Protein AF-A0A1I2FSC0-F1 (afdb_monomer_lite)

Secondary structure (DSSP, 8-state):
--HHHHHHHHHHHHHHHHHHHHHHHHHHHHHHHHHHHHHHHHHHT-GGGS----TTS---HHHHHHHHHHHHHHT---HHHHHHSTT---HHHHHHS-HHHHHHHHHHTT----HHHHHHHHTTSPTT--HHHHIIIIIGGG-SSS---HHHHHHHHHHHHHHHHHH-TTS--HHHHHHHHHHHTTS-HHHHHHHHHHHHHHHHHHHTTTTTTTTTTTT-----THHHHHHHHHHHHHHTTT-HHHHHHHHHHHHHHHHHH--TT-HHHHHHHHHHHHHHHHHTT-HHHHHHHHHHHHHH-TT-HHHHHHHHHHHHHS--S-HHHHHHHHHHHHHHHTTT-----HHHHHHHHHHHHHHHHHHHHHHHHHHTS-------------

pLDDT: mean 76.36, std 16.78, range [30.58, 97.44]

Sequence (386 aa):
MSQQQHRSAQRRAEKRHRREVERRRARTSARKEDSVRPDRLRRLAGDDLVPSVDEETVVHPYLSHRYRERELLVRGTPWRWRREMPGFWTHAEVAALADDALFAALAERGLVVSRTDVLAHIARMPAGGSAWRMSRIHWLPAVRSRSLPAPDRDFLGLAAVELWRRLRPEDPPLESLLAILADAEDLPDDDRAGQLAGLI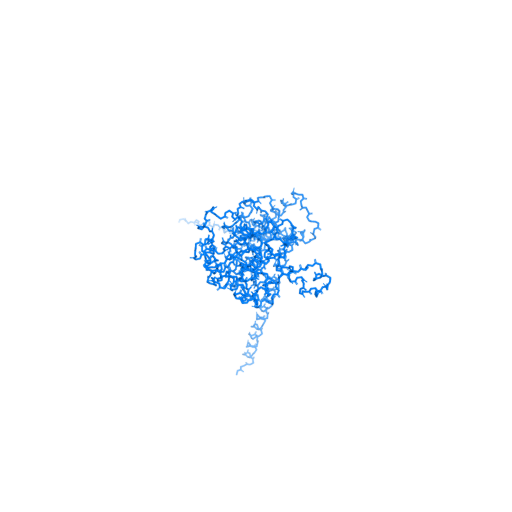RFLAAVRARGGPDDAGEVSGVRLPLGGPYTRMVILAFRLVEKHPQLAADVLAEAEHWAEHTFVDEYGADRLFLGRMLVLVCVELGREDDAERRLRALLAQFPGDPATRRLLAVQLHENPHDDRSRLVEALELWDSTRSAGDEPEDDDFQQVRDEIAESLRLHDAAGESAAAGAPGGAIPSGTSGVA

Foldseek 3Di:
DDPVVVVVVVVVVVVVVVVVVVVVVVVVVVVVVLVVLLVLLVPLLPVCLPPPPPPPLPDDVLLVLVVVVVCCVVVPNPVVVCVVDPQADHLVNLLPDDPVRLQVLLVVQQFNDDLVRLVVLVVPAAQQAQLLVSLVPPGVVNRPDPDDDPRVNVSSRSSSQNSCCVSCVVRHHNSVLVVLLVVLVPDDLVVSLVSLVVNLVSLVSSVVRVHCVVVPPVPPDLDSCLVVLSSLLVSLLVNCVPCVVSSVSSLVSSVVCCVRRDDPPCLPSCLSSLSSSLSSCVSSVNLVVSLVSLVVNCVVVVLDLSSLQSNLSSLQVPPPLDLVSLVSSLVSLVVSVVSVPDDPDPSSVVSNVSSVVSNVVSVVVVVVVVVPDDPPPPPPDDDDDD

Radius of gyration: 30.46 Å; chains: 1; bounding box: 84×58×114 Å

Organism: NCBI:txid54

Structure (mmCIF, N/CA/C/O backbone):
data_AF-A0A1I2FSC0-F1
#
_entry.id   AF-A0A1I2FSC0-F1
#
loop_
_atom_site.group_PDB
_atom_site.id
_atom_site.type_symbol
_atom_site.label_atom_id
_atom_site.label_alt_id
_atom_site.label_comp_id
_atom_site.label_asym_id
_atom_site.label_entity_id
_atom_site.label_seq_id
_atom_site.pdbx_PDB_ins_code
_atom_site.Cartn_x
_atom_site.Cartn_y
_atom_site.Cartn_z
_atom_site.occupancy
_atom_site.B_iso_or_equiv
_atom_site.auth_seq_id
_atom_site.auth_comp_id
_atom_site.auth_asym_id
_atom_site.auth_atom_id
_atom_site.pdbx_PDB_model_num
ATOM 1 N N . MET A 1 1 ? -56.462 -36.133 22.182 1.00 56.91 1 MET A N 1
ATOM 2 C CA . MET A 1 1 ? -55.613 -35.080 22.786 1.00 56.91 1 MET A CA 1
ATOM 3 C C . MET A 1 1 ? -56.510 -34.026 23.407 1.00 56.91 1 MET A C 1
ATOM 5 O O . MET A 1 1 ? -57.435 -33.587 22.736 1.00 56.91 1 MET A O 1
ATOM 9 N N . SER A 1 2 ? -56.299 -33.658 24.673 1.00 77.00 2 SER A N 1
ATOM 10 C CA . SER A 1 2 ? -57.171 -32.678 25.342 1.00 77.00 2 SER A CA 1
ATOM 11 C C . SER A 1 2 ? -56.849 -31.249 24.879 1.00 77.00 2 SER A C 1
ATOM 13 O O . SER A 1 2 ? -55.700 -30.945 24.546 1.00 77.00 2 SER A O 1
ATOM 15 N N . GLN A 1 3 ? -57.836 -30.345 24.891 1.00 81.50 3 GLN A N 1
ATOM 16 C CA . GLN A 1 3 ? -57.639 -28.914 24.584 1.00 81.50 3 GLN A CA 1
ATOM 17 C C . GLN A 1 3 ? -56.480 -28.284 25.381 1.00 81.50 3 GLN A C 1
ATOM 19 O O . GLN A 1 3 ? -55.819 -27.356 24.913 1.00 81.50 3 GLN A O 1
ATOM 24 N N . GLN A 1 4 ? -56.191 -28.815 26.569 1.00 81.88 4 GLN A N 1
ATOM 25 C CA . GLN A 1 4 ? -55.101 -28.367 27.428 1.00 81.88 4 GLN A CA 1
ATOM 26 C C . GLN A 1 4 ? -53.718 -28.692 26.837 1.00 81.88 4 GLN A C 1
ATOM 28 O O . GLN A 1 4 ? -52.807 -27.866 26.911 1.00 81.88 4 GLN A O 1
ATOM 33 N N . GLN A 1 5 ? -53.568 -29.845 26.174 1.00 82.75 5 GLN A N 1
ATOM 34 C CA . GLN A 1 5 ? -52.329 -30.207 25.477 1.00 82.75 5 GLN A CA 1
ATOM 35 C C . GLN A 1 5 ? -52.071 -29.271 24.294 1.00 82.75 5 GLN A C 1
ATOM 37 O O . GLN A 1 5 ? -50.939 -28.814 24.116 1.00 82.75 5 GLN A O 1
ATOM 42 N N . HIS A 1 6 ? -53.124 -28.909 23.552 1.00 84.50 6 HIS A N 1
ATOM 43 C CA . HIS A 1 6 ? -53.008 -28.022 22.395 1.00 84.50 6 HIS A CA 1
ATOM 44 C C . HIS A 1 6 ? -52.611 -26.595 22.804 1.00 84.50 6 HIS A C 1
ATOM 46 O O . HIS A 1 6 ? -51.659 -26.041 22.255 1.00 84.50 6 HIS A O 1
ATOM 52 N N . ARG A 1 7 ? -53.232 -26.053 23.864 1.00 87.88 7 ARG A N 1
ATOM 53 C CA . ARG A 1 7 ? -52.865 -24.743 24.434 1.00 87.88 7 ARG A CA 1
ATOM 54 C C . ARG A 1 7 ? -51.432 -24.713 24.972 1.00 87.88 7 ARG A C 1
ATOM 56 O O . ARG A 1 7 ? -50.746 -23.702 24.826 1.00 87.88 7 ARG A O 1
ATOM 63 N N . SER A 1 8 ? -50.947 -25.805 25.572 1.00 87.62 8 SER A N 1
ATOM 64 C CA . SER A 1 8 ? -49.564 -25.855 26.072 1.00 87.62 8 SER A CA 1
ATOM 65 C C . SER A 1 8 ? -48.533 -25.891 24.935 1.00 87.62 8 SER A C 1
ATOM 67 O O . SER A 1 8 ? -47.498 -25.228 25.024 1.00 87.62 8 SER A O 1
ATOM 69 N N . ALA A 1 9 ? -48.831 -26.608 23.846 1.00 85.31 9 ALA A N 1
ATOM 70 C CA . ALA A 1 9 ? -47.984 -26.652 22.659 1.00 85.31 9 ALA A CA 1
ATOM 71 C C . ALA A 1 9 ? -47.917 -25.279 21.974 1.00 85.31 9 ALA A C 1
ATOM 73 O O . ALA A 1 9 ? -46.828 -24.815 21.638 1.00 85.31 9 ALA A O 1
ATOM 74 N N . GLN A 1 10 ? -49.056 -24.592 21.865 1.00 87.94 10 GLN A N 1
ATOM 75 C CA . GLN A 1 10 ? -49.149 -23.263 21.261 1.00 87.94 10 GLN A CA 1
ATOM 76 C C . GLN A 1 10 ? -48.334 -22.219 22.044 1.00 87.94 10 GLN A C 1
ATOM 78 O O . GLN A 1 10 ? -47.506 -21.521 21.463 1.00 87.94 10 GLN A O 1
ATOM 83 N N . ARG A 1 11 ? -48.431 -22.210 23.383 1.00 90.88 11 ARG A N 1
ATOM 84 C CA . ARG A 1 11 ? -47.609 -21.330 24.240 1.00 90.88 11 ARG A CA 1
ATOM 85 C C . ARG A 1 11 ? -46.106 -21.610 24.130 1.00 90.88 11 ARG A C 1
ATOM 87 O O . ARG A 1 11 ? -45.290 -20.693 24.210 1.00 90.88 11 ARG A O 1
ATOM 94 N N . ARG A 1 12 ? -45.709 -22.877 23.963 1.00 89.19 12 ARG A N 1
ATOM 95 C CA . ARG A 1 12 ? -44.296 -23.249 23.758 1.00 89.19 12 ARG A CA 1
ATOM 96 C C . ARG A 1 12 ? -43.782 -22.780 22.395 1.00 89.19 12 ARG A C 1
ATOM 98 O O . ARG A 1 12 ? -42.640 -22.328 22.323 1.00 89.19 12 ARG A O 1
ATOM 105 N N . ALA A 1 13 ? -44.611 -22.857 21.353 1.00 85.19 13 ALA A N 1
ATOM 106 C CA . ALA A 1 13 ? -44.283 -22.358 20.020 1.00 85.19 13 ALA A CA 1
ATOM 107 C C . ALA A 1 13 ? -44.122 -20.829 20.012 1.00 85.19 13 ALA A C 1
ATOM 109 O O . ALA A 1 13 ? -43.098 -20.335 19.546 1.00 85.19 13 ALA A O 1
ATOM 110 N N . GLU A 1 14 ? -45.044 -20.088 20.634 1.00 88.75 14 GLU A N 1
ATOM 111 C CA . GLU A 1 14 ? -44.941 -18.627 20.779 1.00 88.75 14 GLU A CA 1
ATOM 112 C C . GLU A 1 14 ? -43.691 -18.206 21.557 1.00 88.75 14 GLU A C 1
ATOM 114 O O . GLU A 1 14 ? -42.965 -17.308 21.135 1.00 88.75 14 GLU A O 1
ATOM 119 N N . LYS A 1 15 ? -43.377 -18.890 22.667 1.00 90.31 15 LYS A N 1
ATOM 120 C CA . LYS A 1 15 ? -42.171 -18.592 23.455 1.00 90.31 15 LYS A CA 1
ATOM 121 C C . LYS A 1 15 ? -40.883 -18.851 22.665 1.00 90.31 15 LYS A C 1
ATOM 123 O O . LYS A 1 15 ? -39.916 -18.107 22.827 1.00 90.31 15 LYS A O 1
ATOM 128 N N . ARG A 1 16 ? -40.849 -19.891 21.822 1.00 85.94 16 ARG A N 1
ATOM 129 C CA . ARG A 1 16 ? -39.713 -20.156 20.921 1.00 85.94 16 ARG A CA 1
ATOM 130 C C . ARG A 1 16 ? -39.597 -19.080 19.847 1.00 85.94 16 ARG A C 1
ATOM 132 O O . ARG A 1 16 ? -38.513 -18.534 19.683 1.00 85.94 16 ARG A O 1
ATOM 139 N N . HIS A 1 17 ? -40.706 -18.729 19.200 1.00 82.50 17 HIS A N 1
ATOM 140 C CA . HIS A 1 17 ? -40.729 -17.697 18.168 1.00 82.50 17 HIS A CA 1
ATOM 141 C C . HIS A 1 17 ? -40.280 -16.333 18.711 1.00 82.50 17 HIS A C 1
ATOM 143 O O . HIS A 1 17 ? -39.416 -15.694 18.121 1.00 82.50 17 HIS A O 1
ATOM 149 N N . ARG A 1 18 ? -40.766 -15.930 19.893 1.00 86.12 18 ARG A N 1
ATOM 150 C CA . ARG A 1 18 ? -40.357 -14.676 20.546 1.00 86.12 18 ARG A CA 1
ATOM 151 C C . ARG A 1 18 ? -38.854 -14.633 20.844 1.00 86.12 18 ARG A C 1
ATOM 153 O O . ARG A 1 18 ? -38.204 -13.650 20.510 1.00 86.12 18 ARG A O 1
ATOM 160 N N . ARG A 1 19 ? -38.290 -15.719 21.386 1.00 86.06 19 ARG A N 1
ATOM 161 C CA . ARG A 1 19 ? -36.839 -15.838 21.631 1.00 86.06 19 ARG A CA 1
ATOM 162 C C . ARG A 1 19 ? -36.020 -15.800 20.343 1.00 86.06 19 ARG A C 1
ATOM 164 O O . ARG A 1 19 ? -34.908 -15.286 20.341 1.00 86.06 19 ARG A O 1
ATOM 171 N N . GLU A 1 20 ? -36.537 -16.361 19.257 1.00 79.69 20 GLU A N 1
ATOM 172 C CA . GLU A 1 20 ? -35.860 -16.334 17.962 1.00 79.69 20 GLU A CA 1
ATOM 173 C C . GLU A 1 20 ? -35.890 -14.941 17.325 1.00 79.69 20 GLU A C 1
ATOM 175 O O . GLU A 1 20 ? -34.876 -14.492 16.793 1.00 79.69 20 GLU A O 1
ATOM 180 N N . VAL A 1 21 ? -37.005 -14.218 17.455 1.00 79.06 21 VAL A N 1
ATOM 181 C CA . VAL A 1 21 ? -37.114 -12.813 17.038 1.00 79.06 21 VAL A CA 1
ATOM 182 C C . VAL A 1 21 ? -36.191 -11.919 17.869 1.00 79.06 21 VAL A C 1
ATOM 184 O O . VAL A 1 21 ? -35.493 -11.090 17.294 1.00 79.06 21 VAL A O 1
ATOM 187 N N . GLU A 1 22 ? -36.118 -12.111 19.189 1.00 76.50 22 GLU A N 1
ATOM 188 C CA . GLU A 1 22 ? -35.178 -11.392 20.066 1.00 76.50 22 GLU A CA 1
ATOM 189 C C . GLU A 1 22 ? -33.720 -11.692 19.698 1.00 76.50 22 GLU A C 1
ATOM 191 O O . GLU A 1 22 ? -32.927 -10.767 19.559 1.00 76.50 22 GLU A O 1
ATOM 196 N N . ARG A 1 23 ? -33.369 -12.957 19.424 1.00 75.44 23 ARG A N 1
ATOM 197 C CA . ARG A 1 23 ? -32.027 -13.326 18.938 1.00 75.44 23 ARG A CA 1
ATOM 198 C C . ARG A 1 23 ? -31.706 -12.715 17.578 1.00 75.44 23 ARG A C 1
ATOM 200 O O . ARG A 1 23 ? -30.574 -12.293 17.362 1.00 75.44 23 ARG A O 1
ATOM 207 N N . ARG A 1 24 ? -32.670 -12.665 16.652 1.00 61.19 24 ARG A N 1
ATOM 208 C CA . ARG A 1 24 ? -32.483 -11.996 15.356 1.00 61.19 24 ARG A CA 1
ATOM 209 C C . ARG A 1 24 ? -32.294 -10.496 15.543 1.00 61.19 24 ARG A C 1
ATOM 211 O O . ARG A 1 24 ? -31.352 -9.959 14.978 1.00 61.19 24 ARG A O 1
ATOM 218 N N . ARG A 1 25 ? -33.112 -9.837 16.369 1.00 59.03 25 ARG A N 1
ATOM 219 C CA . ARG A 1 25 ? -32.955 -8.409 16.686 1.00 59.03 25 ARG A CA 1
ATOM 220 C C . ARG A 1 25 ? -31.602 -8.121 17.332 1.00 59.03 25 ARG A C 1
ATOM 222 O O . ARG A 1 25 ? -30.902 -7.266 16.817 1.00 59.03 25 ARG A O 1
ATOM 229 N N . ALA A 1 26 ? -31.183 -8.902 18.327 1.00 52.53 26 ALA A N 1
ATOM 230 C CA . ALA A 1 26 ? -29.867 -8.770 18.954 1.00 52.53 26 ALA A CA 1
ATOM 231 C C . ALA A 1 26 ? -28.718 -8.933 17.944 1.00 52.53 26 ALA A C 1
ATOM 233 O O . ALA A 1 26 ? -27.809 -8.118 17.921 1.00 52.53 26 ALA A O 1
ATOM 234 N N . ARG A 1 27 ? -28.794 -9.915 17.032 1.00 47.34 27 ARG A N 1
ATOM 235 C CA . ARG A 1 27 ? -27.799 -10.083 15.953 1.00 47.34 27 ARG A CA 1
ATOM 236 C C . ARG A 1 27 ? -27.795 -8.939 14.938 1.00 47.34 27 ARG A C 1
ATOM 238 O O . ARG A 1 27 ? -26.760 -8.661 14.351 1.00 47.34 27 ARG A O 1
ATOM 245 N N . THR A 1 28 ? -28.948 -8.319 14.691 1.00 36.88 28 THR A N 1
ATOM 246 C CA . THR A 1 28 ? -29.069 -7.211 13.729 1.00 36.88 28 THR A CA 1
ATOM 247 C C . THR A 1 28 ? -28.632 -5.883 14.354 1.00 36.88 28 THR A C 1
ATOM 249 O O . THR A 1 28 ? -28.061 -5.059 13.653 1.00 36.88 28 THR A O 1
ATOM 252 N N . SER A 1 29 ? -28.870 -5.695 15.657 1.00 40.53 29 SER A N 1
ATOM 253 C CA . SER A 1 29 ? -28.347 -4.574 16.447 1.00 40.53 29 SER A CA 1
ATOM 254 C C . SER A 1 29 ? -26.835 -4.674 16.621 1.00 40.53 29 SER A C 1
ATOM 256 O O . SER A 1 29 ? -26.162 -3.714 16.282 1.00 40.53 29 SER A O 1
ATOM 258 N N . ALA A 1 30 ? -26.305 -5.850 16.982 1.00 42.53 30 ALA A N 1
ATOM 259 C CA . ALA A 1 30 ? -24.861 -6.084 17.061 1.00 42.53 30 ALA A CA 1
ATOM 260 C C . ALA A 1 30 ? -24.169 -5.803 15.718 1.00 42.53 30 ALA A C 1
ATOM 262 O O . ALA A 1 30 ? -23.205 -5.063 15.674 1.00 42.53 30 ALA A O 1
ATOM 263 N N . ARG A 1 31 ? -24.740 -6.262 14.591 1.00 39.78 31 ARG A N 1
ATOM 264 C CA . ARG A 1 31 ? -24.220 -5.927 13.250 1.00 39.78 31 ARG A CA 1
ATOM 265 C C . ARG A 1 31 ? -24.284 -4.440 12.891 1.00 39.78 31 ARG A C 1
ATOM 267 O O . ARG A 1 31 ? -23.522 -4.008 12.038 1.00 39.78 31 ARG A O 1
ATOM 274 N N . LYS A 1 32 ? -25.235 -3.685 13.449 1.00 38.91 32 LYS A N 1
ATOM 275 C CA . LYS A 1 32 ? -25.337 -2.235 13.225 1.00 38.91 32 LYS A CA 1
ATOM 276 C C . LYS A 1 32 ? -24.341 -1.473 14.097 1.00 38.91 32 LYS A C 1
ATOM 278 O O . LYS A 1 32 ? -23.717 -0.550 13.593 1.00 38.91 32 LYS A O 1
ATOM 283 N N . GLU A 1 33 ? -24.170 -1.867 15.355 1.00 42.75 33 GLU A N 1
ATOM 284 C CA . GLU A 1 33 ? -23.135 -1.325 16.246 1.00 42.75 33 GLU A CA 1
ATOM 285 C C . GLU A 1 33 ? -21.727 -1.640 15.718 1.00 42.75 33 GLU A C 1
ATOM 287 O O . GLU A 1 33 ? -20.916 -0.724 15.607 1.00 42.75 33 GLU A O 1
ATOM 292 N N . ASP A 1 34 ? -21.493 -2.868 15.239 1.00 44.31 34 ASP A N 1
ATOM 293 C CA . ASP A 1 34 ? -20.239 -3.283 14.591 1.00 44.31 34 ASP A CA 1
ATOM 294 C C . ASP A 1 34 ? -19.909 -2.458 13.342 1.00 44.31 34 ASP A C 1
ATOM 296 O O . ASP A 1 34 ? -18.742 -2.323 13.013 1.00 44.31 34 ASP A O 1
ATOM 300 N N . SER A 1 35 ? -20.901 -1.890 12.642 1.00 42.72 35 SER A N 1
ATOM 301 C CA . SER A 1 35 ? -20.653 -1.015 11.482 1.00 42.72 35 SER A CA 1
ATOM 302 C C . SER A 1 35 ? -20.388 0.450 11.852 1.00 42.72 35 SER A C 1
ATOM 304 O O . SER A 1 35 ? -19.718 1.158 11.111 1.00 42.72 35 SER A O 1
ATOM 306 N N . VAL A 1 36 ? -20.893 0.920 13.001 1.00 50.50 36 VAL A N 1
ATOM 307 C CA . VAL A 1 36 ? -20.707 2.310 13.468 1.00 50.50 36 VAL A CA 1
ATOM 308 C C . VAL A 1 36 ? -19.328 2.499 14.109 1.00 50.50 36 VAL A C 1
ATOM 310 O O . VAL A 1 36 ? -18.739 3.575 14.016 1.00 50.50 36 VAL A O 1
ATOM 313 N N . ARG A 1 37 ? -18.804 1.437 14.725 1.00 55.19 37 ARG A N 1
ATOM 314 C CA . ARG A 1 37 ? -17.521 1.388 15.433 1.00 55.19 37 ARG A CA 1
ATOM 315 C C . ARG A 1 37 ? -16.303 1.696 14.524 1.00 55.19 37 ARG A C 1
ATOM 317 O O . ARG A 1 37 ? -15.578 2.650 14.817 1.00 55.19 37 ARG A O 1
ATOM 324 N N . PRO A 1 38 ? -16.128 1.022 13.369 1.00 55.06 38 PRO A N 1
ATOM 325 C CA . PRO A 1 38 ? -15.228 1.410 12.283 1.00 55.06 38 PRO A CA 1
ATOM 326 C C . PRO A 1 38 ? -15.250 2.885 11.908 1.00 55.06 38 PRO A C 1
ATOM 328 O O . PRO A 1 38 ? -14.219 3.553 11.894 1.00 55.06 38 PRO A O 1
ATOM 331 N N . ASP A 1 39 ? -16.440 3.404 11.612 1.00 63.22 39 ASP A N 1
ATOM 332 C CA . ASP A 1 39 ? -16.614 4.755 11.092 1.00 63.22 39 ASP A CA 1
ATOM 333 C C . ASP A 1 39 ? -16.290 5.818 12.141 1.00 63.22 39 ASP A C 1
ATOM 335 O O . ASP A 1 39 ? -15.909 6.938 11.797 1.00 63.22 39 ASP A O 1
ATOM 339 N N . ARG A 1 40 ? -16.410 5.475 13.424 1.00 63.12 40 ARG A N 1
ATOM 340 C CA . ARG A 1 40 ? -16.028 6.345 14.532 1.00 63.12 40 ARG A CA 1
ATOM 341 C C . ARG A 1 40 ? -14.514 6.398 14.721 1.00 63.12 40 ARG A C 1
ATOM 343 O O . ARG A 1 40 ? -13.956 7.488 14.800 1.00 63.12 40 ARG A O 1
ATOM 350 N N . LEU A 1 41 ? -13.840 5.247 14.720 1.00 60.25 41 LEU A N 1
ATOM 351 C CA . LEU A 1 41 ? -12.375 5.186 14.766 1.00 60.25 41 LEU A CA 1
ATOM 352 C C . LEU A 1 41 ? -11.734 5.862 13.544 1.00 60.25 41 LEU A C 1
ATOM 354 O O . LEU A 1 41 ? -10.740 6.570 13.695 1.00 60.25 41 LEU A O 1
ATOM 358 N N . ARG A 1 42 ? -12.334 5.706 12.353 1.00 63.50 42 ARG A N 1
ATOM 359 C CA . ARG A 1 42 ? -11.921 6.402 11.120 1.00 63.50 42 ARG A CA 1
ATOM 360 C C . ARG A 1 42 ? -11.995 7.921 11.278 1.00 63.50 42 ARG A C 1
ATOM 362 O O . ARG A 1 42 ? -11.016 8.596 10.989 1.00 63.50 42 ARG A O 1
ATOM 369 N N . ARG A 1 43 ? -13.119 8.448 11.782 1.00 65.81 43 ARG A N 1
ATOM 370 C CA . ARG A 1 43 ? -13.307 9.893 12.005 1.00 65.81 43 ARG A CA 1
ATOM 371 C C . ARG A 1 43 ? -12.338 10.465 13.036 1.00 65.81 43 ARG A C 1
ATOM 373 O O . ARG A 1 43 ? -11.727 11.498 12.798 1.00 65.81 43 ARG A O 1
ATOM 380 N N . LEU A 1 44 ? -12.131 9.764 14.150 1.00 58.34 44 LEU A N 1
ATOM 381 C CA . LEU A 1 44 ? -11.258 10.226 15.238 1.00 58.34 44 LEU A CA 1
ATOM 382 C C . LEU A 1 44 ? -9.767 10.162 14.913 1.00 58.34 44 LEU A C 1
ATOM 384 O O . LEU A 1 44 ? -8.972 10.898 15.502 1.00 58.34 44 LEU A O 1
ATOM 388 N N . ALA A 1 45 ? -9.380 9.299 13.978 1.00 57.59 45 ALA A N 1
ATOM 389 C CA . ALA A 1 45 ? -8.041 9.317 13.416 1.00 57.59 45 ALA A CA 1
ATOM 390 C C . ALA A 1 45 ? -7.794 10.522 12.478 1.00 57.59 45 ALA A C 1
ATOM 392 O O . ALA A 1 45 ? -6.631 10.799 12.177 1.00 57.59 45 ALA A O 1
ATOM 393 N N . GLY A 1 46 ? -8.856 11.255 12.107 1.00 51.62 46 GLY A N 1
ATOM 394 C CA . GLY A 1 46 ? -8.859 12.446 11.257 1.00 51.62 46 GLY A CA 1
ATOM 395 C C . GLY A 1 46 ? -8.960 12.126 9.761 1.00 51.62 46 GLY A C 1
ATOM 396 O O . GLY A 1 46 ? -8.462 11.095 9.307 1.00 51.62 46 GLY A O 1
ATOM 397 N N . ASP A 1 47 ? -9.533 13.049 8.975 1.00 44.12 47 ASP A N 1
ATOM 398 C CA . ASP A 1 47 ? -9.442 13.037 7.498 1.00 44.12 47 ASP A CA 1
ATOM 399 C C . ASP A 1 47 ? -7.976 13.121 7.006 1.00 44.12 47 ASP A C 1
ATOM 401 O O . ASP A 1 47 ? -7.668 12.736 5.878 1.00 44.12 47 ASP A O 1
ATOM 405 N N . ASP A 1 48 ? -7.049 13.499 7.894 1.00 43.00 48 ASP A N 1
ATOM 406 C CA . ASP A 1 48 ? -5.592 13.457 7.704 1.00 43.00 48 ASP A CA 1
ATOM 407 C C . ASP A 1 48 ? -5.010 12.028 7.612 1.00 43.00 48 ASP A C 1
ATOM 409 O O . ASP A 1 48 ? -3.815 11.849 7.362 1.00 43.00 48 ASP A O 1
ATOM 413 N N . LEU A 1 49 ? -5.825 10.976 7.793 1.00 43.72 49 LEU A N 1
ATOM 414 C CA . LEU A 1 49 ? -5.432 9.598 7.462 1.00 43.72 49 LEU A CA 1
ATOM 415 C C . LEU A 1 49 ? -5.299 9.344 5.954 1.00 43.72 49 LEU A C 1
ATOM 417 O O . LEU A 1 49 ? -4.788 8.303 5.532 1.00 43.72 49 LEU A O 1
ATOM 421 N N . VAL A 1 50 ? -5.759 10.265 5.119 1.00 40.09 50 VAL A N 1
ATOM 422 C CA . VAL A 1 50 ? -5.287 10.336 3.745 1.00 40.09 50 VAL A CA 1
ATOM 423 C C . VAL A 1 50 ? -4.265 11.456 3.757 1.00 40.09 50 VAL A C 1
ATOM 425 O O . VAL A 1 50 ? -4.682 12.609 3.838 1.00 40.09 50 VAL A O 1
ATOM 428 N N . PRO A 1 51 ? -2.948 11.175 3.704 1.00 39.03 51 PRO A N 1
ATOM 429 C CA . PRO A 1 51 ? -2.011 12.266 3.529 1.00 39.03 51 PRO A CA 1
ATOM 430 C C . PRO A 1 51 ? -2.478 13.051 2.302 1.00 39.03 51 PRO A C 1
ATOM 432 O O . PRO A 1 51 ? -2.682 12.462 1.230 1.00 39.03 51 PRO A O 1
ATOM 435 N N . SER A 1 52 ? -2.624 14.377 2.428 1.00 37.62 52 SER A N 1
ATOM 436 C CA . SER A 1 52 ? -2.277 15.201 1.279 1.00 37.62 52 SER A CA 1
ATOM 437 C C . SER A 1 52 ? -0.893 14.702 0.918 1.00 37.62 52 SER A C 1
ATOM 439 O O . SER A 1 52 ? 0.005 14.720 1.757 1.00 37.62 52 SER A O 1
ATOM 441 N N . VAL A 1 53 ? -0.767 14.064 -0.242 1.00 38.28 53 VAL A N 1
ATOM 442 C CA . VAL A 1 53 ? 0.531 13.622 -0.730 1.00 38.28 53 VAL A CA 1
ATOM 443 C C . VAL A 1 53 ? 1.300 14.918 -0.915 1.00 38.28 53 VAL A C 1
ATOM 445 O O . VAL A 1 53 ? 1.188 15.547 -1.964 1.00 38.28 53 VAL A O 1
ATOM 448 N N . ASP A 1 54 ? 1.967 15.377 0.144 1.00 32.78 54 ASP A N 1
ATOM 449 C CA . ASP A 1 54 ? 2.820 16.540 0.091 1.00 32.78 54 ASP A CA 1
ATOM 450 C C . ASP A 1 54 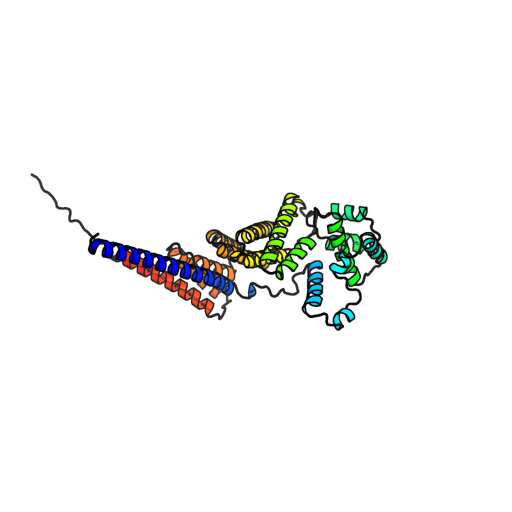? 3.792 16.238 -1.034 1.00 32.78 54 ASP A C 1
ATOM 452 O O . ASP A 1 54 ? 4.396 15.157 -1.090 1.00 32.78 54 ASP A O 1
ATOM 456 N N . GLU A 1 55 ? 3.876 17.182 -1.969 1.00 36.03 55 GLU A N 1
ATOM 457 C CA . GLU A 1 55 ? 4.614 17.073 -3.227 1.00 36.03 55 GLU A CA 1
ATOM 458 C C . GLU A 1 55 ? 6.112 16.746 -3.016 1.00 36.03 55 GLU A C 1
ATOM 460 O O . GLU A 1 55 ? 6.828 16.461 -3.977 1.00 36.03 55 GLU A O 1
ATOM 465 N N . GLU A 1 56 ? 6.584 16.733 -1.763 1.00 33.84 56 GLU A N 1
ATOM 466 C CA . GLU A 1 56 ? 7.933 16.363 -1.336 1.00 33.84 56 GLU A CA 1
ATOM 467 C C . GLU A 1 56 ? 8.134 14.877 -0.987 1.00 33.84 56 GLU A C 1
ATOM 469 O O . GLU A 1 56 ? 9.285 14.433 -0.905 1.00 33.84 56 GLU A O 1
ATOM 474 N N . THR A 1 57 ? 7.080 14.057 -0.855 1.00 47.03 57 THR A N 1
ATOM 475 C CA . THR A 1 57 ? 7.293 12.599 -0.873 1.00 47.03 57 THR A CA 1
ATOM 476 C C . THR A 1 57 ? 7.765 12.215 -2.268 1.00 47.03 57 THR A C 1
ATOM 478 O O . THR A 1 57 ? 7.030 12.321 -3.245 1.00 47.03 57 THR A O 1
ATOM 481 N N . VAL A 1 58 ? 9.028 11.794 -2.384 1.00 54.34 58 VAL A N 1
ATOM 482 C CA . VAL A 1 58 ? 9.647 11.419 -3.662 1.00 54.34 58 VAL A CA 1
ATOM 483 C C . VAL A 1 58 ? 8.911 10.207 -4.241 1.00 54.34 58 VAL A C 1
ATOM 485 O O . VAL A 1 58 ? 9.279 9.055 -4.005 1.00 54.34 58 VAL A O 1
ATOM 488 N N . VAL A 1 59 ? 7.845 10.461 -5.005 1.00 63.62 59 VAL A N 1
ATOM 489 C CA . VAL A 1 59 ? 7.090 9.427 -5.706 1.00 63.62 59 VAL A CA 1
ATOM 490 C C . VAL A 1 59 ? 8.046 8.744 -6.673 1.00 63.62 59 VAL A C 1
ATOM 492 O O . VAL A 1 59 ? 8.732 9.394 -7.470 1.00 63.62 59 VAL A O 1
ATOM 495 N N . HIS A 1 60 ? 8.110 7.413 -6.592 1.00 72.88 60 HIS A N 1
ATOM 496 C CA . HIS A 1 60 ? 8.974 6.629 -7.460 1.00 72.88 60 HIS A CA 1
ATOM 497 C C . HIS A 1 60 ? 8.708 7.001 -8.935 1.00 72.88 60 HIS A C 1
ATOM 499 O O . HIS A 1 60 ? 7.545 6.984 -9.342 1.00 72.88 60 HIS A O 1
ATOM 505 N N . PRO A 1 61 ? 9.734 7.285 -9.765 1.00 77.38 61 PRO A N 1
ATOM 506 C CA . PRO A 1 61 ? 9.539 7.785 -11.131 1.00 77.38 61 PRO A CA 1
ATOM 507 C C . PRO A 1 61 ? 8.591 6.937 -11.987 1.00 77.38 61 PRO A C 1
ATOM 509 O O . PRO A 1 61 ? 7.775 7.483 -12.720 1.00 77.38 61 PRO A O 1
ATOM 512 N N . TYR A 1 62 ? 8.639 5.610 -11.827 1.00 83.38 62 TYR A N 1
ATOM 513 C CA . TYR A 1 62 ? 7.693 4.682 -12.457 1.00 83.38 62 TYR A CA 1
ATOM 514 C C . TYR A 1 62 ? 6.226 4.962 -12.089 1.00 83.38 62 TYR A C 1
ATOM 516 O O . TYR A 1 62 ? 5.363 4.983 -12.961 1.00 83.38 62 TYR A O 1
ATOM 524 N N . LEU A 1 63 ? 5.931 5.205 -10.807 1.00 75.44 63 LEU A N 1
ATOM 525 C CA . LEU A 1 63 ? 4.580 5.537 -10.352 1.00 75.44 63 LEU A CA 1
ATOM 526 C C . LEU A 1 63 ? 4.159 6.912 -10.851 1.00 75.44 63 LEU A C 1
ATOM 528 O O . LEU A 1 63 ? 3.062 7.039 -11.378 1.00 75.44 63 LEU A O 1
ATOM 532 N N . SER A 1 64 ? 5.037 7.914 -10.765 1.00 76.06 64 SER A N 1
ATOM 533 C CA . SER A 1 64 ? 4.773 9.243 -11.328 1.00 76.06 64 SER A CA 1
ATOM 534 C C . SER A 1 64 ? 4.437 9.154 -12.817 1.00 76.06 64 SER A C 1
ATOM 536 O O . SER A 1 64 ? 3.504 9.799 -13.288 1.00 76.06 64 SER A O 1
ATOM 538 N N . HIS A 1 65 ? 5.156 8.309 -13.558 1.00 82.38 65 HIS A N 1
ATOM 539 C CA . HIS A 1 65 ? 4.883 8.044 -14.963 1.00 82.38 65 HIS A CA 1
ATOM 540 C C . HIS A 1 65 ? 3.528 7.351 -15.173 1.00 82.38 65 HIS A C 1
ATOM 542 O O . HIS A 1 65 ? 2.764 7.743 -16.055 1.00 82.38 65 HIS A O 1
ATOM 548 N N . ARG A 1 66 ? 3.203 6.333 -14.367 1.00 83.75 66 ARG A N 1
ATOM 549 C CA . ARG A 1 66 ? 1.926 5.607 -14.457 1.00 83.75 66 ARG A CA 1
ATOM 550 C C . ARG A 1 66 ? 0.736 6.504 -14.110 1.00 83.75 66 ARG A C 1
ATOM 552 O O . ARG A 1 66 ? -0.268 6.467 -14.811 1.00 83.75 66 ARG A O 1
ATOM 559 N N . TYR A 1 67 ? 0.856 7.342 -13.081 1.00 77.25 67 TYR A N 1
ATOM 560 C CA . TYR A 1 67 ? -0.180 8.305 -12.709 1.00 77.25 67 TYR A CA 1
ATOM 561 C C . TYR A 1 67 ? -0.411 9.333 -13.814 1.00 77.25 67 TYR A C 1
ATOM 563 O O . TYR A 1 67 ? -1.560 9.563 -14.177 1.00 77.25 67 TYR A O 1
ATOM 571 N N . ARG A 1 68 ? 0.654 9.862 -14.435 1.00 76.50 68 ARG A N 1
ATOM 572 C CA . ARG A 1 68 ? 0.523 10.726 -15.622 1.00 76.50 68 ARG A CA 1
ATOM 573 C C . ARG A 1 68 ? -0.200 10.017 -16.767 1.00 76.50 68 ARG A C 1
ATOM 575 O O . ARG A 1 68 ? -1.109 10.587 -17.358 1.00 76.50 68 ARG A O 1
ATOM 582 N N . GLU A 1 69 ? 0.159 8.768 -17.069 1.00 79.19 69 GLU A N 1
ATOM 583 C CA . GLU A 1 69 ? -0.533 7.968 -18.092 1.00 79.19 69 GLU A CA 1
ATOM 584 C C . GLU A 1 69 ? -2.019 7.776 -17.764 1.00 79.19 69 GLU A C 1
ATOM 586 O O . GLU A 1 69 ? -2.881 7.938 -18.626 1.00 79.19 69 GLU A O 1
ATOM 591 N N . ARG A 1 70 ? -2.341 7.503 -16.501 1.00 74.31 70 ARG A N 1
ATOM 592 C CA . ARG A 1 70 ? -3.718 7.341 -16.046 1.00 74.31 70 ARG A CA 1
ATOM 593 C C . ARG A 1 70 ? -4.514 8.644 -16.111 1.00 74.31 70 ARG A C 1
ATOM 595 O O . ARG A 1 70 ? -5.654 8.626 -16.568 1.00 74.31 70 ARG A O 1
ATOM 602 N N . GLU A 1 71 ? -3.938 9.776 -15.714 1.00 68.06 71 GLU A N 1
ATOM 603 C CA . GLU A 1 71 ? -4.577 11.087 -15.874 1.00 68.06 71 GLU A CA 1
ATOM 604 C C . GLU A 1 71 ? -4.903 11.380 -17.347 1.00 68.06 71 GLU A C 1
ATOM 606 O O . GLU A 1 71 ? -5.988 11.893 -17.642 1.00 68.06 71 GLU A O 1
ATOM 611 N N . LEU A 1 72 ? -4.017 10.986 -18.274 1.00 61.56 72 LEU A N 1
ATOM 612 C CA . LEU A 1 72 ? -4.245 11.097 -19.721 1.00 61.56 72 LEU A CA 1
ATOM 613 C C . LEU A 1 72 ? -5.413 10.228 -20.218 1.00 61.56 72 LEU A C 1
ATOM 615 O O . LEU A 1 72 ? -6.067 10.602 -21.199 1.00 61.56 72 LEU A O 1
ATOM 619 N N . LEU A 1 73 ? -5.668 9.088 -19.566 1.00 59.88 73 LEU A N 1
ATOM 620 C CA . LEU A 1 73 ? -6.761 8.166 -19.891 1.00 59.88 73 LEU A CA 1
ATOM 621 C C . LEU A 1 73 ? -8.098 8.611 -19.277 1.00 59.88 73 LEU A C 1
ATOM 623 O O . LEU A 1 73 ? -9.108 8.639 -19.976 1.00 59.88 73 LEU A O 1
ATOM 627 N N . VAL A 1 74 ? -8.114 8.992 -17.994 1.00 58.12 74 VAL A N 1
ATOM 628 C CA . VAL A 1 74 ? -9.344 9.294 -17.235 1.00 58.12 74 VAL A CA 1
ATOM 629 C C . VAL A 1 74 ? -9.962 10.632 -17.629 1.00 58.12 74 VAL A C 1
ATOM 631 O O . VAL A 1 74 ? -11.177 10.722 -17.792 1.00 58.12 74 VAL A O 1
ATOM 634 N N . ARG A 1 75 ? -9.161 11.691 -17.802 1.00 54.28 75 ARG A N 1
ATOM 635 C CA . ARG A 1 75 ? -9.706 13.030 -18.100 1.00 54.28 75 ARG A CA 1
ATOM 636 C C . ARG A 1 75 ? -10.146 13.197 -19.558 1.00 54.28 75 ARG A C 1
ATOM 638 O O . ARG A 1 75 ? -10.665 14.256 -19.901 1.00 54.28 75 ARG A O 1
ATOM 645 N N . GLY A 1 76 ? -9.967 12.157 -20.385 1.00 46.28 76 GLY A N 1
ATOM 646 C CA . GLY A 1 76 ? -10.031 12.234 -21.839 1.00 46.28 76 GLY A CA 1
ATOM 647 C C . GLY A 1 76 ? -8.908 13.141 -22.313 1.00 46.28 76 GLY A C 1
ATOM 648 O O . GLY A 1 76 ? -8.887 14.313 -21.964 1.00 46.28 76 GLY A O 1
ATOM 649 N N . THR A 1 77 ? -7.941 12.612 -23.060 1.00 43.81 77 THR A N 1
ATOM 650 C CA . THR A 1 77 ? -6.737 13.356 -23.449 1.00 43.81 77 THR A CA 1
ATOM 651 C C . THR A 1 77 ? -7.134 14.744 -23.958 1.00 43.81 77 THR A C 1
ATOM 653 O O . THR A 1 77 ? -7.687 14.842 -25.060 1.00 43.81 77 THR A O 1
ATOM 656 N N . PRO A 1 78 ? -6.891 15.847 -23.217 1.00 47.22 78 PRO A N 1
ATOM 657 C CA . PRO A 1 78 ? -7.034 17.140 -23.836 1.00 47.22 78 PRO A CA 1
ATOM 658 C C . PRO A 1 78 ? -5.945 17.101 -24.897 1.00 47.22 78 PRO A C 1
ATOM 660 O O . PRO A 1 78 ? -4.771 16.955 -24.572 1.00 47.22 78 PRO A O 1
ATOM 663 N N . TRP A 1 79 ? -6.315 17.154 -26.171 1.00 52.91 79 TRP A N 1
ATOM 664 C CA . TRP A 1 79 ? -5.409 17.205 -27.326 1.00 52.91 79 TRP A CA 1
ATOM 665 C C . TRP A 1 79 ? -4.232 18.189 -27.133 1.00 52.91 79 TRP A C 1
ATOM 667 O O . TRP A 1 79 ? -3.197 18.053 -27.779 1.00 52.91 79 TRP A O 1
ATOM 677 N N . ARG A 1 80 ? -4.375 19.148 -26.206 1.00 50.41 80 ARG A N 1
ATOM 678 C CA . ARG A 1 80 ? -3.334 20.037 -25.676 1.00 50.41 80 ARG A CA 1
ATOM 679 C C . ARG A 1 80 ? -2.150 19.297 -25.031 1.00 50.41 80 ARG A C 1
ATOM 681 O O . ARG A 1 80 ? -1.024 19.616 -25.370 1.00 50.41 80 ARG A O 1
ATOM 688 N N . TRP A 1 81 ? -2.357 18.243 -24.241 1.00 52.88 81 TRP A N 1
ATOM 689 C CA . TRP A 1 81 ? -1.274 17.522 -23.550 1.00 52.88 81 TRP A CA 1
ATOM 690 C C . TRP A 1 81 ? -0.394 16.682 -24.484 1.00 52.88 81 TRP A C 1
ATOM 692 O O . TRP A 1 81 ? 0.827 16.747 -24.391 1.00 52.88 81 TRP A O 1
ATOM 702 N N . ARG A 1 82 ? -0.969 15.967 -25.466 1.00 53.12 82 ARG A N 1
ATOM 703 C CA . ARG A 1 82 ? -0.166 15.306 -26.525 1.00 53.12 82 ARG A CA 1
ATOM 704 C C . ARG A 1 82 ? 0.639 16.307 -27.358 1.00 53.12 82 ARG A C 1
ATOM 706 O O . ARG A 1 82 ? 1.663 15.950 -27.929 1.00 53.12 82 ARG A O 1
ATOM 713 N N . ARG A 1 83 ? 0.170 17.554 -27.433 1.00 54.19 83 ARG A N 1
ATOM 714 C CA . ARG A 1 83 ? 0.862 18.659 -28.099 1.00 54.19 83 ARG A CA 1
ATOM 715 C C . ARG A 1 83 ? 1.929 19.309 -27.200 1.00 54.19 83 ARG A C 1
ATOM 717 O O . ARG A 1 83 ? 2.890 19.853 -27.731 1.00 54.19 83 ARG A O 1
ATOM 724 N N . GLU A 1 84 ? 1.780 19.225 -25.879 1.00 56.12 84 GLU A N 1
ATOM 725 C CA . GLU A 1 84 ? 2.703 19.763 -24.866 1.00 56.12 84 GLU A CA 1
ATOM 726 C C . GLU A 1 84 ? 3.805 18.769 -24.445 1.00 56.12 84 GLU A C 1
ATOM 728 O O . GLU A 1 84 ? 4.866 19.204 -24.004 1.00 56.12 84 GLU A O 1
ATOM 733 N N . MET A 1 85 ? 3.613 17.455 -24.635 1.00 64.25 85 MET A N 1
ATOM 734 C CA . MET A 1 85 ? 4.613 16.412 -24.334 1.00 64.25 85 MET A CA 1
ATOM 735 C C . MET A 1 85 ? 4.962 15.546 -25.561 1.00 64.25 85 MET A C 1
ATOM 737 O O . MET A 1 85 ? 4.736 14.331 -25.554 1.00 64.25 85 MET A O 1
ATOM 741 N N . PRO A 1 86 ? 5.502 16.136 -26.644 1.00 66.81 86 PRO A N 1
ATOM 742 C CA . PRO A 1 86 ? 5.962 15.360 -27.789 1.00 66.81 86 PRO A CA 1
ATOM 743 C C . PRO A 1 86 ? 7.027 14.335 -27.359 1.00 66.81 86 PRO A C 1
ATOM 745 O O . PRO A 1 86 ? 8.005 14.682 -26.697 1.00 66.81 86 PRO A O 1
ATOM 748 N N . GLY A 1 87 ? 6.833 13.071 -27.748 1.00 76.25 87 GLY A N 1
ATOM 749 C CA . GLY A 1 87 ? 7.773 11.976 -27.481 1.00 76.25 87 GLY A CA 1
ATOM 750 C C . GLY A 1 87 ? 7.550 11.196 -26.180 1.00 76.25 87 GLY A C 1
ATOM 751 O O . GLY A 1 87 ? 8.388 10.363 -25.854 1.00 76.25 87 GLY A O 1
ATOM 752 N N . PHE A 1 88 ? 6.462 11.445 -25.440 1.00 83.75 88 PHE A N 1
ATOM 753 C CA . PHE A 1 88 ? 6.076 10.630 -24.280 1.00 83.75 88 PHE A CA 1
ATOM 754 C C . PHE A 1 88 ? 5.763 9.182 -24.688 1.00 83.75 88 PHE A C 1
ATOM 756 O O . PHE A 1 88 ? 5.020 8.967 -25.643 1.00 83.75 88 PHE A O 1
ATOM 763 N N . TRP A 1 89 ? 6.304 8.217 -23.942 1.00 89.25 89 TRP A N 1
ATOM 764 C CA . TRP A 1 89 ? 6.089 6.783 -24.148 1.00 89.25 89 TRP A CA 1
ATOM 765 C C . TRP A 1 89 ? 5.236 6.216 -23.027 1.00 89.25 89 TRP A C 1
ATOM 767 O O . TRP A 1 89 ? 5.591 6.356 -21.869 1.00 89.25 89 TRP A O 1
ATOM 777 N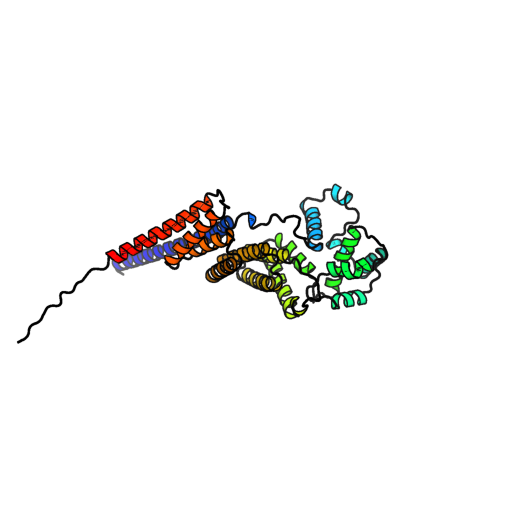 N . THR A 1 90 ? 4.144 5.543 -23.353 1.00 89.50 90 THR A N 1
ATOM 778 C CA . THR A 1 90 ? 3.300 4.831 -22.384 1.00 89.50 90 THR A CA 1
ATOM 779 C C . THR A 1 90 ? 3.863 3.456 -22.024 1.00 89.50 90 THR A C 1
ATOM 781 O O . THR A 1 90 ? 4.663 2.874 -22.766 1.00 89.50 90 THR A O 1
ATOM 784 N N . HIS A 1 91 ? 3.400 2.883 -20.908 1.00 90.38 91 HIS A N 1
ATOM 785 C CA . HIS A 1 91 ? 3.737 1.501 -20.556 1.00 90.38 91 HIS A CA 1
ATOM 786 C C . HIS A 1 91 ? 3.280 0.518 -21.640 1.00 90.38 91 HIS A C 1
ATOM 788 O O . HIS A 1 91 ? 4.029 -0.387 -22.004 1.00 90.38 91 HIS A O 1
ATOM 794 N N . ALA A 1 92 ? 2.069 0.712 -22.173 1.00 88.62 92 ALA A N 1
ATOM 795 C CA . ALA A 1 92 ? 1.501 -0.147 -23.206 1.00 88.62 92 ALA A CA 1
ATOM 796 C C . ALA A 1 92 ? 2.284 -0.076 -24.527 1.00 88.62 92 ALA A C 1
ATOM 798 O O . ALA A 1 92 ? 2.514 -1.110 -25.150 1.00 88.62 92 ALA A O 1
ATOM 799 N N . GLU A 1 93 ? 2.732 1.113 -24.940 1.00 92.69 93 GLU A N 1
ATOM 800 C CA . GLU A 1 93 ? 3.541 1.272 -26.156 1.00 92.69 93 GLU A CA 1
ATOM 801 C C . GLU A 1 93 ? 4.880 0.547 -26.043 1.00 92.69 93 GLU A C 1
ATOM 803 O O . GLU A 1 93 ? 5.253 -0.173 -26.965 1.00 92.69 93 GLU A O 1
ATOM 808 N N . VAL A 1 94 ? 5.581 0.678 -24.911 1.00 95.81 94 VAL A N 1
ATOM 809 C CA . VAL A 1 94 ? 6.858 -0.023 -24.700 1.00 95.81 94 VAL A CA 1
ATOM 810 C C . VAL A 1 94 ? 6.645 -1.538 -24.621 1.00 95.81 94 VAL A C 1
ATOM 812 O O . VAL A 1 94 ? 7.387 -2.291 -25.251 1.00 95.81 94 VAL A O 1
ATOM 815 N N . ALA A 1 95 ? 5.605 -1.997 -23.917 1.00 94.69 95 ALA A N 1
ATOM 816 C CA . ALA A 1 95 ? 5.272 -3.418 -23.810 1.00 94.69 95 ALA A CA 1
ATOM 817 C C . ALA A 1 95 ? 4.852 -4.047 -25.152 1.00 94.69 95 ALA A C 1
ATOM 819 O O . ALA A 1 95 ? 5.061 -5.240 -25.363 1.00 94.69 95 ALA A O 1
ATOM 820 N N . ALA A 1 96 ? 4.300 -3.263 -26.082 1.00 95.81 96 ALA A N 1
ATOM 821 C CA . ALA A 1 96 ? 3.926 -3.736 -27.413 1.00 95.81 96 ALA A CA 1
ATOM 822 C C . ALA A 1 96 ? 5.125 -3.924 -28.364 1.00 95.81 96 ALA A C 1
ATOM 824 O O . ALA A 1 96 ? 4.990 -4.595 -29.390 1.00 95.81 96 ALA A O 1
ATOM 825 N N . LEU A 1 97 ? 6.298 -3.354 -28.057 1.00 97.12 97 LEU A N 1
ATOM 826 C CA . LEU A 1 97 ? 7.498 -3.522 -28.880 1.00 97.12 97 LEU A CA 1
ATOM 827 C C . LEU A 1 97 ? 8.031 -4.956 -28.778 1.00 97.12 97 LEU A C 1
ATOM 829 O O . LEU A 1 97 ? 8.216 -5.483 -27.681 1.00 97.12 97 LEU A O 1
ATOM 833 N N . ALA A 1 98 ? 8.350 -5.577 -29.917 1.00 96.81 98 ALA A N 1
ATOM 834 C CA . ALA A 1 98 ? 9.113 -6.826 -29.948 1.00 96.81 98 ALA A CA 1
ATOM 835 C C . ALA A 1 98 ? 10.530 -6.618 -29.380 1.00 96.81 98 ALA A C 1
ATOM 837 O O . ALA A 1 98 ? 11.042 -5.499 -29.415 1.00 96.81 98 ALA A O 1
ATOM 838 N N . ASP A 1 99 ? 11.180 -7.685 -28.900 1.00 96.00 99 ASP A N 1
ATOM 839 C CA . ASP A 1 99 ? 12.524 -7.605 -28.298 1.00 96.00 99 ASP A CA 1
ATOM 840 C C . ASP A 1 99 ? 13.518 -6.862 -29.211 1.00 96.00 99 ASP A C 1
ATOM 842 O O . ASP A 1 99 ? 14.146 -5.898 -28.775 1.00 96.00 99 ASP A O 1
ATOM 846 N N . ASP A 1 100 ? 13.595 -7.228 -30.495 1.00 96.56 100 ASP A N 1
ATOM 847 C CA . ASP A 1 100 ? 14.503 -6.587 -31.459 1.00 96.56 100 ASP A CA 1
ATOM 848 C C . ASP A 1 100 ? 14.206 -5.092 -31.648 1.00 96.56 100 ASP A C 1
ATOM 850 O O . ASP A 1 100 ? 15.125 -4.279 -31.745 1.00 96.56 100 ASP A O 1
ATOM 854 N N . ALA A 1 101 ? 12.924 -4.710 -31.648 1.00 97.44 101 ALA A N 1
ATOM 855 C CA . ALA A 1 101 ? 12.508 -3.314 -31.759 1.00 97.44 101 ALA A CA 1
ATOM 856 C C . ALA A 1 101 ? 12.854 -2.517 -30.493 1.00 97.44 101 ALA A C 1
ATOM 858 O O . ALA A 1 101 ? 13.254 -1.358 -30.583 1.00 97.44 101 ALA A O 1
ATOM 859 N N . LEU A 1 102 ? 12.753 -3.143 -29.319 1.00 96.81 102 LEU A N 1
ATOM 860 C CA . LEU A 1 102 ? 13.117 -2.529 -28.048 1.00 96.81 102 LEU A CA 1
ATOM 861 C C . LEU A 1 102 ? 14.633 -2.282 -27.973 1.00 96.81 102 LEU A C 1
ATOM 863 O O . LEU A 1 102 ? 15.057 -1.178 -27.634 1.00 96.81 102 LEU A O 1
ATOM 867 N N . PHE A 1 103 ? 15.455 -3.259 -28.373 1.00 97.38 103 PHE A N 1
ATOM 868 C CA . PHE A 1 103 ? 16.910 -3.086 -28.467 1.00 97.38 103 PHE A CA 1
ATOM 869 C C . PHE A 1 103 ? 17.313 -2.060 -29.536 1.00 97.38 103 PHE A C 1
ATOM 871 O O . PHE A 1 103 ? 18.209 -1.250 -29.288 1.00 97.38 103 PHE A O 1
ATOM 878 N N . ALA A 1 104 ? 16.639 -2.036 -30.690 1.00 96.94 104 ALA A N 1
ATOM 879 C CA . ALA A 1 104 ? 16.864 -1.017 -31.714 1.00 96.94 104 ALA A CA 1
ATOM 880 C C . ALA A 1 104 ? 16.554 0.394 -31.185 1.00 96.94 104 ALA A C 1
ATOM 882 O O . ALA A 1 104 ? 17.380 1.296 -31.317 1.00 96.94 104 ALA A O 1
ATOM 883 N N . ALA A 1 105 ? 15.426 0.571 -30.492 1.00 95.38 105 ALA A N 1
ATOM 884 C CA . ALA A 1 105 ? 15.036 1.847 -29.895 1.00 95.38 105 ALA A CA 1
ATOM 885 C C . ALA A 1 105 ? 16.002 2.319 -28.787 1.00 95.38 105 ALA A C 1
ATOM 887 O O . ALA A 1 105 ? 16.203 3.527 -28.616 1.00 95.38 105 ALA A O 1
ATOM 888 N N . LEU A 1 106 ? 16.625 1.399 -28.040 1.00 95.38 106 LEU A N 1
ATOM 889 C CA . LEU A 1 106 ? 17.712 1.725 -27.106 1.00 95.38 106 LEU A CA 1
ATOM 890 C C . LEU A 1 106 ? 18.978 2.176 -27.855 1.00 95.38 106 LEU A C 1
ATOM 892 O O . LEU A 1 106 ? 19.585 3.186 -27.487 1.00 95.38 106 LEU A O 1
ATOM 896 N N . ALA A 1 107 ? 19.339 1.488 -28.942 1.00 94.81 107 ALA A N 1
ATOM 897 C CA . ALA A 1 107 ? 20.503 1.825 -29.757 1.00 94.81 107 ALA A CA 1
ATOM 898 C C . ALA A 1 107 ? 20.369 3.201 -30.433 1.00 94.81 107 ALA A C 1
ATOM 900 O O . ALA A 1 107 ? 21.332 3.971 -30.439 1.00 94.81 107 ALA A O 1
ATOM 901 N N . GLU A 1 108 ? 19.177 3.551 -30.925 1.00 93.38 108 GLU A N 1
ATOM 902 C CA . GLU A 1 108 ? 18.854 4.882 -31.468 1.00 93.38 108 GLU A CA 1
ATOM 903 C C . GLU A 1 108 ? 19.078 6.003 -30.444 1.00 93.38 108 GLU A C 1
ATOM 905 O O . GLU A 1 108 ? 19.505 7.103 -30.795 1.00 93.38 108 GLU A O 1
ATOM 910 N N . ARG A 1 109 ? 18.868 5.707 -29.157 1.00 92.25 109 ARG A N 1
ATOM 911 C CA . ARG A 1 109 ? 19.124 6.620 -28.030 1.00 92.25 109 ARG A CA 1
ATOM 912 C C . ARG A 1 109 ? 20.574 6.596 -27.557 1.00 92.25 109 ARG A C 1
ATOM 914 O O . ARG A 1 109 ? 20.909 7.208 -26.547 1.00 92.25 109 ARG A O 1
ATOM 921 N N . GLY A 1 110 ? 21.453 5.909 -28.283 1.00 92.38 110 GLY A N 1
ATOM 922 C CA . GLY A 1 110 ? 22.876 5.823 -27.984 1.00 92.38 110 GLY A CA 1
ATOM 923 C C . GLY A 1 110 ? 23.232 4.808 -26.900 1.00 92.38 110 GLY A C 1
ATOM 924 O O . GLY A 1 110 ? 24.364 4.856 -26.418 1.00 92.38 110 GLY A O 1
ATOM 925 N N . LEU A 1 111 ? 22.311 3.907 -26.532 1.00 92.94 111 LEU A N 1
ATOM 926 C CA . LEU A 1 111 ? 22.559 2.789 -25.624 1.00 92.94 111 LEU A CA 1
ATOM 927 C C . LEU A 1 111 ? 22.608 1.471 -26.407 1.00 92.94 111 LEU A C 1
ATOM 929 O O . LEU A 1 111 ? 21.583 0.874 -26.723 1.00 92.94 111 LEU A O 1
ATOM 933 N N . VAL A 1 112 ? 23.817 0.988 -26.684 1.00 92.88 112 VAL A N 1
ATOM 934 C CA . VAL A 1 112 ? 24.013 -0.328 -27.305 1.00 92.88 112 VAL A CA 1
ATOM 935 C C . VAL A 1 112 ? 24.222 -1.355 -26.198 1.00 92.88 112 VAL A C 1
ATOM 937 O O . VAL A 1 112 ? 25.303 -1.425 -25.619 1.00 92.88 112 VAL A O 1
ATOM 940 N N . VAL A 1 113 ? 23.180 -2.127 -25.898 1.00 92.94 113 VAL A N 1
ATOM 941 C CA . VAL A 1 113 ? 23.198 -3.224 -24.919 1.00 92.94 113 VAL A CA 1
ATOM 942 C C . VAL A 1 113 ? 22.688 -4.501 -25.569 1.00 92.94 113 VAL A C 1
ATOM 944 O O . VAL A 1 113 ? 21.722 -4.472 -26.328 1.00 92.94 113 VAL A O 1
ATOM 947 N N . SER A 1 114 ? 23.333 -5.629 -25.285 1.00 94.44 114 SER A N 1
ATOM 948 C CA . SER A 1 114 ? 22.854 -6.947 -25.701 1.00 94.44 114 SER A CA 1
ATOM 949 C C . SER A 1 114 ? 21.936 -7.566 -24.643 1.00 94.44 114 SER A C 1
ATOM 951 O O . SER A 1 114 ? 21.946 -7.176 -23.474 1.00 94.44 114 SER A O 1
ATOM 953 N N . ARG A 1 115 ? 21.183 -8.607 -25.021 1.00 95.44 115 ARG A N 1
ATOM 954 C CA . ARG A 1 115 ? 20.401 -9.425 -24.074 1.00 95.44 115 ARG A CA 1
ATOM 955 C C . ARG A 1 115 ? 21.264 -9.961 -22.924 1.00 95.44 115 ARG A C 1
ATOM 957 O O . ARG A 1 115 ? 20.822 -9.967 -21.777 1.00 95.44 115 ARG A O 1
ATOM 964 N N . THR A 1 116 ? 22.493 -10.380 -23.226 1.00 95.50 116 THR A N 1
ATOM 965 C CA . THR A 1 116 ? 23.457 -10.880 -22.236 1.00 95.50 116 THR A CA 1
ATOM 966 C C . THR A 1 116 ? 23.868 -9.788 -21.253 1.00 95.50 116 THR A C 1
ATOM 968 O O . THR A 1 116 ? 23.913 -10.047 -20.052 1.00 95.50 116 THR A O 1
ATOM 971 N N . ASP A 1 117 ? 24.095 -8.561 -21.730 1.00 92.94 117 ASP A N 1
ATOM 972 C CA . ASP A 1 117 ? 24.439 -7.430 -20.862 1.00 92.94 117 ASP A CA 1
ATOM 973 C C . ASP A 1 117 ? 23.293 -7.109 -19.904 1.00 92.94 117 ASP A C 1
ATOM 975 O O . ASP A 1 117 ? 23.514 -6.940 -18.705 1.00 92.94 117 ASP A O 1
ATOM 979 N N . VAL A 1 118 ? 22.055 -7.084 -20.410 1.00 93.38 118 VAL A N 1
ATOM 980 C CA . VAL A 1 118 ? 20.863 -6.842 -19.586 1.00 93.38 118 VAL A CA 1
ATOM 981 C C . VAL A 1 118 ? 20.724 -7.914 -18.506 1.00 93.38 118 VAL A C 1
ATOM 983 O O . VAL A 1 118 ? 20.568 -7.575 -17.336 1.00 93.38 118 VAL A O 1
ATOM 986 N N . LEU A 1 119 ? 20.863 -9.197 -18.856 1.00 93.81 119 LEU A N 1
ATOM 987 C CA . LEU A 1 119 ? 20.847 -10.290 -17.877 1.00 93.81 119 LEU A CA 1
ATOM 988 C C . LEU A 1 119 ? 21.961 -10.152 -16.829 1.00 93.81 119 LEU A C 1
ATOM 990 O O . LEU A 1 119 ? 21.718 -10.403 -15.651 1.00 93.81 119 LEU A O 1
ATOM 994 N N . ALA A 1 120 ? 23.160 -9.726 -17.233 1.00 90.75 120 ALA A N 1
ATOM 995 C CA . ALA A 1 120 ? 24.272 -9.485 -16.318 1.00 90.75 120 ALA A CA 1
ATOM 996 C C . ALA A 1 120 ? 24.053 -8.256 -15.419 1.00 90.75 120 ALA A C 1
ATOM 998 O O . ALA A 1 120 ? 24.582 -8.204 -14.309 1.00 90.75 120 ALA A O 1
ATOM 999 N N . HIS A 1 121 ? 23.312 -7.242 -15.874 1.00 89.81 121 HIS A N 1
ATOM 1000 C CA . HIS A 1 121 ? 22.870 -6.138 -15.021 1.00 89.81 121 HIS A CA 1
ATOM 1001 C C . HIS A 1 121 ? 21.817 -6.605 -14.017 1.00 89.81 121 HIS A C 1
ATOM 1003 O O . HIS A 1 121 ? 22.004 -6.366 -12.830 1.00 89.81 121 HIS A O 1
ATOM 1009 N N . ILE A 1 122 ? 20.788 -7.333 -14.462 1.00 89.50 122 ILE A N 1
ATOM 1010 C CA . ILE A 1 122 ? 19.737 -7.867 -13.583 1.00 89.50 122 ILE A CA 1
ATOM 1011 C C . ILE A 1 122 ? 20.338 -8.776 -12.504 1.00 89.50 122 ILE A C 1
ATOM 1013 O O . ILE A 1 122 ? 20.032 -8.612 -11.333 1.00 89.50 122 ILE A O 1
ATOM 1017 N N . ALA A 1 123 ? 21.266 -9.667 -12.865 1.00 86.94 123 ALA A N 1
ATOM 1018 C CA . ALA A 1 123 ? 21.910 -10.577 -11.913 1.00 86.94 123 ALA A CA 1
ATOM 1019 C C . ALA A 1 123 ? 22.756 -9.875 -10.830 1.00 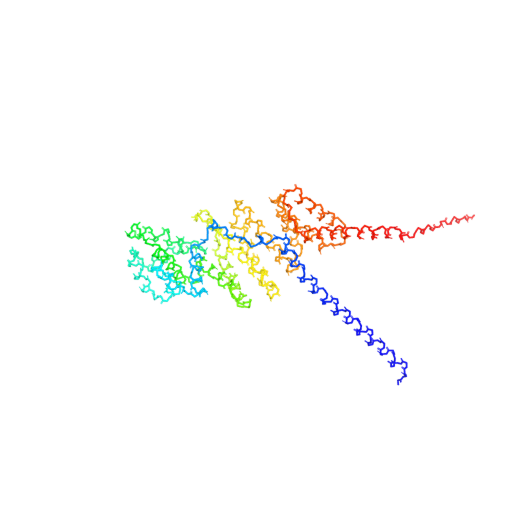86.94 123 ALA A C 1
ATOM 1021 O O . ALA A 1 123 ? 23.113 -10.502 -9.838 1.00 86.94 123 ALA A O 1
ATOM 1022 N N . ARG A 1 124 ? 23.113 -8.597 -11.024 1.00 84.06 124 ARG A N 1
ATOM 1023 C CA . ARG A 1 124 ? 23.806 -7.770 -10.020 1.00 84.06 124 ARG A CA 1
ATOM 1024 C C . ARG A 1 124 ? 22.846 -7.010 -9.110 1.00 84.06 124 ARG A C 1
ATOM 1026 O O . ARG A 1 124 ? 23.298 -6.392 -8.149 1.00 84.06 124 ARG A O 1
ATOM 1033 N N . MET A 1 125 ? 21.558 -7.000 -9.436 1.00 80.50 125 MET A N 1
ATOM 1034 C CA . MET A 1 125 ? 20.548 -6.335 -8.633 1.00 80.50 125 MET A CA 1
ATOM 1035 C C . MET A 1 125 ? 20.068 -7.270 -7.516 1.00 80.50 125 MET A C 1
ATOM 1037 O O . MET A 1 125 ? 20.015 -8.483 -7.719 1.00 80.50 125 MET A O 1
ATOM 1041 N N . PRO A 1 126 ? 19.703 -6.725 -6.344 1.00 71.00 126 PRO A N 1
ATOM 1042 C CA . PRO A 1 126 ? 19.045 -7.512 -5.309 1.00 71.00 126 PRO A CA 1
ATOM 1043 C C . PRO A 1 126 ? 17.666 -7.993 -5.781 1.00 71.00 126 PRO A C 1
ATOM 1045 O O . PRO A 1 126 ? 17.050 -7.372 -6.658 1.00 71.00 126 PRO A O 1
ATOM 1048 N N . ALA A 1 127 ? 17.164 -9.063 -5.157 1.00 68.56 127 ALA A N 1
ATOM 1049 C CA . ALA A 1 127 ? 15.798 -9.535 -5.362 1.00 68.56 127 ALA A CA 1
ATOM 1050 C C . ALA A 1 127 ? 14.800 -8.400 -5.070 1.00 68.56 127 ALA A C 1
ATOM 1052 O O . ALA A 1 127 ? 14.922 -7.693 -4.068 1.00 68.56 127 ALA A O 1
ATOM 1053 N N . GLY A 1 128 ? 13.837 -8.188 -5.971 1.00 66.19 128 GLY A N 1
ATOM 1054 C CA . GLY A 1 128 ? 12.913 -7.051 -5.878 1.00 66.19 128 GLY A CA 1
ATOM 1055 C C . GLY A 1 128 ? 13.564 -5.681 -6.126 1.00 66.19 128 GLY A C 1
ATOM 1056 O O . GLY A 1 128 ? 13.010 -4.655 -5.734 1.00 66.19 128 GLY A O 1
ATOM 1057 N N . GLY A 1 129 ? 14.734 -5.631 -6.771 1.00 78.38 129 GLY A N 1
ATOM 1058 C CA . GLY A 1 129 ? 15.399 -4.386 -7.150 1.00 78.38 129 GLY A CA 1
ATOM 1059 C C . GLY A 1 129 ? 14.594 -3.532 -8.143 1.00 78.38 129 GLY A C 1
ATOM 1060 O O . GLY A 1 129 ? 13.693 -4.005 -8.833 1.00 78.38 129 GLY A O 1
ATOM 1061 N N . SER A 1 130 ? 14.935 -2.243 -8.237 1.00 84.56 130 SER A N 1
ATOM 1062 C CA . SER A 1 130 ? 14.303 -1.310 -9.183 1.00 84.56 130 SER A CA 1
ATOM 1063 C C . SER A 1 130 ? 14.990 -1.356 -10.550 1.00 84.56 130 SER A C 1
ATOM 1065 O O . SER A 1 130 ? 16.163 -0.982 -10.689 1.00 84.56 130 SER A O 1
ATOM 1067 N N . ALA A 1 131 ? 14.238 -1.749 -11.578 1.00 91.31 131 ALA A N 1
ATOM 1068 C CA . ALA A 1 131 ? 14.700 -1.711 -12.962 1.00 91.31 131 ALA A CA 1
ATOM 1069 C C . ALA A 1 131 ? 14.904 -0.267 -13.445 1.00 91.31 131 ALA A C 1
ATOM 1071 O O . ALA A 1 131 ? 15.844 0.022 -14.189 1.00 91.31 131 ALA A O 1
ATOM 1072 N N . TRP A 1 132 ? 14.086 0.672 -12.962 1.00 89.75 132 TRP A N 1
ATOM 1073 C CA . TRP A 1 132 ? 14.255 2.093 -13.259 1.00 89.75 132 TRP A CA 1
ATOM 1074 C C . TRP A 1 132 ? 15.560 2.642 -12.672 1.00 89.75 132 TRP A C 1
ATOM 1076 O O . TRP A 1 132 ? 16.270 3.421 -13.307 1.00 89.75 132 TRP A O 1
ATOM 1086 N N . ARG A 1 133 ? 15.930 2.229 -11.456 1.00 85.06 133 ARG A N 1
ATOM 1087 C CA . ARG A 1 133 ? 17.224 2.588 -10.865 1.00 85.06 133 ARG A CA 1
ATOM 1088 C C . ARG A 1 133 ? 18.374 1.945 -11.632 1.00 85.06 133 ARG A C 1
ATOM 1090 O O . ARG A 1 133 ? 19.361 2.631 -11.894 1.00 85.06 133 ARG A O 1
ATOM 1097 N N . MET A 1 134 ? 18.242 0.675 -12.016 1.00 87.69 134 MET A N 1
ATOM 1098 C CA . MET A 1 134 ? 19.227 -0.009 -12.859 1.00 87.69 134 MET A CA 1
ATOM 1099 C C . MET A 1 134 ? 19.498 0.803 -14.134 1.00 87.69 134 MET A C 1
ATOM 1101 O O . MET A 1 134 ? 20.661 1.057 -14.452 1.00 87.69 134 MET A O 1
ATOM 1105 N N . SER A 1 135 ? 18.454 1.290 -14.815 1.00 90.44 135 SER A N 1
ATOM 1106 C CA . SER A 1 135 ? 18.622 2.127 -16.008 1.00 90.44 135 SER A CA 1
ATOM 1107 C C . SER A 1 135 ? 19.337 3.444 -15.687 1.00 90.44 135 SER A C 1
ATOM 1109 O O . SER A 1 135 ? 20.252 3.843 -16.402 1.00 90.44 135 SER A O 1
ATOM 1111 N N . ARG A 1 136 ? 19.021 4.095 -14.564 1.00 86.69 136 ARG A N 1
ATOM 1112 C CA . ARG A 1 136 ? 19.690 5.342 -14.153 1.00 86.69 136 ARG A CA 1
ATOM 1113 C C . ARG A 1 136 ? 21.162 5.168 -13.787 1.00 86.69 136 ARG A C 1
ATOM 1115 O O . ARG A 1 136 ? 21.937 6.087 -14.027 1.00 86.69 136 ARG A O 1
ATOM 1122 N N . ILE A 1 137 ? 21.538 4.044 -13.185 1.00 83.25 137 ILE A N 1
ATOM 1123 C CA . ILE A 1 137 ? 22.910 3.801 -12.714 1.00 83.25 137 ILE A CA 1
ATOM 1124 C C . ILE A 1 137 ? 23.781 3.212 -13.819 1.00 83.25 137 ILE A C 1
ATOM 1126 O O . ILE A 1 137 ? 24.950 3.569 -13.933 1.00 83.25 137 ILE A O 1
ATOM 1130 N N . HIS A 1 138 ? 23.236 2.307 -14.628 1.00 85.56 138 HIS A N 1
ATOM 1131 C CA . HIS A 1 138 ? 24.032 1.544 -15.585 1.00 85.56 138 HIS A CA 1
ATOM 1132 C C . HIS A 1 138 ? 23.844 1.996 -17.026 1.00 85.56 138 HIS A C 1
ATOM 1134 O O . HIS A 1 138 ? 24.801 1.964 -17.793 1.00 85.56 138 HIS A O 1
ATOM 1140 N N . TRP A 1 139 ? 22.634 2.403 -17.411 1.00 91.06 139 TRP A N 1
ATOM 1141 C CA . TRP A 1 139 ? 22.337 2.716 -18.808 1.00 91.06 139 TRP A CA 1
ATOM 1142 C C . TRP A 1 139 ? 22.520 4.195 -19.101 1.00 91.06 139 TRP A C 1
ATOM 1144 O O . TRP A 1 139 ? 23.228 4.543 -20.039 1.00 91.06 139 TRP A O 1
ATOM 1154 N N . LEU A 1 140 ? 21.946 5.072 -18.277 1.00 87.12 140 LEU A N 1
ATOM 1155 C CA . LEU A 1 140 ? 22.009 6.516 -18.482 1.00 87.12 140 LEU A CA 1
ATOM 1156 C C . LEU A 1 140 ? 23.457 7.040 -18.573 1.00 87.12 140 LEU A C 1
ATOM 1158 O O . LEU A 1 140 ? 23.715 7.824 -19.482 1.00 87.12 140 LEU A O 1
ATOM 1162 N N . PRO A 1 141 ? 24.428 6.594 -17.745 1.00 86.75 141 PRO A N 1
ATOM 1163 C CA . PRO A 1 141 ? 25.823 7.019 -17.895 1.00 86.75 141 PRO A CA 1
ATOM 1164 C C . PRO A 1 141 ? 26.524 6.445 -19.134 1.00 86.75 141 PRO A C 1
ATOM 1166 O O . PRO A 1 141 ? 27.537 6.991 -19.564 1.00 86.75 141 PRO A O 1
ATOM 1169 N N . ALA A 1 142 ? 26.013 5.346 -19.696 1.00 86.19 142 ALA A N 1
ATOM 1170 C CA . ALA A 1 142 ? 26.556 4.699 -20.890 1.00 86.19 142 ALA A CA 1
ATOM 1171 C C . ALA A 1 142 ? 25.999 5.288 -22.199 1.00 86.19 142 ALA A C 1
ATOM 1173 O O . ALA A 1 142 ? 26.526 5.003 -23.277 1.00 86.19 142 ALA A O 1
ATOM 1174 N N . VAL A 1 143 ? 24.953 6.117 -22.125 1.00 87.69 143 VAL A N 1
ATOM 1175 C CA . VAL A 1 143 ? 24.405 6.815 -23.288 1.00 87.69 143 VAL A CA 1
ATOM 1176 C C . VAL A 1 143 ? 25.435 7.806 -23.826 1.00 87.69 143 VAL A C 1
ATOM 1178 O O . VAL A 1 143 ? 25.950 8.663 -23.112 1.00 87.69 143 VAL A O 1
ATOM 1181 N N . ARG A 1 144 ? 25.719 7.714 -25.129 1.00 73.06 144 ARG A N 1
ATOM 1182 C CA . ARG A 1 144 ? 26.728 8.556 -25.798 1.00 73.06 144 ARG A CA 1
ATOM 1183 C C . ARG A 1 144 ? 26.392 10.054 -25.798 1.00 73.06 144 ARG A C 1
ATOM 1185 O O . ARG A 1 144 ? 27.300 10.874 -25.931 1.00 73.06 144 ARG A O 1
ATOM 1192 N N . SER A 1 145 ? 25.115 10.425 -25.679 1.00 69.62 145 SER A N 1
ATOM 1193 C CA . SER A 1 145 ? 24.691 11.825 -25.592 1.00 69.62 145 SER A CA 1
ATOM 1194 C C . SER A 1 145 ? 24.770 12.313 -24.139 1.00 69.62 145 SER A C 1
ATOM 1196 O O . SER A 1 145 ? 24.269 11.674 -23.218 1.00 69.62 145 SER A O 1
ATOM 1198 N N . ARG A 1 146 ? 25.404 13.472 -23.911 1.00 64.06 146 ARG A N 1
ATOM 1199 C CA . ARG A 1 146 ? 25.574 14.035 -22.555 1.00 64.06 146 ARG A CA 1
ATOM 1200 C C . ARG A 1 146 ? 24.267 14.538 -21.923 1.00 64.06 146 ARG A C 1
ATOM 1202 O O . ARG A 1 146 ? 24.271 14.888 -20.749 1.00 64.06 146 ARG A O 1
ATOM 1209 N N . SER A 1 147 ? 23.171 14.602 -22.680 1.00 77.38 147 SER A N 1
ATOM 1210 C CA . SER A 1 147 ? 21.854 14.988 -22.172 1.00 77.38 147 SER A CA 1
ATOM 1211 C C . SER A 1 147 ? 20.761 14.377 -23.045 1.00 77.38 147 SER A C 1
ATOM 1213 O O . SER A 1 147 ? 20.538 14.821 -24.172 1.00 77.38 147 SER A O 1
ATOM 1215 N N . LEU A 1 148 ? 20.088 13.348 -22.526 1.00 83.25 148 LEU A N 1
ATOM 1216 C CA . LEU A 1 148 ? 18.845 12.854 -23.109 1.00 83.25 148 LEU A CA 1
ATOM 1217 C C . LEU A 1 148 ? 17.675 13.748 -22.677 1.00 83.25 148 LEU A C 1
ATOM 1219 O O . LEU A 1 148 ? 17.594 14.113 -21.495 1.00 83.25 148 LEU A O 1
ATOM 1223 N N . PRO A 1 149 ? 16.739 14.067 -23.589 1.00 86.44 149 PRO A N 1
ATOM 1224 C CA . PRO A 1 149 ? 15.509 14.747 -23.212 1.00 86.44 149 PRO A CA 1
ATOM 1225 C C . PRO A 1 149 ? 14.702 13.877 -22.235 1.00 86.44 149 PRO A C 1
ATOM 1227 O O . PRO A 1 149 ? 14.867 12.657 -22.172 1.00 86.44 149 PRO A O 1
ATOM 1230 N N . ALA A 1 150 ? 13.828 14.506 -21.444 1.00 83.31 150 ALA A N 1
ATOM 1231 C CA . ALA A 1 150 ? 13.056 13.808 -20.413 1.00 83.31 150 ALA A CA 1
ATOM 1232 C C . ALA A 1 150 ? 12.313 12.554 -20.926 1.00 83.31 150 ALA A C 1
ATOM 1234 O O . ALA A 1 150 ? 12.482 11.515 -20.292 1.00 83.31 150 ALA A O 1
ATOM 1235 N N . PRO A 1 151 ? 11.623 12.582 -22.085 1.00 86.62 151 PRO A N 1
ATOM 1236 C CA . PRO A 1 151 ? 10.907 11.407 -22.574 1.00 86.62 151 PRO A CA 1
ATOM 1237 C C . PRO A 1 151 ? 11.820 10.229 -22.936 1.00 86.62 151 PRO A C 1
ATOM 1239 O O . PRO A 1 151 ? 11.447 9.079 -22.732 1.00 86.62 151 PRO A O 1
ATOM 1242 N N . ASP A 1 152 ? 13.044 10.489 -23.408 1.00 90.19 152 ASP A N 1
ATOM 1243 C CA . ASP A 1 152 ? 14.003 9.416 -23.686 1.00 90.19 152 ASP A CA 1
ATOM 1244 C C . ASP A 1 152 ? 14.588 8.828 -22.400 1.00 90.19 152 ASP A C 1
ATOM 1246 O O . ASP A 1 152 ? 14.850 7.630 -22.339 1.00 90.19 152 ASP A O 1
ATOM 1250 N N . ARG A 1 153 ? 14.757 9.638 -21.346 1.00 88.62 153 ARG A N 1
ATOM 1251 C CA . ARG A 1 153 ? 15.147 9.125 -20.020 1.00 88.62 153 ARG A CA 1
ATOM 1252 C C . ARG A 1 153 ? 14.048 8.254 -19.414 1.00 88.62 153 ARG A C 1
ATOM 1254 O O . ARG A 1 153 ? 14.360 7.210 -18.846 1.00 88.62 153 ARG A O 1
ATOM 1261 N N . ASP A 1 154 ? 12.793 8.666 -19.564 1.00 89.44 154 ASP A N 1
ATOM 1262 C CA . ASP A 1 154 ? 11.635 7.889 -19.123 1.00 89.44 154 ASP A CA 1
ATOM 1263 C C . ASP A 1 154 ? 11.525 6.582 -19.918 1.00 89.44 154 ASP A C 1
ATOM 1265 O O . ASP A 1 154 ? 11.367 5.514 -19.325 1.00 89.44 154 ASP A O 1
ATOM 1269 N N . PHE A 1 155 ? 11.752 6.631 -21.237 1.00 94.25 155 PHE A N 1
ATOM 1270 C CA . PHE A 1 155 ? 11.836 5.439 -22.079 1.00 94.25 155 PHE A CA 1
ATOM 1271 C C . PHE A 1 155 ? 12.901 4.449 -21.587 1.00 94.25 155 PHE A C 1
ATOM 1273 O O . PHE A 1 155 ? 12.618 3.257 -21.513 1.00 94.25 155 PHE A O 1
ATOM 1280 N N . LEU A 1 156 ? 14.101 4.904 -21.194 1.00 93.75 156 LEU A N 1
ATOM 1281 C CA . LEU A 1 156 ? 15.119 4.003 -20.627 1.00 93.75 156 LEU A CA 1
ATOM 1282 C C . LEU A 1 156 ? 14.623 3.294 -19.359 1.00 93.75 156 LEU A C 1
ATOM 1284 O O . LEU A 1 156 ? 14.924 2.120 -19.154 1.00 93.75 156 LEU A O 1
ATOM 1288 N N . GLY A 1 157 ? 13.880 4.000 -18.502 1.00 93.00 157 GLY A N 1
ATOM 1289 C CA . GLY A 1 157 ? 13.235 3.424 -17.322 1.00 93.00 157 GLY A CA 1
ATOM 1290 C C . GLY A 1 157 ? 12.198 2.363 -17.685 1.00 93.00 157 GLY A C 1
ATOM 1291 O O . GLY A 1 157 ? 12.272 1.239 -17.191 1.00 93.00 157 GLY A O 1
ATOM 1292 N N . LEU A 1 158 ? 11.278 2.688 -18.594 1.00 95.62 158 LEU A N 1
ATOM 1293 C CA . LEU A 1 158 ? 10.235 1.771 -19.059 1.00 95.62 158 LEU A CA 1
ATOM 1294 C C . LEU A 1 158 ? 10.815 0.533 -19.754 1.00 95.62 158 LEU A C 1
ATOM 1296 O O . LEU A 1 158 ? 10.414 -0.589 -19.449 1.00 95.62 158 LEU A O 1
ATOM 1300 N N . ALA A 1 159 ? 11.791 0.720 -20.642 1.00 96.88 159 ALA A N 1
ATOM 1301 C CA . ALA A 1 159 ? 12.451 -0.366 -21.356 1.00 96.88 159 ALA A CA 1
ATOM 1302 C C . ALA A 1 159 ? 13.207 -1.295 -20.400 1.00 96.88 159 ALA A C 1
ATOM 1304 O O . ALA A 1 159 ? 13.185 -2.508 -20.586 1.00 96.88 159 ALA A O 1
ATOM 1305 N N . ALA A 1 160 ? 13.836 -0.753 -19.351 1.00 96.00 160 ALA A N 1
ATOM 1306 C CA . ALA A 1 160 ? 14.473 -1.562 -18.318 1.00 96.00 160 ALA A CA 1
ATOM 1307 C C . ALA A 1 160 ? 13.467 -2.431 -17.559 1.00 96.00 160 ALA A C 1
ATOM 1309 O O . ALA A 1 160 ? 13.722 -3.619 -17.364 1.00 96.00 160 ALA A O 1
ATOM 1310 N N . VAL A 1 161 ? 12.326 -1.859 -17.163 1.00 95.31 161 VAL A N 1
ATOM 1311 C CA . VAL A 1 161 ? 11.246 -2.602 -16.494 1.00 95.31 161 VAL A CA 1
ATOM 1312 C C . VAL A 1 161 ? 10.727 -3.721 -17.394 1.00 95.31 161 VAL A C 1
ATOM 1314 O O . VAL A 1 161 ? 10.612 -4.863 -16.952 1.00 95.31 161 VAL A O 1
ATOM 1317 N N . GLU A 1 162 ? 10.446 -3.407 -18.657 1.00 96.69 162 GLU A N 1
ATOM 1318 C CA . GLU A 1 162 ? 9.889 -4.364 -19.608 1.00 96.69 162 GLU A CA 1
ATOM 1319 C C . GLU A 1 162 ? 10.877 -5.490 -19.941 1.00 96.69 162 GLU A C 1
ATOM 1321 O O . GLU A 1 162 ? 10.523 -6.667 -19.876 1.00 96.69 162 GLU A O 1
ATOM 1326 N N . LEU A 1 163 ? 12.144 -5.158 -20.209 1.00 96.50 163 LEU A N 1
ATOM 1327 C CA . LEU A 1 163 ? 13.182 -6.162 -20.445 1.00 96.50 163 LEU A CA 1
ATOM 1328 C C . LEU A 1 163 ? 13.385 -7.058 -19.225 1.00 96.50 163 LEU A C 1
ATOM 1330 O O . LEU A 1 163 ? 13.511 -8.268 -19.382 1.00 96.50 163 LEU A O 1
ATOM 1334 N N . TRP A 1 164 ? 13.373 -6.506 -18.011 1.00 94.75 164 TRP A N 1
ATOM 1335 C CA . TRP A 1 164 ? 13.479 -7.324 -16.806 1.00 94.75 164 TRP A CA 1
ATOM 1336 C C . TRP A 1 164 ? 12.309 -8.306 -16.700 1.00 94.75 164 TRP A C 1
ATOM 1338 O O . TRP A 1 164 ? 12.543 -9.506 -16.556 1.00 94.75 164 TRP A O 1
ATOM 1348 N N . ARG A 1 165 ? 11.064 -7.844 -16.877 1.00 92.62 165 ARG A N 1
ATOM 1349 C CA . ARG A 1 165 ? 9.872 -8.713 -16.854 1.00 92.62 165 ARG A CA 1
ATOM 1350 C C . ARG A 1 165 ? 9.941 -9.849 -17.875 1.00 92.62 165 ARG A C 1
ATOM 1352 O O . ARG A 1 165 ? 9.555 -10.968 -17.555 1.00 92.62 165 ARG A O 1
ATOM 1359 N N . ARG A 1 166 ? 10.441 -9.582 -19.086 1.00 94.62 166 ARG A N 1
ATOM 1360 C CA . ARG A 1 166 ? 10.564 -10.597 -20.149 1.00 94.62 166 ARG A CA 1
ATOM 1361 C C . ARG A 1 166 ? 11.697 -11.585 -19.910 1.00 94.62 166 ARG A C 1
ATOM 1363 O O . ARG A 1 166 ? 11.562 -12.765 -20.221 1.00 94.62 166 ARG A O 1
ATOM 1370 N N . LEU A 1 167 ? 12.835 -11.097 -19.425 1.00 93.81 167 LEU A N 1
ATOM 1371 C CA . LEU A 1 167 ? 14.067 -11.880 -19.320 1.00 93.81 167 LEU A CA 1
ATOM 1372 C C . LEU A 1 167 ? 14.183 -12.647 -18.001 1.00 93.81 167 LEU A C 1
ATOM 1374 O O . LEU A 1 167 ? 14.890 -13.653 -17.960 1.00 93.81 167 LEU A O 1
ATOM 1378 N N . ARG A 1 168 ? 13.520 -12.164 -16.946 1.00 89.38 168 ARG A N 1
ATOM 1379 C CA . ARG A 1 168 ? 13.503 -12.732 -15.592 1.00 89.38 168 ARG A CA 1
ATOM 1380 C C . ARG A 1 168 ? 12.093 -12.661 -14.982 1.00 89.38 168 ARG A C 1
ATOM 1382 O O . ARG A 1 168 ? 11.913 -12.036 -13.937 1.00 89.38 168 ARG A O 1
ATOM 1389 N N . PRO A 1 169 ? 11.069 -13.270 -15.608 1.00 86.81 169 PRO A N 1
ATOM 1390 C CA . PRO A 1 169 ? 9.700 -13.249 -15.081 1.00 86.81 169 PRO A CA 1
ATOM 1391 C C . PRO A 1 169 ? 9.585 -13.895 -13.695 1.00 86.81 169 PRO A C 1
ATOM 1393 O O . PRO A 1 169 ? 8.693 -13.556 -12.921 1.00 86.81 169 PRO A O 1
ATOM 1396 N N . GLU A 1 170 ? 10.487 -14.820 -13.369 1.00 81.69 170 GLU A N 1
ATOM 1397 C CA . GLU A 1 170 ? 10.571 -15.451 -12.061 1.00 81.69 170 GLU A CA 1
ATOM 1398 C C . GLU A 1 170 ? 11.039 -14.495 -10.962 1.00 81.69 170 GLU A C 1
ATOM 1400 O O . GLU A 1 170 ? 10.782 -14.782 -9.795 1.00 81.69 170 GLU A O 1
ATOM 1405 N N . ASP A 1 171 ? 11.710 -13.390 -11.301 1.00 77.88 171 ASP A N 1
ATOM 1406 C CA . ASP A 1 171 ? 12.232 -12.381 -10.374 1.00 77.88 171 ASP A CA 1
ATOM 1407 C C . ASP A 1 171 ? 11.805 -10.966 -10.802 1.00 77.88 171 ASP A C 1
ATOM 1409 O O . ASP A 1 171 ? 12.606 -10.213 -11.360 1.00 77.88 171 ASP A O 1
ATOM 1413 N N . PRO A 1 172 ? 10.522 -10.602 -10.618 1.00 82.06 172 PRO A N 1
ATOM 1414 C CA . PRO A 1 172 ? 10.013 -9.334 -11.122 1.00 82.06 172 PRO A CA 1
ATOM 1415 C C . PRO A 1 172 ? 10.678 -8.128 -10.445 1.00 82.06 172 PRO A C 1
ATOM 1417 O O . PRO A 1 172 ? 10.927 -8.156 -9.238 1.00 82.06 172 PRO A O 1
ATOM 1420 N N . PRO A 1 173 ? 10.882 -7.024 -11.184 1.00 86.31 173 PRO A N 1
ATOM 1421 C CA . PRO A 1 173 ? 11.410 -5.802 -10.593 1.00 86.31 173 PRO A CA 1
ATOM 1422 C C . PRO A 1 173 ? 10.369 -5.129 -9.688 1.00 86.31 173 PRO A C 1
ATOM 1424 O O . PRO A 1 173 ? 9.161 -5.344 -9.863 1.00 86.31 173 PRO A O 1
ATOM 1427 N N . LEU A 1 174 ? 10.822 -4.249 -8.788 1.00 82.44 174 LEU A N 1
ATOM 1428 C CA . LEU A 1 174 ? 9.984 -3.441 -7.888 1.00 82.44 174 LEU A CA 1
ATOM 1429 C C . LEU A 1 174 ? 8.813 -2.775 -8.616 1.00 82.44 174 LEU A C 1
ATOM 1431 O O . LEU A 1 174 ? 7.696 -2.730 -8.117 1.00 82.44 174 LEU A O 1
ATOM 1435 N N . GLU A 1 175 ? 9.037 -2.276 -9.826 1.00 88.19 175 GLU A N 1
ATOM 1436 C CA . GLU A 1 175 ? 8.014 -1.611 -10.626 1.00 88.19 175 GLU A CA 1
ATOM 1437 C C . GLU A 1 175 ? 6.819 -2.521 -10.959 1.00 88.19 175 GLU A C 1
ATOM 1439 O O . GLU A 1 175 ? 5.730 -2.031 -11.243 1.00 88.19 175 GLU A O 1
ATOM 1444 N N . SER A 1 176 ? 6.970 -3.845 -10.893 1.00 85.50 176 SER A N 1
ATOM 1445 C CA . SER A 1 176 ? 5.851 -4.793 -10.994 1.00 85.50 176 SER A CA 1
ATOM 1446 C C . SER A 1 176 ? 4.973 -4.787 -9.740 1.00 85.50 176 SER A C 1
ATOM 1448 O O . SER A 1 176 ? 3.754 -4.812 -9.869 1.00 85.50 176 SER A O 1
ATOM 1450 N N . LEU A 1 177 ? 5.562 -4.651 -8.546 1.00 78.88 177 LEU A N 1
ATOM 1451 C CA . LEU A 1 177 ? 4.823 -4.412 -7.299 1.00 78.88 177 LEU A CA 1
ATOM 1452 C C . LEU A 1 177 ? 4.044 -3.095 -7.387 1.00 78.88 177 LEU A C 1
ATOM 1454 O O . LEU A 1 177 ? 2.840 -3.049 -7.146 1.00 78.88 177 LEU A O 1
ATOM 1458 N N . LEU A 1 178 ? 4.742 -2.026 -7.782 1.00 80.31 178 LEU A N 1
ATOM 1459 C CA . LEU A 1 178 ? 4.162 -0.689 -7.910 1.00 80.31 178 LEU A CA 1
ATOM 1460 C C . LEU A 1 178 ? 3.019 -0.665 -8.930 1.00 80.31 178 LEU A C 1
ATOM 1462 O O . LEU A 1 178 ? 2.033 0.038 -8.732 1.00 80.31 178 LEU A O 1
ATOM 1466 N N . ALA A 1 179 ? 3.145 -1.451 -10.002 1.00 84.44 179 ALA A N 1
ATOM 1467 C CA . ALA A 1 179 ? 2.105 -1.615 -11.001 1.00 84.44 179 ALA A CA 1
ATOM 1468 C C . ALA A 1 179 ? 0.833 -2.237 -10.427 1.00 84.44 179 ALA A C 1
ATOM 1470 O O . ALA A 1 179 ? -0.242 -1.671 -10.597 1.00 84.44 179 ALA A O 1
ATOM 1471 N N . ILE A 1 180 ? 0.973 -3.361 -9.719 1.00 81.31 180 ILE A N 1
ATOM 1472 C CA . ILE A 1 180 ? -0.154 -4.064 -9.098 1.00 81.31 180 ILE A CA 1
ATOM 1473 C C . ILE A 1 180 ? -0.865 -3.148 -8.100 1.00 81.31 180 ILE A C 1
ATOM 1475 O O . ILE A 1 180 ? -2.088 -3.060 -8.117 1.00 81.31 180 ILE A O 1
ATOM 1479 N N . LEU A 1 181 ? -0.106 -2.437 -7.259 1.00 76.62 181 LEU A N 1
ATOM 1480 C CA . LEU A 1 181 ? -0.670 -1.515 -6.272 1.00 76.62 181 LEU A CA 1
ATOM 1481 C C . LEU A 1 181 ? -1.451 -0.374 -6.923 1.00 76.62 181 LEU A C 1
ATOM 1483 O O . LEU A 1 181 ? -2.562 -0.082 -6.494 1.00 76.62 181 LEU A O 1
ATOM 1487 N N . ALA A 1 182 ? -0.890 0.244 -7.963 1.00 78.38 182 ALA A N 1
ATOM 1488 C CA . ALA A 1 182 ? -1.551 1.340 -8.659 1.00 78.38 182 ALA A CA 1
ATOM 1489 C C . ALA A 1 182 ? -2.811 0.885 -9.417 1.00 78.38 182 ALA A C 1
ATOM 1491 O O . ALA A 1 182 ? -3.783 1.632 -9.469 1.00 78.38 182 ALA A O 1
ATOM 1492 N N . ASP A 1 183 ? -2.821 -0.329 -9.974 1.00 81.25 183 ASP A N 1
ATOM 1493 C CA . ASP A 1 183 ? -4.003 -0.867 -10.660 1.00 81.25 183 ASP A CA 1
ATOM 1494 C C . ASP A 1 183 ? -5.091 -1.290 -9.666 1.00 81.25 183 ASP A C 1
ATOM 1496 O O . ASP A 1 183 ? -6.278 -1.083 -9.908 1.00 81.25 183 ASP A O 1
ATOM 1500 N N . ALA A 1 184 ? -4.700 -1.851 -8.519 1.00 77.19 184 ALA A N 1
ATOM 1501 C CA . ALA A 1 184 ? -5.618 -2.302 -7.476 1.00 77.19 184 ALA A CA 1
ATOM 1502 C C . ALA A 1 184 ? -6.474 -1.165 -6.882 1.00 77.19 184 ALA A C 1
ATOM 1504 O O . ALA A 1 184 ? -7.591 -1.420 -6.421 1.00 77.19 184 ALA A O 1
ATOM 1505 N N . GLU A 1 185 ? -5.988 0.080 -6.914 1.00 73.56 185 GLU A N 1
ATOM 1506 C CA . GLU A 1 185 ? -6.722 1.261 -6.437 1.00 73.56 185 GLU A CA 1
ATOM 1507 C C . GLU A 1 185 ? -8.057 1.475 -7.177 1.00 73.56 185 GLU A C 1
ATOM 1509 O O . GLU A 1 185 ? -9.004 1.978 -6.567 1.00 73.56 185 GLU A O 1
ATOM 1514 N N . ASP A 1 186 ? -8.163 1.022 -8.431 1.00 75.12 186 ASP A N 1
ATOM 1515 C CA . ASP A 1 186 ? -9.299 1.316 -9.325 1.00 75.12 186 ASP A CA 1
ATOM 1516 C C . ASP A 1 186 ? -10.229 0.149 -9.585 1.00 75.12 186 ASP A C 1
ATOM 1518 O O . ASP A 1 186 ? -11.295 0.305 -10.185 1.00 75.12 186 ASP A O 1
ATOM 1522 N N . LEU A 1 187 ? -9.808 -1.037 -9.173 1.00 75.25 187 LEU A N 1
ATOM 1523 C CA . LEU A 1 187 ? -10.565 -2.241 -9.430 1.00 75.25 187 LEU A CA 1
ATOM 1524 C C . LEU A 1 187 ? -11.763 -2.342 -8.479 1.00 75.25 187 LEU A C 1
ATOM 1526 O O . LEU A 1 187 ? -11.663 -1.923 -7.317 1.00 75.25 187 LEU A O 1
ATOM 1530 N N . PRO A 1 188 ? -12.881 -2.941 -8.933 1.00 79.38 188 PRO A N 1
ATOM 1531 C CA . PRO A 1 188 ? -13.907 -3.459 -8.036 1.00 79.38 188 PRO A CA 1
ATOM 1532 C C . PRO A 1 188 ? -13.286 -4.385 -6.983 1.00 79.38 188 PRO A C 1
ATOM 1534 O O . PRO A 1 188 ? -12.255 -5.010 -7.229 1.00 79.38 188 PRO A O 1
ATOM 1537 N N . ASP A 1 189 ? -13.917 -4.502 -5.814 1.00 75.31 189 ASP A N 1
ATOM 1538 C CA . ASP A 1 189 ? -13.299 -5.176 -4.661 1.00 75.31 189 ASP A CA 1
ATOM 1539 C C . ASP A 1 189 ? -12.870 -6.631 -4.936 1.00 75.31 189 ASP A C 1
ATOM 1541 O O . ASP A 1 189 ? -11.831 -7.057 -4.437 1.00 75.31 189 ASP A O 1
ATOM 1545 N N . ASP A 1 190 ? -13.608 -7.381 -5.759 1.00 76.88 190 ASP A N 1
ATOM 1546 C CA . ASP A 1 190 ? -13.269 -8.776 -6.080 1.00 76.88 190 ASP A CA 1
ATOM 1547 C C . ASP A 1 190 ? -12.055 -8.889 -7.018 1.00 76.88 190 ASP A C 1
ATOM 1549 O O . ASP A 1 190 ? -11.167 -9.718 -6.803 1.00 76.88 190 ASP A O 1
ATOM 1553 N N . ASP A 1 191 ? -11.953 -8.005 -8.012 1.00 80.56 191 ASP A N 1
ATOM 1554 C CA . ASP A 1 191 ? -10.794 -7.941 -8.908 1.00 80.56 191 ASP A CA 1
ATOM 1555 C C . ASP A 1 191 ? -9.553 -7.424 -8.160 1.00 80.56 191 ASP A C 1
ATOM 1557 O O . ASP A 1 191 ? -8.438 -7.931 -8.336 1.00 80.56 191 ASP A O 1
ATOM 1561 N N . ARG A 1 192 ? -9.752 -6.462 -7.248 1.00 81.50 192 ARG A N 1
ATOM 1562 C CA . ARG A 1 192 ? -8.724 -5.966 -6.324 1.00 81.50 192 ARG A CA 1
ATOM 1563 C C . ARG A 1 192 ? -8.194 -7.086 -5.429 1.00 81.50 192 ARG A C 1
ATOM 1565 O O . ARG A 1 192 ? -6.981 -7.190 -5.246 1.00 81.50 192 ARG A O 1
ATOM 1572 N N . ALA A 1 193 ? -9.072 -7.939 -4.900 1.00 76.25 193 ALA A N 1
ATOM 1573 C CA . ALA A 1 193 ? -8.675 -9.082 -4.083 1.00 76.25 193 ALA A CA 1
ATOM 1574 C C . ALA A 1 193 ? -7.777 -10.056 -4.867 1.00 76.25 193 ALA A C 1
ATOM 1576 O O . ALA A 1 193 ? -6.742 -10.496 -4.361 1.00 76.25 193 ALA A O 1
ATOM 1577 N N . GLY A 1 194 ? -8.104 -10.329 -6.136 1.00 76.88 194 GLY A N 1
ATOM 1578 C CA . GLY A 1 194 ? -7.259 -11.135 -7.022 1.00 76.88 194 GLY A CA 1
ATOM 1579 C C . GLY A 1 194 ? -5.848 -10.556 -7.205 1.00 76.88 194 GLY A C 1
ATOM 1580 O O . GLY A 1 194 ? -4.859 -11.292 -7.102 1.00 76.88 194 GLY A O 1
ATOM 1581 N N . GLN A 1 195 ? -5.749 -9.238 -7.413 1.00 79.12 195 GLN A N 1
ATOM 1582 C CA . GLN A 1 195 ? -4.471 -8.527 -7.537 1.00 79.12 195 GLN A CA 1
ATOM 1583 C C . GLN A 1 195 ? -3.650 -8.570 -6.243 1.00 79.12 195 GLN A C 1
ATOM 1585 O O . GLN A 1 195 ? -2.467 -8.909 -6.276 1.00 79.12 195 GLN A O 1
ATOM 1590 N N . LEU A 1 196 ? -4.273 -8.307 -5.091 1.00 77.50 196 LEU A N 1
ATOM 1591 C CA . LEU A 1 196 ? -3.589 -8.360 -3.795 1.00 77.50 196 LEU A CA 1
ATOM 1592 C C . LEU A 1 196 ? -3.139 -9.776 -3.416 1.00 77.50 196 LEU A C 1
ATOM 1594 O O . LEU A 1 196 ? -2.053 -9.948 -2.870 1.00 77.50 196 LEU A O 1
ATOM 1598 N N . ALA A 1 197 ? -3.899 -10.814 -3.769 1.00 77.62 197 ALA A N 1
ATOM 1599 C CA . ALA A 1 197 ? -3.445 -12.191 -3.585 1.00 77.62 197 ALA A CA 1
ATOM 1600 C C . ALA A 1 197 ? -2.209 -12.504 -4.451 1.00 77.62 197 ALA A C 1
ATOM 1602 O O . ALA A 1 197 ? -1.308 -13.232 -4.027 1.00 77.62 197 ALA A O 1
ATOM 1603 N N . GLY A 1 198 ? -2.147 -11.955 -5.670 1.00 73.00 198 GLY A N 1
ATOM 1604 C CA . GLY A 1 198 ? -0.951 -11.997 -6.516 1.00 73.00 198 GLY A CA 1
ATOM 1605 C C . GLY A 1 198 ? 0.236 -11.264 -5.892 1.00 73.00 198 GLY A C 1
ATOM 1606 O O . GLY A 1 198 ? 1.345 -11.798 -5.885 1.00 73.00 198 GLY A O 1
ATOM 1607 N N . LEU A 1 199 ? -0.022 -10.093 -5.307 1.00 78.25 199 LEU A N 1
ATOM 1608 C CA . LEU A 1 199 ? 0.959 -9.278 -4.597 1.00 78.25 199 LEU A CA 1
ATOM 1609 C C . LEU A 1 199 ? 1.597 -10.029 -3.424 1.00 78.25 199 LEU A C 1
ATOM 1611 O O . LEU A 1 199 ? 2.818 -10.082 -3.329 1.00 78.25 199 LEU A O 1
ATOM 1615 N N . ILE A 1 200 ? 0.787 -10.652 -2.565 1.00 77.62 200 ILE A N 1
ATOM 1616 C CA . ILE A 1 200 ? 1.281 -11.437 -1.424 1.00 77.62 200 ILE A CA 1
ATOM 1617 C C . ILE A 1 200 ? 2.187 -12.570 -1.903 1.00 77.62 200 ILE A C 1
ATOM 1619 O O . ILE A 1 200 ? 3.273 -12.764 -1.363 1.00 77.62 200 ILE A O 1
ATOM 1623 N N . ARG A 1 201 ? 1.785 -13.302 -2.953 1.00 74.06 201 ARG A N 1
ATOM 1624 C CA . ARG A 1 201 ? 2.624 -14.373 -3.520 1.00 74.06 201 ARG A CA 1
ATOM 1625 C C . ARG A 1 201 ? 3.957 -13.840 -4.038 1.00 74.06 201 ARG A C 1
ATOM 1627 O O . ARG A 1 201 ? 4.977 -14.499 -3.853 1.00 74.06 201 ARG A O 1
ATOM 1634 N N . PHE A 1 202 ? 3.949 -12.668 -4.669 1.00 73.31 202 PHE A N 1
ATOM 1635 C CA . PHE A 1 202 ? 5.167 -12.000 -5.115 1.00 73.31 202 PHE A CA 1
ATOM 1636 C C . PHE A 1 202 ? 6.072 -11.635 -3.931 1.00 73.31 202 PHE A C 1
ATOM 1638 O O . PHE A 1 202 ? 7.234 -12.029 -3.919 1.00 73.31 202 PHE A O 1
ATOM 1645 N N . LEU A 1 203 ? 5.539 -10.957 -2.914 1.00 74.69 203 LEU A N 1
ATOM 1646 C CA . LEU A 1 203 ? 6.301 -10.540 -1.732 1.00 74.69 203 LEU A CA 1
ATOM 1647 C C . LEU A 1 203 ? 6.878 -11.734 -0.963 1.00 74.69 203 LEU A C 1
ATOM 1649 O O . LEU A 1 203 ? 8.064 -11.741 -0.632 1.00 74.69 203 LEU A O 1
ATOM 1653 N N . ALA A 1 204 ? 6.087 -12.792 -0.779 1.00 73.88 204 ALA A N 1
ATOM 1654 C CA . ALA A 1 204 ? 6.550 -14.029 -0.164 1.00 73.88 204 ALA A CA 1
ATOM 1655 C C . ALA A 1 204 ? 7.683 -14.690 -0.972 1.00 73.88 204 ALA A C 1
ATOM 1657 O O . ALA A 1 204 ? 8.632 -15.214 -0.384 1.00 73.88 204 ALA A O 1
ATOM 1658 N N . ALA A 1 205 ? 7.616 -14.650 -2.309 1.00 69.94 205 ALA A N 1
ATOM 1659 C CA . ALA A 1 205 ? 8.672 -15.166 -3.178 1.00 69.94 205 ALA A CA 1
ATOM 1660 C C . ALA A 1 205 ? 9.955 -14.321 -3.114 1.00 69.94 205 ALA A C 1
ATOM 1662 O O . ALA A 1 205 ? 11.045 -14.893 -3.119 1.00 69.94 205 ALA A O 1
ATOM 1663 N N . VAL A 1 206 ? 9.840 -12.991 -3.014 1.00 68.25 206 VAL A N 1
ATOM 1664 C CA . VAL A 1 206 ? 10.985 -12.088 -2.797 1.00 68.25 206 VAL A CA 1
ATOM 1665 C C . VAL A 1 206 ? 11.649 -12.390 -1.451 1.00 68.25 206 VAL A C 1
ATOM 1667 O O . VAL A 1 206 ? 12.862 -12.587 -1.396 1.00 68.25 206 VAL A O 1
ATOM 1670 N N . ARG A 1 207 ? 10.859 -12.524 -0.377 1.00 71.31 207 ARG A N 1
ATOM 1671 C CA . ARG A 1 207 ? 11.361 -12.877 0.961 1.00 71.31 207 ARG A CA 1
ATOM 1672 C C . ARG A 1 207 ? 12.100 -14.213 0.969 1.00 71.31 207 ARG A C 1
ATOM 1674 O O . ARG A 1 207 ? 13.195 -14.308 1.509 1.00 71.31 207 ARG A O 1
ATOM 1681 N N . ALA A 1 208 ? 11.540 -15.240 0.330 1.00 70.19 208 ALA A N 1
ATOM 1682 C CA . ALA A 1 208 ? 12.146 -16.573 0.276 1.00 70.19 208 ALA A CA 1
ATOM 1683 C C . ALA A 1 208 ? 13.535 -16.607 -0.396 1.00 70.19 208 ALA A C 1
ATOM 1685 O O . ALA A 1 208 ? 14.244 -17.605 -0.278 1.00 70.19 208 ALA A O 1
ATOM 1686 N N . ARG A 1 209 ? 13.927 -15.543 -1.107 1.00 66.38 209 ARG A N 1
ATOM 1687 C CA . ARG A 1 209 ? 15.209 -15.423 -1.816 1.00 66.38 209 ARG A CA 1
ATOM 1688 C C . ARG A 1 209 ? 16.237 -14.545 -1.095 1.00 66.38 209 ARG A C 1
ATOM 1690 O O . ARG A 1 209 ? 17.226 -14.168 -1.714 1.00 66.38 209 ARG A O 1
ATOM 1697 N N . GLY A 1 210 ? 16.007 -14.243 0.183 1.00 59.25 210 GLY A N 1
ATOM 1698 C CA . GLY A 1 210 ? 16.908 -13.445 1.025 1.00 59.25 210 GLY A CA 1
ATOM 1699 C C . GLY A 1 210 ? 16.457 -12.001 1.242 1.00 59.25 210 GLY A C 1
ATOM 1700 O O . GLY A 1 210 ? 17.126 -11.243 1.936 1.00 59.25 210 GLY A O 1
ATOM 1701 N N . GLY A 1 211 ? 15.305 -11.608 0.682 1.00 54.66 211 GLY A N 1
ATOM 1702 C CA . GLY A 1 211 ? 14.770 -10.254 0.823 1.00 54.66 211 GLY A CA 1
ATOM 1703 C C . GLY A 1 211 ? 15.777 -9.150 0.440 1.00 54.66 211 GLY A C 1
ATOM 1704 O O . GLY A 1 211 ? 16.858 -9.407 -0.086 1.00 54.66 211 GLY A O 1
ATOM 1705 N N . PRO A 1 212 ? 15.438 -7.879 0.662 1.00 49.94 212 PRO A N 1
ATOM 1706 C CA . PRO A 1 212 ? 16.397 -6.783 0.620 1.00 49.94 212 PRO A CA 1
ATOM 1707 C C . PRO A 1 212 ? 17.287 -6.719 1.874 1.00 49.94 212 PRO A C 1
ATOM 1709 O O . PRO A 1 212 ? 18.260 -5.969 1.852 1.00 49.94 212 PRO A O 1
ATOM 1712 N N . ASP A 1 213 ? 17.010 -7.510 2.919 1.00 43.50 213 ASP A N 1
ATOM 1713 C CA . ASP A 1 213 ? 17.789 -7.532 4.167 1.00 43.50 213 ASP A CA 1
ATOM 1714 C C . ASP A 1 213 ? 19.130 -8.270 4.032 1.00 43.50 213 ASP A C 1
ATOM 1716 O O . ASP A 1 213 ? 20.137 -7.803 4.565 1.00 43.50 213 ASP A O 1
ATOM 1720 N N . ASP A 1 214 ? 19.206 -9.352 3.242 1.00 40.12 214 ASP A N 1
ATOM 1721 C CA . ASP A 1 214 ? 20.487 -10.025 2.954 1.00 40.12 214 ASP A CA 1
ATOM 1722 C C . ASP A 1 214 ? 21.378 -9.212 1.991 1.00 40.12 214 ASP A C 1
ATOM 1724 O O . ASP A 1 214 ? 22.562 -9.507 1.813 1.00 40.12 214 ASP A O 1
ATOM 1728 N N . ALA A 1 215 ? 20.844 -8.136 1.400 1.00 37.69 215 ALA A N 1
ATOM 1729 C CA . ALA A 1 215 ? 21.591 -7.146 0.625 1.00 37.69 215 ALA A CA 1
ATOM 1730 C C . ALA A 1 215 ? 22.087 -5.979 1.504 1.00 37.69 215 ALA A C 1
ATOM 1732 O O . ALA A 1 215 ? 22.118 -4.828 1.047 1.00 37.69 215 ALA A O 1
ATOM 1733 N N . GLY A 1 216 ? 22.449 -6.284 2.759 1.00 30.58 216 GLY A N 1
ATOM 1734 C CA . GLY A 1 216 ? 22.907 -5.335 3.772 1.00 30.58 216 GLY A CA 1
ATOM 1735 C C . GLY A 1 216 ? 23.858 -4.288 3.206 1.00 30.58 216 GLY A C 1
ATOM 1736 O O . GLY A 1 216 ? 24.817 -4.647 2.540 1.00 30.58 216 GLY A O 1
ATOM 1737 N N . GLU A 1 217 ? 23.554 -3.006 3.440 1.00 35.72 217 GLU A N 1
ATOM 1738 C CA . GLU A 1 217 ? 24.298 -1.781 3.066 1.00 35.72 217 GLU A CA 1
ATOM 1739 C C . GLU A 1 217 ? 24.770 -1.600 1.603 1.00 35.72 217 GLU A C 1
ATOM 1741 O O . GLU A 1 217 ? 24.956 -0.462 1.168 1.00 35.72 217 GLU A O 1
ATOM 1746 N N . VAL A 1 218 ? 24.909 -2.650 0.790 1.00 33.78 218 VAL A N 1
ATOM 1747 C CA . VAL A 1 218 ? 25.538 -2.610 -0.541 1.00 33.78 218 VAL A CA 1
ATOM 1748 C C . VAL A 1 218 ? 24.653 -1.900 -1.570 1.00 33.78 218 VAL A C 1
ATOM 1750 O O . VAL A 1 218 ? 25.128 -1.467 -2.620 1.00 33.78 218 VAL A O 1
ATOM 1753 N N . SER A 1 219 ? 23.365 -1.715 -1.286 1.00 37.38 219 SER A N 1
ATOM 1754 C CA . SER A 1 219 ? 22.425 -1.131 -2.240 1.00 37.38 219 SER A CA 1
ATOM 1755 C C . SER A 1 219 ? 22.288 0.393 -2.136 1.00 37.38 219 SER A C 1
ATOM 1757 O O . SER A 1 219 ? 21.923 1.019 -3.135 1.00 37.38 219 SER A O 1
ATOM 1759 N N . GLY A 1 220 ? 22.606 1.032 -0.999 1.00 34.31 220 GLY A N 1
ATOM 1760 C CA . GLY A 1 220 ? 22.447 2.489 -0.831 1.00 34.31 220 GLY A CA 1
ATOM 1761 C C . GLY A 1 220 ? 21.038 2.994 -1.188 1.00 34.31 220 GLY A C 1
ATOM 1762 O O . GLY A 1 220 ? 20.864 4.137 -1.618 1.00 34.31 220 GLY A O 1
ATOM 1763 N N . VAL A 1 221 ? 20.037 2.112 -1.106 1.00 37.94 221 VAL A N 1
ATOM 1764 C CA . VAL A 1 221 ? 18.635 2.395 -1.397 1.00 37.94 221 VAL A CA 1
ATOM 1765 C C . VAL A 1 221 ? 17.878 2.182 -0.100 1.00 37.94 221 VAL A C 1
ATOM 1767 O O . VAL A 1 221 ? 17.417 1.085 0.191 1.00 37.94 221 VAL A O 1
ATOM 1770 N N . ARG A 1 222 ? 17.694 3.266 0.652 1.00 46.09 222 ARG A N 1
ATOM 1771 C CA . ARG A 1 222 ? 16.479 3.401 1.450 1.00 46.09 222 ARG A CA 1
ATOM 1772 C C . ARG A 1 222 ? 15.359 3.484 0.431 1.00 46.09 222 ARG A C 1
ATOM 1774 O O . ARG A 1 222 ? 15.204 4.509 -0.233 1.00 46.09 222 ARG A O 1
ATOM 1781 N N . LEU A 1 223 ? 14.697 2.365 0.163 1.00 45.03 223 LEU A N 1
ATOM 1782 C CA . LEU A 1 223 ? 13.552 2.398 -0.724 1.00 45.03 223 LEU A CA 1
ATOM 1783 C C . LEU A 1 223 ? 12.518 3.280 0.001 1.00 45.03 223 LEU A C 1
ATOM 1785 O O . LEU A 1 223 ? 12.204 2.977 1.152 1.00 45.03 223 LEU A O 1
ATOM 1789 N N . PRO A 1 224 ? 12.002 4.369 -0.597 1.00 49.34 224 PRO A N 1
ATOM 1790 C CA . PRO A 1 224 ? 10.876 5.106 -0.031 1.00 49.34 224 PRO A CA 1
ATOM 1791 C C . PRO A 1 224 ? 9.613 4.243 -0.195 1.00 49.34 224 PRO A C 1
ATOM 1793 O O . PRO A 1 224 ? 8.702 4.566 -0.954 1.00 49.34 224 PRO A O 1
ATOM 1796 N N . LEU A 1 225 ? 9.595 3.069 0.445 1.00 53.41 225 LEU A N 1
ATOM 1797 C CA . LEU A 1 225 ? 8.488 2.116 0.389 1.00 53.41 225 LEU A CA 1
ATOM 1798 C C . LEU A 1 225 ? 7.371 2.484 1.356 1.00 53.41 225 LEU A C 1
ATOM 1800 O O . LEU A 1 225 ? 6.350 1.803 1.349 1.00 53.41 225 LEU A O 1
ATOM 1804 N N . GLY A 1 226 ? 7.520 3.574 2.117 1.00 59.31 226 GLY A N 1
ATOM 1805 C CA . GLY A 1 226 ? 6.430 4.122 2.915 1.00 59.31 226 GLY A CA 1
ATOM 1806 C C . GLY A 1 226 ? 5.150 4.243 2.092 1.00 59.31 226 GLY A C 1
ATOM 1807 O O . GLY A 1 226 ? 4.123 3.700 2.478 1.00 59.31 226 GLY A O 1
ATOM 1808 N N . GLY A 1 227 ? 5.239 4.796 0.877 1.00 63.69 227 GLY A N 1
ATOM 1809 C CA . GLY A 1 227 ? 4.103 4.885 -0.047 1.00 63.69 227 GLY A CA 1
ATOM 1810 C C . GLY A 1 227 ? 3.492 3.522 -0.428 1.00 63.69 227 GLY A C 1
ATOM 1811 O O . GLY A 1 227 ? 2.301 3.311 -0.202 1.00 63.69 227 GLY A O 1
ATOM 1812 N N . PRO A 1 228 ? 4.258 2.585 -1.017 1.00 68.38 228 PRO A N 1
ATOM 1813 C CA . PRO A 1 228 ? 3.796 1.230 -1.328 1.00 68.38 228 PRO A CA 1
ATOM 1814 C C . PRO A 1 228 ? 3.169 0.463 -0.154 1.00 68.38 228 PRO A C 1
ATOM 1816 O O . PRO A 1 228 ? 2.105 -0.128 -0.335 1.00 68.38 228 PRO A O 1
ATOM 1819 N N . TYR A 1 229 ? 3.769 0.490 1.039 1.00 71.56 229 TYR A N 1
ATOM 1820 C CA . TYR A 1 229 ? 3.239 -0.233 2.202 1.00 71.56 229 TYR A CA 1
ATOM 1821 C C . TYR A 1 229 ? 2.000 0.433 2.785 1.00 71.56 229 TYR A C 1
ATOM 1823 O O . TYR A 1 229 ? 1.017 -0.249 3.067 1.00 71.56 229 TYR A O 1
ATOM 1831 N N . THR A 1 230 ? 1.984 1.763 2.859 1.00 71.50 230 THR A N 1
ATOM 1832 C CA . THR A 1 230 ? 0.773 2.525 3.179 1.00 71.50 230 THR A CA 1
ATOM 1833 C C . THR A 1 230 ? -0.367 2.155 2.233 1.00 71.50 230 THR A C 1
ATOM 1835 O O . THR A 1 230 ? -1.469 1.851 2.687 1.00 71.50 230 THR A O 1
ATOM 1838 N N . ARG A 1 231 ? -0.106 2.073 0.921 1.00 74.69 231 ARG A N 1
ATOM 1839 C CA . ARG A 1 231 ? -1.108 1.620 -0.056 1.00 74.69 231 ARG A CA 1
ATOM 1840 C C . ARG A 1 231 ? -1.566 0.190 0.197 1.00 74.69 231 ARG A C 1
ATOM 1842 O O . ARG A 1 231 ? -2.763 -0.063 0.120 1.00 74.69 231 ARG A O 1
ATOM 1849 N N . MET A 1 232 ? -0.664 -0.735 0.530 1.00 77.31 232 MET A N 1
ATOM 1850 C CA . MET A 1 232 ? -1.053 -2.102 0.897 1.00 77.31 232 MET A CA 1
ATOM 1851 C C . MET A 1 232 ? -2.024 -2.118 2.077 1.00 77.31 232 MET A C 1
ATOM 1853 O O . MET A 1 232 ? -3.047 -2.793 1.997 1.00 77.31 232 MET A O 1
ATOM 1857 N N . VAL A 1 233 ? -1.752 -1.349 3.134 1.00 77.19 233 VAL A N 1
ATOM 1858 C CA . VAL A 1 233 ? -2.629 -1.297 4.313 1.00 77.19 233 VAL A CA 1
ATOM 1859 C C . VAL A 1 233 ? -3.963 -0.622 3.991 1.00 77.19 233 VAL A C 1
ATOM 1861 O O . VAL A 1 233 ? -5.006 -1.134 4.390 1.00 77.19 233 VAL A O 1
ATOM 1864 N N . ILE A 1 234 ? -3.970 0.455 3.198 1.00 78.31 234 ILE A N 1
ATOM 1865 C CA . ILE A 1 234 ? -5.212 1.083 2.712 1.00 78.31 234 ILE A CA 1
ATOM 1866 C C . ILE A 1 234 ? -6.049 0.078 1.908 1.00 78.31 234 ILE A C 1
ATOM 1868 O O . ILE A 1 234 ? -7.266 -0.007 2.081 1.00 78.31 234 ILE A O 1
ATOM 1872 N N . LEU A 1 235 ? -5.419 -0.704 1.029 1.00 77.38 235 LEU A N 1
ATOM 1873 C CA . LEU A 1 235 ? -6.117 -1.715 0.237 1.00 77.38 235 LEU A CA 1
ATOM 1874 C C . LEU A 1 235 ? -6.611 -2.878 1.113 1.00 77.38 235 LEU A C 1
ATOM 1876 O O . LEU A 1 235 ? -7.736 -3.330 0.911 1.00 77.38 235 LEU A O 1
ATOM 1880 N N . ALA A 1 236 ? -5.827 -3.320 2.103 1.00 80.50 236 ALA A N 1
ATOM 1881 C CA . ALA A 1 236 ? -6.242 -4.329 3.081 1.00 80.50 236 ALA A CA 1
ATOM 1882 C C . ALA A 1 236 ? -7.475 -3.867 3.863 1.00 80.50 236 ALA A C 1
ATOM 1884 O O . ALA A 1 236 ? -8.451 -4.606 3.971 1.00 80.50 236 ALA A O 1
ATOM 1885 N N . PHE A 1 237 ? -7.464 -2.615 4.322 1.00 79.25 237 PHE A N 1
ATOM 1886 C CA . PHE A 1 237 ? -8.583 -1.997 5.019 1.00 79.25 237 PHE A CA 1
ATOM 1887 C C . PHE A 1 237 ? -9.855 -1.987 4.169 1.00 79.25 237 PHE A C 1
ATOM 1889 O O . PHE A 1 237 ? -10.910 -2.408 4.625 1.00 79.25 237 PHE A O 1
ATOM 1896 N N . ARG A 1 238 ? -9.760 -1.609 2.888 1.00 80.25 238 ARG A N 1
ATOM 1897 C CA . ARG A 1 238 ? -10.913 -1.630 1.968 1.00 80.25 238 ARG A CA 1
ATOM 1898 C C . ARG A 1 238 ? -11.471 -3.029 1.709 1.00 80.25 238 ARG A C 1
ATOM 1900 O O . ARG A 1 238 ? -12.624 -3.156 1.312 1.00 80.25 238 ARG A O 1
ATOM 1907 N N . LEU A 1 239 ? -10.654 -4.069 1.859 1.00 80.06 239 LEU A N 1
ATOM 1908 C CA . LEU A 1 239 ? -11.061 -5.448 1.602 1.00 80.06 239 LEU A CA 1
ATOM 1909 C C . LEU A 1 239 ? -11.514 -6.198 2.853 1.00 80.06 239 LEU A C 1
ATOM 1911 O O . LEU A 1 239 ? -12.088 -7.273 2.704 1.00 80.06 239 LEU A O 1
ATOM 1915 N N . VAL A 1 240 ? -11.281 -5.664 4.053 1.00 83.50 240 VAL A N 1
ATOM 1916 C CA . VAL A 1 240 ? -11.435 -6.402 5.314 1.00 83.50 240 VAL A CA 1
ATOM 1917 C C . VAL A 1 240 ? -12.833 -6.997 5.502 1.00 83.50 240 VAL A C 1
ATOM 1919 O O . VAL A 1 240 ? -12.957 -8.159 5.880 1.00 83.50 240 VAL A O 1
ATOM 1922 N N . GLU A 1 241 ? -13.882 -6.262 5.122 1.00 80.56 241 GLU A N 1
ATOM 1923 C CA . GLU A 1 241 ? -15.271 -6.719 5.248 1.00 80.56 241 GLU A CA 1
ATOM 1924 C C . GLU A 1 241 ? -15.605 -7.893 4.314 1.00 80.56 241 GLU A C 1
ATOM 1926 O O . GLU A 1 241 ? -16.382 -8.782 4.667 1.00 80.56 241 GLU A O 1
ATOM 1931 N N . LYS A 1 242 ? -15.044 -7.896 3.098 1.00 83.69 242 LYS A N 1
ATOM 1932 C CA . LYS A 1 242 ? -15.381 -8.866 2.040 1.00 83.69 242 LYS A CA 1
ATOM 1933 C C . LYS A 1 242 ? -14.413 -10.044 1.987 1.00 83.69 242 LYS A C 1
ATOM 1935 O O . LYS A 1 242 ? -14.819 -11.158 1.666 1.00 83.69 242 LYS A O 1
ATOM 1940 N N . HIS A 1 243 ? -13.148 -9.799 2.312 1.00 84.50 243 HIS A N 1
ATOM 1941 C CA . HIS A 1 243 ? -12.027 -10.727 2.173 1.00 84.50 243 HIS A CA 1
ATOM 1942 C C . HIS A 1 243 ? -11.109 -10.670 3.415 1.00 84.50 243 HIS A C 1
ATOM 1944 O O . HIS A 1 243 ? -9.928 -10.339 3.290 1.00 84.50 243 HIS A O 1
ATOM 1950 N N . PRO A 1 244 ? -11.604 -11.010 4.623 1.00 85.44 244 PRO A N 1
ATOM 1951 C CA . PRO A 1 244 ? -10.877 -10.805 5.884 1.00 85.44 244 PRO A CA 1
ATOM 1952 C C . PRO A 1 244 ? -9.560 -11.587 5.973 1.00 85.44 244 PRO A C 1
ATOM 1954 O O . PRO A 1 244 ? -8.565 -11.063 6.463 1.00 85.44 244 PRO A O 1
ATOM 1957 N N . GLN A 1 245 ? -9.512 -12.819 5.449 1.00 87.00 245 GLN A N 1
ATOM 1958 C CA . GLN A 1 245 ? -8.269 -13.599 5.428 1.00 87.00 245 GLN A CA 1
ATOM 1959 C C . GLN A 1 245 ? -7.207 -12.936 4.546 1.00 87.00 245 GLN A C 1
ATOM 1961 O O . GLN A 1 245 ? -6.055 -12.823 4.944 1.00 87.00 245 GLN A O 1
ATOM 1966 N N . LEU A 1 246 ? -7.606 -12.452 3.368 1.00 83.44 246 LEU A N 1
ATOM 1967 C CA . LEU A 1 246 ? -6.691 -11.762 2.468 1.00 83.44 246 LEU A CA 1
ATOM 1968 C C . LEU A 1 246 ? -6.196 -10.453 3.088 1.00 83.44 246 LEU A C 1
ATOM 1970 O O . LEU A 1 246 ? -5.012 -10.154 2.996 1.00 83.44 246 LEU A O 1
ATOM 1974 N N . ALA A 1 247 ? -7.078 -9.688 3.736 1.00 83.25 247 ALA A N 1
ATOM 1975 C CA . ALA A 1 247 ? -6.691 -8.480 4.456 1.00 83.25 247 ALA A CA 1
ATOM 1976 C C . ALA A 1 247 ? -5.667 -8.788 5.561 1.00 83.25 247 ALA A C 1
ATOM 1978 O O . ALA A 1 247 ? -4.674 -8.075 5.674 1.00 83.25 247 ALA A O 1
ATOM 1979 N N . ALA A 1 248 ? -5.856 -9.879 6.313 1.00 84.94 248 ALA A N 1
ATOM 1980 C CA . ALA A 1 248 ? -4.896 -10.338 7.315 1.00 84.94 248 ALA A CA 1
ATOM 1981 C C . ALA A 1 248 ? -3.545 -10.750 6.699 1.00 84.94 248 ALA A C 1
ATOM 1983 O O . ALA A 1 248 ? -2.499 -10.404 7.247 1.00 84.94 248 ALA A O 1
ATOM 1984 N N . ASP A 1 249 ? -3.550 -11.432 5.552 1.00 85.44 249 ASP A N 1
ATOM 1985 C CA . ASP A 1 249 ? -2.325 -11.823 4.846 1.00 85.44 249 ASP A CA 1
ATOM 1986 C C . ASP A 1 249 ? -1.574 -10.591 4.299 1.00 85.44 249 ASP A C 1
ATOM 1988 O O . ASP A 1 249 ? -0.354 -10.493 4.438 1.00 85.44 249 ASP A O 1
ATOM 1992 N N . VAL A 1 250 ? -2.292 -9.611 3.724 1.00 81.69 250 VAL A N 1
ATOM 1993 C CA . VAL A 1 250 ? -1.702 -8.336 3.270 1.00 81.69 250 VAL A CA 1
ATOM 1994 C C . VAL A 1 250 ? -1.114 -7.576 4.456 1.00 81.69 250 VAL A C 1
ATOM 1996 O O . VAL A 1 250 ? -0.032 -7.007 4.332 1.00 81.69 250 VAL A O 1
ATOM 1999 N N . LEU A 1 251 ? -1.807 -7.580 5.599 1.00 81.12 251 LEU A N 1
ATOM 2000 C CA . LEU A 1 251 ? -1.357 -6.938 6.829 1.00 81.12 251 LEU A CA 1
ATOM 2001 C C . LEU A 1 251 ? -0.054 -7.556 7.340 1.00 81.12 251 LEU A C 1
ATOM 2003 O O . LEU A 1 251 ? 0.892 -6.830 7.620 1.00 81.12 251 LEU A O 1
ATOM 2007 N N . ALA A 1 252 ? 0.013 -8.888 7.405 1.00 84.00 252 ALA A N 1
ATOM 2008 C CA . ALA A 1 252 ? 1.203 -9.605 7.850 1.00 84.00 252 ALA A CA 1
ATOM 2009 C C . ALA A 1 252 ? 2.416 -9.310 6.955 1.00 84.00 252 ALA A C 1
ATOM 2011 O O . ALA A 1 252 ? 3.524 -9.118 7.454 1.00 84.00 252 ALA A O 1
ATOM 2012 N N . GLU A 1 253 ? 2.209 -9.227 5.637 1.00 81.44 253 GLU A N 1
ATOM 2013 C CA . GLU A 1 253 ? 3.270 -8.817 4.720 1.00 81.44 253 GLU A CA 1
ATOM 2014 C C . GLU A 1 253 ? 3.651 -7.346 4.932 1.00 81.44 253 GLU A C 1
ATOM 2016 O O . GLU A 1 253 ? 4.828 -7.053 5.119 1.00 81.44 253 GLU A O 1
ATOM 2021 N N . ALA A 1 254 ? 2.691 -6.418 4.973 1.00 77.50 254 ALA A N 1
ATOM 2022 C CA . ALA A 1 254 ? 2.977 -4.998 5.196 1.00 77.50 254 ALA A CA 1
ATOM 2023 C C . ALA A 1 254 ? 3.740 -4.752 6.510 1.00 77.50 254 ALA A C 1
ATOM 2025 O O . ALA A 1 254 ? 4.645 -3.925 6.539 1.00 77.50 254 ALA A O 1
ATOM 2026 N N . GLU A 1 255 ? 3.415 -5.490 7.572 1.00 76.94 255 GLU A N 1
ATOM 2027 C CA . GLU A 1 255 ? 4.106 -5.447 8.864 1.00 76.94 255 GLU A CA 1
ATOM 2028 C C . GLU A 1 255 ? 5.533 -5.960 8.783 1.00 76.94 255 GLU A C 1
ATOM 2030 O O . GLU A 1 255 ? 6.453 -5.250 9.189 1.00 76.94 255 GLU A O 1
ATOM 2035 N N . HIS A 1 256 ? 5.718 -7.157 8.218 1.00 78.75 256 HIS A N 1
ATOM 2036 C CA . HIS A 1 256 ? 7.044 -7.724 8.006 1.00 78.75 256 HIS A CA 1
ATOM 2037 C C . HIS A 1 256 ? 7.925 -6.711 7.281 1.00 78.75 256 HIS A C 1
ATOM 2039 O O . HIS A 1 256 ? 9.010 -6.364 7.735 1.00 78.75 256 HIS A O 1
ATOM 2045 N N . TRP A 1 257 ? 7.417 -6.154 6.194 1.00 72.31 257 TRP A N 1
ATOM 2046 C CA . TRP A 1 257 ? 8.161 -5.187 5.423 1.00 72.31 257 TRP A CA 1
ATOM 2047 C C . TRP A 1 257 ? 8.379 -3.854 6.145 1.00 72.31 257 TRP A C 1
ATOM 2049 O O . TRP A 1 257 ? 9.442 -3.250 5.998 1.00 72.31 257 TRP A O 1
ATOM 2059 N N . ALA A 1 258 ? 7.419 -3.389 6.941 1.00 70.56 258 ALA A N 1
ATOM 2060 C CA . ALA A 1 258 ? 7.570 -2.162 7.705 1.00 70.56 258 ALA A CA 1
ATOM 2061 C C . ALA A 1 258 ? 8.699 -2.269 8.743 1.00 70.56 258 ALA A C 1
ATOM 2063 O O . ALA A 1 258 ? 9.540 -1.378 8.844 1.00 70.56 258 ALA A O 1
ATOM 2064 N N . GLU A 1 259 ? 8.764 -3.382 9.469 1.00 71.31 259 GLU A N 1
ATOM 2065 C CA . GLU A 1 259 ? 9.803 -3.615 10.478 1.00 71.31 259 GLU A CA 1
ATOM 2066 C C . GLU A 1 259 ? 11.218 -3.618 9.888 1.00 71.31 259 GLU A C 1
ATOM 2068 O O . GLU A 1 259 ? 12.157 -3.201 10.563 1.00 71.31 259 GLU A O 1
ATOM 2073 N N . HIS A 1 260 ? 11.359 -4.036 8.628 1.00 66.81 260 HIS A N 1
ATOM 2074 C CA . HIS A 1 260 ? 12.657 -4.218 7.976 1.00 66.81 260 HIS A CA 1
ATOM 2075 C C . HIS A 1 260 ? 13.043 -3.050 7.049 1.00 66.81 260 HIS A C 1
ATOM 2077 O O . HIS A 1 260 ? 14.221 -2.842 6.770 1.00 66.81 260 HIS A O 1
ATOM 2083 N N . THR A 1 261 ? 12.079 -2.234 6.596 1.00 59.50 261 THR A N 1
ATOM 2084 C CA . THR A 1 261 ? 12.355 -1.129 5.653 1.00 59.50 261 THR A CA 1
ATOM 2085 C C . THR A 1 261 ? 12.334 0.265 6.295 1.00 59.50 261 THR A C 1
ATOM 2087 O O . THR A 1 261 ? 13.002 1.172 5.790 1.00 59.50 261 THR A O 1
ATOM 2090 N N . PHE A 1 262 ? 11.577 0.491 7.378 1.00 57.62 262 PHE A N 1
ATOM 2091 C CA . PHE A 1 262 ? 11.539 1.813 8.015 1.00 57.62 262 PHE A CA 1
ATOM 2092 C C . PHE A 1 262 ? 12.756 2.010 8.923 1.00 57.62 262 PHE A C 1
ATOM 2094 O O . PHE A 1 262 ? 12.827 1.481 10.027 1.00 57.62 262 PHE A O 1
ATOM 2101 N N . VAL A 1 263 ? 13.702 2.827 8.460 1.00 53.38 263 VAL A N 1
ATOM 2102 C CA . VAL A 1 263 ? 14.746 3.405 9.316 1.00 53.38 263 VAL A CA 1
ATOM 2103 C C . VAL A 1 263 ? 14.094 4.436 10.246 1.00 53.38 263 VAL A C 1
ATOM 2105 O O . VAL A 1 263 ? 13.197 5.163 9.815 1.00 53.38 263 VAL A O 1
ATOM 2108 N N . ASP A 1 264 ? 14.574 4.537 11.489 1.00 55.41 264 ASP A N 1
ATOM 2109 C CA . ASP A 1 264 ? 14.062 5.410 12.567 1.00 55.41 264 ASP A CA 1
ATOM 2110 C C . ASP A 1 264 ? 13.893 6.906 12.202 1.00 55.41 264 ASP A C 1
ATOM 2112 O O . ASP A 1 264 ? 13.274 7.661 12.948 1.00 55.41 264 ASP A O 1
ATOM 2116 N N . GLU A 1 265 ? 14.396 7.352 11.048 1.00 54.34 265 GLU A N 1
ATOM 2117 C CA . GLU A 1 265 ? 14.318 8.738 10.568 1.00 54.34 265 GLU A CA 1
ATOM 2118 C C . GLU A 1 265 ? 12.909 9.185 10.110 1.00 54.34 265 GLU A C 1
ATOM 2120 O O . GLU A 1 265 ? 12.686 10.383 9.955 1.00 54.34 265 GLU A O 1
ATOM 2125 N N . TYR A 1 266 ? 11.937 8.275 9.941 1.00 62.69 266 TYR A N 1
ATOM 2126 C CA . TYR A 1 266 ? 10.581 8.594 9.449 1.00 62.69 266 TYR A CA 1
ATOM 2127 C C . TYR A 1 266 ? 9.483 8.360 10.501 1.00 62.69 266 TYR A C 1
ATOM 2129 O O . TYR A 1 266 ? 8.565 7.560 10.311 1.00 62.69 266 TYR A O 1
ATOM 2137 N N . GLY A 1 267 ? 9.562 9.069 11.632 1.00 71.88 267 GLY A N 1
ATOM 2138 C CA . GLY A 1 267 ? 8.597 8.935 12.735 1.00 71.88 267 GLY A CA 1
ATOM 2139 C C . GLY A 1 267 ? 7.131 9.153 12.328 1.00 71.88 267 GLY A C 1
ATOM 2140 O O . GLY A 1 267 ? 6.256 8.422 12.787 1.00 71.88 267 GLY A O 1
ATOM 2141 N N . ALA A 1 268 ? 6.863 10.095 11.416 1.00 72.25 268 ALA A N 1
ATOM 2142 C CA . ALA A 1 268 ? 5.511 10.387 10.931 1.00 72.25 268 ALA A CA 1
ATOM 2143 C C . ALA A 1 268 ? 4.906 9.230 10.112 1.00 72.25 268 ALA A C 1
ATOM 2145 O O . ALA A 1 268 ? 3.776 8.821 10.379 1.00 72.25 268 ALA A O 1
ATOM 2146 N N . ASP A 1 269 ? 5.671 8.642 9.185 1.00 71.81 269 ASP A N 1
ATOM 2147 C CA . ASP A 1 269 ? 5.210 7.502 8.380 1.00 71.81 269 ASP A CA 1
ATOM 2148 C C . ASP A 1 269 ? 4.975 6.263 9.250 1.00 71.81 269 ASP A C 1
ATOM 2150 O O . ASP A 1 269 ? 4.005 5.530 9.051 1.00 71.81 269 ASP A O 1
ATOM 2154 N N . ARG A 1 270 ? 5.831 6.044 10.257 1.00 76.88 270 ARG A N 1
ATOM 2155 C CA . ARG A 1 270 ? 5.681 4.934 11.208 1.00 76.88 270 ARG A CA 1
ATOM 2156 C C . ARG A 1 270 ? 4.427 5.091 12.067 1.00 76.88 270 ARG A C 1
ATOM 2158 O O . ARG A 1 270 ? 3.696 4.120 12.252 1.00 76.88 270 ARG A O 1
ATOM 2165 N N . LEU A 1 271 ? 4.158 6.304 12.555 1.00 82.44 271 LEU A N 1
ATOM 2166 C CA . LEU A 1 271 ? 2.927 6.640 13.277 1.00 82.44 271 LEU A CA 1
ATOM 2167 C C . LEU A 1 271 ? 1.690 6.444 12.405 1.00 82.44 271 LEU A C 1
ATOM 2169 O O . LEU A 1 271 ? 0.696 5.874 12.850 1.00 82.44 271 LEU A O 1
ATOM 2173 N N . PHE A 1 272 ? 1.739 6.927 11.168 1.00 80.25 272 PHE A N 1
ATOM 2174 C CA . PHE A 1 272 ? 0.656 6.776 10.209 1.00 80.25 272 PHE A CA 1
ATOM 2175 C C . PHE A 1 272 ? 0.352 5.299 9.938 1.00 80.25 272 PHE A C 1
ATOM 2177 O O . PHE A 1 272 ? -0.770 4.835 10.153 1.00 80.25 272 PHE A O 1
ATOM 2184 N N . LEU A 1 273 ? 1.370 4.541 9.524 1.00 78.56 273 LEU A N 1
ATOM 2185 C CA . LEU A 1 273 ? 1.224 3.133 9.192 1.00 78.56 273 LEU A CA 1
ATOM 2186 C C . LEU A 1 273 ? 0.756 2.341 10.410 1.00 78.56 273 LEU A C 1
ATOM 2188 O O . LEU A 1 273 ? -0.189 1.567 10.310 1.00 78.56 273 LEU A O 1
ATOM 2192 N N . GLY A 1 274 ? 1.361 2.587 11.573 1.00 85.31 274 GLY A N 1
ATOM 2193 C CA . GLY A 1 274 ? 0.969 1.965 12.831 1.00 85.31 274 GLY A CA 1
ATOM 2194 C C . GLY A 1 274 ? -0.510 2.172 13.160 1.00 85.31 274 GLY A C 1
ATOM 2195 O O . GLY A 1 274 ? -1.196 1.206 13.492 1.00 85.31 274 GLY A O 1
ATOM 2196 N N . ARG A 1 275 ? -1.027 3.397 13.007 1.00 87.62 275 ARG A N 1
ATOM 2197 C CA . ARG A 1 275 ? -2.454 3.699 13.207 1.00 87.62 275 ARG A CA 1
ATOM 2198 C C . ARG A 1 275 ? -3.342 2.992 12.181 1.00 87.62 275 ARG A C 1
ATOM 2200 O O . ARG A 1 275 ? -4.363 2.424 12.557 1.00 87.62 275 ARG A O 1
ATOM 2207 N N . MET A 1 276 ? -2.940 2.938 10.913 1.00 83.56 276 MET A N 1
ATOM 2208 C CA . MET A 1 276 ? -3.687 2.198 9.889 1.00 83.56 276 MET A CA 1
ATOM 2209 C C . MET A 1 276 ? -3.732 0.687 10.176 1.00 83.56 276 MET A C 1
ATOM 2211 O O . MET A 1 276 ? -4.786 0.067 10.042 1.00 83.56 276 MET A O 1
ATOM 2215 N N . LEU A 1 277 ? -2.623 0.093 10.632 1.00 84.50 277 LEU A N 1
ATOM 2216 C CA . LEU A 1 277 ? -2.570 -1.316 11.042 1.00 84.50 277 LEU A CA 1
ATOM 2217 C C . LEU A 1 277 ? -3.514 -1.598 12.223 1.00 84.50 277 LEU A C 1
ATOM 2219 O O . LEU A 1 277 ? -4.172 -2.638 12.253 1.00 84.50 277 LEU A O 1
ATOM 2223 N N . VAL A 1 278 ? -3.605 -0.667 13.180 1.00 89.00 278 VAL A N 1
ATOM 2224 C CA . VAL A 1 278 ? -4.548 -0.741 14.307 1.00 89.00 278 VAL A CA 1
ATOM 2225 C C . VAL A 1 278 ? -5.986 -0.778 13.803 1.00 89.00 278 VAL A C 1
ATOM 2227 O O . VAL A 1 278 ? -6.737 -1.657 14.220 1.00 89.00 278 VAL A O 1
ATOM 2230 N N . LEU A 1 279 ? -6.357 0.113 12.879 1.00 86.44 279 LEU A N 1
ATOM 2231 C CA . LEU A 1 279 ? -7.708 0.129 12.314 1.00 86.44 279 LEU A CA 1
ATOM 2232 C C . LEU A 1 279 ? -8.051 -1.205 11.643 1.00 86.44 279 LEU A C 1
ATOM 2234 O O . LEU A 1 279 ? -9.110 -1.762 11.908 1.00 86.44 279 LEU A O 1
ATOM 2238 N N . VAL A 1 280 ? -7.135 -1.777 10.854 1.00 83.88 280 VAL A N 1
ATOM 2239 C CA . VAL A 1 280 ? -7.351 -3.104 10.249 1.00 83.88 280 VAL A CA 1
ATOM 2240 C C . VAL A 1 280 ? -7.485 -4.199 11.316 1.00 83.88 280 VAL A C 1
ATOM 2242 O O . VAL A 1 280 ? -8.311 -5.094 11.163 1.00 83.88 280 VAL A O 1
ATOM 2245 N N . CYS A 1 281 ? -6.714 -4.147 12.409 1.00 87.19 281 CYS A N 1
ATOM 2246 C CA . CYS A 1 281 ? -6.847 -5.112 13.507 1.00 87.19 281 CYS A CA 1
ATOM 2247 C C . CYS A 1 281 ? -8.237 -5.058 14.153 1.00 87.19 281 CYS A C 1
ATOM 2249 O O . CYS A 1 281 ? -8.815 -6.112 14.413 1.00 87.19 281 CYS A O 1
ATOM 2251 N N . VAL A 1 282 ? -8.785 -3.860 14.380 1.00 87.69 282 VAL A N 1
ATOM 2252 C CA . VAL A 1 282 ? -10.138 -3.700 14.937 1.00 87.69 282 VAL A CA 1
ATOM 2253 C C . VAL A 1 282 ? -11.189 -4.296 14.002 1.00 87.69 282 VAL A C 1
ATOM 2255 O O . VAL A 1 282 ? -12.017 -5.086 14.444 1.00 87.69 282 VAL A O 1
ATOM 2258 N N . GLU A 1 283 ? -11.106 -4.008 12.704 1.00 84.75 283 GLU A N 1
ATOM 2259 C CA . GLU A 1 283 ? -12.025 -4.553 11.690 1.00 84.75 283 GLU A CA 1
ATOM 2260 C C . GLU A 1 283 ? -11.956 -6.083 11.572 1.00 84.75 283 GLU A C 1
ATOM 2262 O O . GLU A 1 283 ? -12.937 -6.750 11.246 1.00 84.75 283 GLU A O 1
ATOM 2267 N N . LEU A 1 284 ? -10.786 -6.663 11.854 1.00 84.38 284 LEU A N 1
ATOM 2268 C CA . LEU A 1 284 ? -10.583 -8.111 11.902 1.00 84.38 284 LEU A CA 1
ATOM 2269 C C . LEU A 1 284 ? -11.038 -8.749 13.229 1.00 84.38 284 LEU A C 1
ATOM 2271 O O . LEU A 1 284 ? -10.890 -9.963 13.379 1.00 84.38 284 LEU A O 1
ATOM 2275 N N . GLY A 1 285 ? -11.552 -7.974 14.192 1.00 87.81 285 GLY A N 1
ATOM 2276 C CA . GLY A 1 285 ? -11.904 -8.466 15.531 1.00 87.81 285 GLY A CA 1
ATOM 2277 C C . GLY A 1 285 ? -10.684 -8.921 16.340 1.00 87.81 285 GLY A C 1
ATOM 2278 O O . GLY A 1 285 ? -10.728 -9.942 17.025 1.00 87.81 285 GLY A O 1
ATOM 2279 N N . ARG A 1 286 ? -9.550 -8.228 16.176 1.00 89.19 286 ARG A N 1
ATOM 2280 C CA . ARG A 1 286 ? -8.285 -8.473 16.890 1.00 89.19 286 ARG A CA 1
ATOM 2281 C C . ARG A 1 286 ? -7.997 -7.328 17.863 1.00 89.19 286 ARG A C 1
ATOM 2283 O O . ARG A 1 286 ? -6.956 -6.673 17.774 1.00 89.19 286 ARG A O 1
ATOM 2290 N N . GLU A 1 287 ? -8.921 -7.068 18.785 1.00 89.50 287 GLU A N 1
ATOM 2291 C CA . GLU A 1 287 ? -8.857 -5.924 19.703 1.00 89.50 287 GLU A CA 1
ATOM 2292 C C . GLU A 1 287 ? -7.604 -5.909 20.588 1.00 89.50 287 GLU A C 1
ATOM 2294 O O . GLU A 1 287 ? -7.024 -4.844 20.807 1.00 89.50 287 GLU A O 1
ATOM 2299 N N . ASP A 1 288 ? -7.154 -7.074 21.053 1.00 90.56 288 ASP A N 1
ATOM 2300 C CA . ASP A 1 288 ? -5.953 -7.191 21.889 1.00 90.56 288 ASP A CA 1
ATOM 2301 C C . ASP A 1 288 ? -4.678 -6.821 21.116 1.00 90.56 288 ASP A C 1
ATOM 2303 O O . ASP A 1 288 ? -3.731 -6.257 21.671 1.00 90.56 288 ASP A O 1
ATOM 2307 N N . ASP A 1 289 ? -4.636 -7.133 19.817 1.00 90.25 289 ASP A N 1
ATOM 2308 C CA . ASP A 1 289 ? -3.515 -6.766 18.953 1.00 90.25 289 ASP A CA 1
ATOM 2309 C C . ASP A 1 289 ? -3.552 -5.269 18.624 1.00 90.25 289 ASP A C 1
ATOM 2311 O O . ASP A 1 289 ? -2.504 -4.620 18.633 1.00 90.25 289 ASP A O 1
ATOM 2315 N N . ALA A 1 290 ? -4.745 -4.706 18.401 1.00 91.62 290 ALA A N 1
ATOM 2316 C CA . ALA A 1 290 ? -4.942 -3.269 18.222 1.00 91.62 290 ALA A CA 1
ATOM 2317 C C . ALA A 1 290 ? -4.458 -2.476 19.451 1.00 91.62 290 ALA A C 1
ATOM 2319 O O . ALA A 1 290 ? -3.645 -1.560 19.313 1.00 91.62 290 ALA A O 1
ATOM 2320 N N . GLU A 1 291 ? -4.877 -2.867 20.661 1.00 94.38 291 GLU A N 1
ATOM 2321 C CA . GLU A 1 291 ? -4.436 -2.225 21.906 1.00 94.38 291 GLU A CA 1
ATOM 2322 C C . GLU A 1 291 ? -2.916 -2.327 22.086 1.00 94.38 291 GLU A C 1
ATOM 2324 O O . GLU A 1 291 ? -2.245 -1.324 22.346 1.00 94.38 291 GLU A O 1
ATOM 2329 N N . ARG A 1 292 ? -2.346 -3.527 21.912 1.00 94.38 292 ARG A N 1
ATOM 2330 C CA . ARG A 1 292 ? -0.901 -3.750 22.060 1.00 94.38 292 ARG A CA 1
ATOM 2331 C C . ARG A 1 292 ? -0.092 -2.863 21.118 1.00 94.38 292 ARG A C 1
ATOM 2333 O O . ARG A 1 292 ? 0.929 -2.311 21.529 1.00 94.38 292 ARG A O 1
ATOM 2340 N N . ARG A 1 293 ? -0.554 -2.699 19.874 1.00 91.56 293 ARG A N 1
ATOM 2341 C CA . ARG A 1 293 ? 0.077 -1.824 18.875 1.00 91.56 293 ARG A CA 1
ATOM 2342 C C . ARG A 1 293 ? -0.014 -0.356 19.261 1.00 91.56 293 ARG A C 1
ATOM 2344 O O . ARG A 1 293 ? 0.998 0.332 19.197 1.00 91.56 293 ARG A O 1
ATOM 2351 N N . LEU A 1 294 ? -1.175 0.114 19.714 1.00 94.19 294 LEU A N 1
ATOM 2352 C CA . LEU A 1 294 ? -1.339 1.492 20.187 1.00 94.19 294 LEU A CA 1
ATOM 2353 C C . LEU A 1 294 ? -0.419 1.798 21.374 1.00 94.19 294 LEU A C 1
ATOM 2355 O O . LEU A 1 294 ? 0.249 2.830 21.386 1.00 94.19 294 LEU A O 1
ATOM 2359 N N . ARG A 1 295 ? -0.303 0.873 22.335 1.00 95.75 295 ARG A N 1
ATOM 2360 C CA . ARG A 1 295 ? 0.640 1.004 23.456 1.00 95.75 295 ARG A CA 1
ATOM 2361 C C . ARG A 1 295 ? 2.096 1.029 22.981 1.00 95.75 295 ARG A C 1
ATOM 2363 O O . ARG A 1 295 ? 2.871 1.851 23.461 1.00 95.75 295 ARG A O 1
ATOM 2370 N N . ALA A 1 296 ? 2.470 0.176 22.025 1.00 91.75 296 ALA A N 1
ATOM 2371 C CA . ALA A 1 296 ? 3.816 0.176 21.447 1.00 91.75 296 ALA A CA 1
ATOM 2372 C C . ALA A 1 296 ? 4.130 1.486 20.700 1.00 91.75 296 ALA A C 1
ATOM 2374 O O . ALA A 1 296 ? 5.232 2.017 20.837 1.00 91.75 296 ALA A O 1
ATOM 2375 N N . LEU A 1 297 ? 3.159 2.036 19.963 1.00 90.88 297 LEU A N 1
ATOM 2376 C CA . LEU A 1 297 ? 3.286 3.336 19.307 1.00 90.88 297 LEU A CA 1
ATOM 2377 C C . LEU A 1 297 ? 3.448 4.463 20.328 1.00 90.88 297 LEU A C 1
ATOM 2379 O O . LEU A 1 297 ? 4.348 5.272 20.162 1.00 90.88 297 LEU A O 1
ATOM 2383 N N . LEU A 1 298 ? 2.668 4.490 21.414 1.00 93.75 298 LEU A N 1
ATOM 2384 C CA . LEU A 1 298 ? 2.835 5.494 22.476 1.00 93.75 298 LEU A CA 1
ATOM 2385 C C . LEU A 1 298 ? 4.147 5.345 23.246 1.00 93.75 298 LEU A C 1
ATOM 2387 O O . LEU A 1 298 ? 4.703 6.342 23.692 1.00 93.75 298 LEU A O 1
ATOM 2391 N N . ALA A 1 299 ? 4.675 4.130 23.392 1.00 93.06 299 ALA A N 1
ATOM 2392 C CA . ALA A 1 299 ? 5.997 3.940 23.982 1.00 93.06 299 ALA A CA 1
ATOM 2393 C C . ALA A 1 299 ? 7.103 4.574 23.116 1.00 93.06 299 ALA A C 1
ATOM 2395 O O . ALA A 1 299 ? 8.070 5.107 23.654 1.00 93.06 299 ALA A O 1
ATOM 2396 N N . GLN A 1 300 ? 6.949 4.538 21.788 1.00 89.31 300 GLN A N 1
ATOM 2397 C CA . GLN A 1 300 ? 7.884 5.153 20.839 1.00 89.31 300 GLN A CA 1
ATOM 2398 C C . GLN A 1 300 ? 7.631 6.658 20.654 1.00 89.31 300 GLN A C 1
ATOM 2400 O O . GLN A 1 300 ? 8.572 7.438 20.535 1.00 89.31 300 GLN A O 1
ATOM 2405 N N . PHE A 1 301 ? 6.365 7.070 20.668 1.00 90.38 301 PHE A N 1
ATOM 2406 C CA . PHE A 1 301 ? 5.898 8.424 20.383 1.00 90.38 301 PHE A CA 1
ATOM 2407 C C . PHE A 1 301 ? 4.955 8.901 21.495 1.00 90.38 301 PHE A C 1
ATOM 2409 O O . PHE A 1 301 ? 3.758 9.100 21.267 1.00 90.38 301 PHE A O 1
ATOM 2416 N N . PRO A 1 302 ? 5.471 9.118 22.718 1.00 91.31 302 PRO A N 1
ATOM 2417 C CA . PRO A 1 302 ? 4.635 9.395 23.880 1.00 91.31 302 PRO A CA 1
ATOM 2418 C C . PRO A 1 302 ? 3.855 10.693 23.750 1.00 91.31 302 PRO A C 1
ATOM 2420 O O . PRO A 1 302 ? 2.868 10.839 24.449 1.00 91.31 302 PRO A O 1
ATOM 2423 N N . GLY A 1 303 ? 4.284 11.622 22.889 1.00 88.88 303 GLY A N 1
ATOM 2424 C CA . GLY A 1 303 ? 3.633 12.906 22.643 1.00 88.88 303 GLY A CA 1
ATOM 2425 C C . GLY A 1 303 ? 2.462 12.868 21.661 1.00 88.88 303 GLY A C 1
ATOM 2426 O O . GLY A 1 303 ? 1.715 13.840 21.639 1.00 88.88 303 GLY A O 1
ATOM 2427 N N . ASP A 1 304 ? 2.254 11.784 20.907 1.00 89.69 304 ASP A N 1
ATOM 2428 C CA . ASP A 1 304 ? 1.308 11.769 19.785 1.00 89.69 304 ASP A CA 1
ATOM 2429 C C . ASP A 1 304 ? -0.168 11.791 20.248 1.00 89.69 304 ASP A C 1
ATOM 2431 O O . ASP A 1 304 ? -0.639 10.836 20.880 1.00 89.69 304 ASP A O 1
ATOM 2435 N N . PRO A 1 305 ? -0.937 12.864 19.975 1.00 89.19 305 PRO A N 1
ATOM 2436 C CA . PRO A 1 305 ? -2.316 12.974 20.443 1.00 89.19 305 PRO A CA 1
ATOM 2437 C C . PRO A 1 305 ? -3.264 12.035 19.685 1.00 89.19 305 PRO A C 1
ATOM 2439 O O . PRO A 1 305 ? -4.234 11.550 20.261 1.00 89.19 305 PRO A O 1
ATOM 2442 N N . ALA A 1 306 ? -3.010 11.731 18.409 1.00 87.44 306 ALA A N 1
ATOM 2443 C CA . ALA A 1 306 ? -3.876 10.842 17.632 1.00 87.44 306 ALA A CA 1
ATOM 2444 C C . ALA A 1 306 ? -3.847 9.397 18.157 1.00 87.44 306 ALA A C 1
ATOM 2446 O O . ALA A 1 306 ? -4.896 8.787 18.359 1.00 87.44 306 ALA A O 1
ATOM 2447 N N . THR A 1 307 ? -2.663 8.865 18.458 1.00 91.88 307 THR A N 1
ATOM 2448 C CA . THR A 1 307 ? -2.503 7.513 19.011 1.00 91.88 307 THR A CA 1
ATOM 2449 C C . THR A 1 307 ? -3.114 7.406 20.409 1.00 91.88 307 THR A C 1
ATOM 2451 O O . THR A 1 307 ?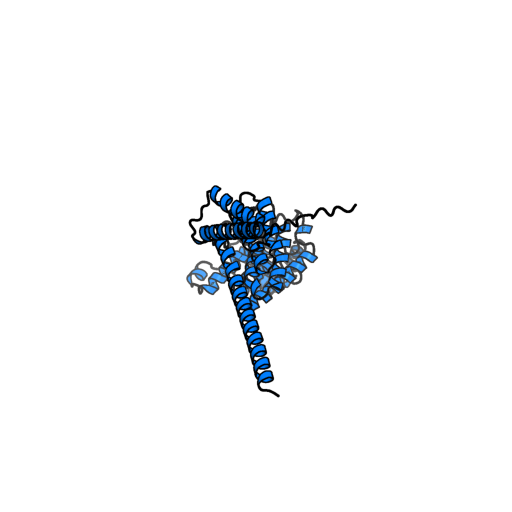 -3.763 6.405 20.710 1.00 91.88 307 THR A O 1
ATOM 2454 N N . ARG A 1 308 ? -2.993 8.442 21.257 1.00 92.81 308 ARG A N 1
ATOM 2455 C CA . ARG A 1 308 ? -3.661 8.461 22.574 1.00 92.81 308 ARG A CA 1
ATOM 2456 C C . ARG A 1 308 ? -5.180 8.403 22.453 1.00 92.81 308 ARG A C 1
ATOM 2458 O O . ARG A 1 308 ? -5.810 7.649 23.186 1.00 92.81 308 ARG A O 1
ATOM 2465 N N . ARG A 1 309 ? -5.758 9.156 21.512 1.00 90.19 309 ARG A N 1
ATOM 2466 C CA . ARG A 1 309 ? -7.207 9.152 21.248 1.00 90.19 309 ARG A CA 1
ATOM 2467 C C . ARG A 1 309 ? -7.694 7.792 20.776 1.00 90.19 309 ARG A C 1
ATOM 2469 O O . ARG A 1 309 ? -8.677 7.283 21.306 1.00 90.19 309 ARG A O 1
ATOM 2476 N N . LEU A 1 310 ? -6.969 7.178 19.842 1.00 91.31 310 LEU A N 1
ATOM 2477 C CA . LEU A 1 310 ? -7.270 5.823 19.386 1.00 91.31 310 LEU A CA 1
ATOM 2478 C C . LEU A 1 310 ? -7.195 4.810 20.534 1.00 91.31 310 LEU A C 1
ATOM 2480 O O . LEU A 1 310 ? -8.070 3.956 20.634 1.00 91.31 310 LEU A O 1
ATOM 2484 N N . LEU A 1 311 ? -6.208 4.922 21.432 1.00 94.81 311 LEU A N 1
ATOM 2485 C CA . LEU A 1 311 ? -6.120 4.045 22.604 1.00 94.81 311 LEU A CA 1
ATOM 2486 C C . LEU A 1 311 ? -7.272 4.275 23.579 1.00 94.81 311 LEU A C 1
ATOM 2488 O O . LEU A 1 311 ? -7.870 3.307 24.032 1.00 94.81 311 LEU A O 1
ATOM 2492 N N . ALA A 1 312 ? -7.630 5.525 23.860 1.00 92.69 312 ALA A N 1
ATOM 2493 C CA . ALA A 1 312 ? -8.763 5.842 24.720 1.00 92.69 312 ALA A CA 1
ATOM 2494 C C . ALA A 1 312 ? -10.079 5.249 24.185 1.00 92.69 312 ALA A C 1
ATOM 2496 O O . ALA A 1 312 ? -10.815 4.616 24.942 1.00 92.69 312 ALA A O 1
ATOM 2497 N N . VAL A 1 313 ? -10.344 5.371 22.879 1.00 91.50 313 VAL A N 1
ATOM 2498 C CA . VAL A 1 313 ? -11.520 4.744 22.247 1.00 91.50 313 VAL A CA 1
ATOM 2499 C C . VAL A 1 313 ? -11.436 3.225 22.330 1.00 91.50 313 VAL A C 1
ATOM 2501 O O . VAL A 1 313 ? -12.399 2.585 22.739 1.00 91.50 313 VAL A O 1
ATOM 2504 N N . GLN A 1 314 ? -10.275 2.640 22.029 1.00 92.06 314 GLN A N 1
ATOM 2505 C CA . GLN A 1 314 ? -10.084 1.192 22.089 1.00 92.06 314 GLN A CA 1
ATOM 2506 C C . GLN A 1 314 ? -10.330 0.624 23.499 1.00 92.06 314 GLN A C 1
ATOM 2508 O O . GLN A 1 314 ? -10.947 -0.433 23.642 1.00 92.06 314 GLN A O 1
ATOM 2513 N N . LEU A 1 315 ? -9.881 1.325 24.544 1.00 92.12 315 LEU A N 1
ATOM 2514 C CA . LEU A 1 315 ? -10.118 0.953 25.942 1.00 92.12 315 LEU A CA 1
ATOM 2515 C C . LEU A 1 315 ? -11.596 1.089 26.334 1.00 92.12 315 LEU A C 1
ATOM 2517 O O . LEU A 1 315 ? -12.109 0.249 27.072 1.00 92.12 315 LEU A O 1
ATOM 2521 N N . HIS A 1 316 ? -12.274 2.124 25.832 1.00 90.50 316 HIS A N 1
ATOM 2522 C CA . HIS A 1 316 ? -13.692 2.369 26.085 1.00 90.50 316 HIS A CA 1
ATOM 2523 C C . HIS A 1 316 ? -14.611 1.353 25.410 1.00 90.50 316 HIS A C 1
ATOM 2525 O O . HIS A 1 316 ? -15.571 0.903 26.026 1.00 90.50 316 HIS A O 1
ATOM 2531 N N . GLU A 1 317 ? -14.327 1.003 24.156 1.00 85.56 317 GLU A N 1
ATOM 2532 C CA . GLU A 1 317 ? -15.154 0.090 23.363 1.00 85.56 317 GLU A CA 1
ATOM 2533 C C . GLU A 1 317 ? -14.908 -1.384 23.693 1.00 85.56 317 GLU A C 1
ATOM 2535 O O . GLU A 1 317 ? -15.753 -2.229 23.402 1.00 85.56 317 GLU A O 1
ATOM 2540 N N . ASN A 1 318 ? -13.783 -1.700 24.340 1.00 80.88 318 ASN A N 1
ATOM 2541 C CA . ASN A 1 318 ? -13.533 -3.010 24.932 1.00 80.88 318 ASN A CA 1
ATOM 2542 C C . ASN A 1 318 ? -13.346 -2.904 26.460 1.00 80.88 318 ASN A C 1
ATOM 2544 O O . ASN A 1 318 ? -12.244 -3.151 26.981 1.00 80.88 318 ASN A O 1
ATOM 2548 N N . PRO A 1 319 ? -14.403 -2.514 27.203 1.00 67.19 319 PRO A N 1
ATOM 2549 C CA . PRO A 1 319 ? -14.370 -2.537 28.645 1.00 67.19 319 PRO A CA 1
ATOM 2550 C C . PRO A 1 319 ? -14.659 -3.981 29.054 1.00 67.19 319 PRO A C 1
ATOM 2552 O O . PRO A 1 319 ? -15.788 -4.457 28.960 1.00 67.19 319 PRO A O 1
ATOM 2555 N N . HIS A 1 320 ? -13.655 -4.706 29.535 1.00 70.31 320 HIS A N 1
ATOM 2556 C CA . HIS A 1 320 ? -13.865 -6.006 30.183 1.00 70.31 320 HIS A CA 1
ATOM 2557 C C . HIS A 1 320 ? -14.588 -5.863 31.549 1.00 70.31 320 HIS A C 1
ATOM 2559 O O . HIS A 1 320 ? -14.190 -6.494 32.522 1.00 70.31 320 HIS A O 1
ATOM 2565 N N . ASP A 1 321 ? -15.603 -4.990 31.649 1.00 65.38 321 ASP A N 1
ATOM 2566 C CA . ASP A 1 321 ? -16.191 -4.467 32.894 1.00 65.38 321 ASP A CA 1
ATOM 2567 C C . ASP A 1 321 ? -15.140 -3.899 33.864 1.00 65.38 321 ASP A C 1
ATOM 2569 O O . ASP A 1 321 ? -15.288 -3.933 35.088 1.00 65.38 321 ASP A O 1
ATOM 2573 N N . ASP A 1 322 ? -14.056 -3.353 33.320 1.00 85.50 322 ASP A N 1
ATOM 2574 C CA . ASP A 1 322 ? -12.923 -2.894 34.106 1.00 85.50 322 ASP A CA 1
ATOM 2575 C C . ASP A 1 322 ? -12.934 -1.370 34.247 1.00 85.50 322 ASP A C 1
ATOM 2577 O O . ASP A 1 322 ? -12.564 -0.624 33.336 1.00 85.50 322 ASP A O 1
ATOM 2581 N N . ARG A 1 323 ? -13.325 -0.911 35.438 1.00 91.75 323 ARG A N 1
ATOM 2582 C CA . ARG A 1 323 ? -13.265 0.497 35.843 1.00 91.75 323 ARG A CA 1
ATOM 2583 C C . ARG A 1 323 ? -11.895 1.120 35.568 1.00 91.75 323 ARG A C 1
ATOM 2585 O O . ARG A 1 323 ? -11.828 2.282 35.179 1.00 91.75 323 ARG A O 1
ATOM 2592 N N . SER A 1 324 ? -10.807 0.374 35.778 1.00 92.50 324 SER A N 1
ATOM 2593 C CA . SER A 1 324 ? -9.451 0.902 35.604 1.00 92.50 324 SER A CA 1
ATOM 2594 C C . SER A 1 324 ? -9.163 1.283 34.150 1.00 92.50 324 SER A C 1
ATOM 2596 O O . SER A 1 324 ? -8.545 2.316 33.910 1.00 92.50 324 SER A O 1
ATOM 2598 N N . ARG A 1 325 ? -9.717 0.538 33.184 1.00 93.00 325 ARG A N 1
ATOM 2599 C CA . ARG A 1 325 ? -9.610 0.846 31.750 1.00 93.00 325 ARG A CA 1
ATOM 2600 C C . ARG A 1 325 ? -10.392 2.098 31.368 1.00 93.00 325 ARG A C 1
ATOM 2602 O O . ARG A 1 325 ? -9.908 2.884 30.564 1.00 93.00 325 ARG A O 1
ATOM 2609 N N . LEU A 1 326 ? -11.571 2.313 31.956 1.00 93.50 326 LEU A N 1
ATOM 2610 C CA . LEU A 1 326 ? -12.360 3.532 31.725 1.00 93.50 326 LEU A CA 1
ATOM 2611 C C . LEU A 1 326 ? -11.675 4.778 32.305 1.00 93.50 326 LEU A C 1
ATOM 2613 O O . LEU A 1 326 ? -11.701 5.836 31.679 1.00 93.50 326 LEU A O 1
ATOM 2617 N N . VAL A 1 327 ? -11.032 4.646 33.469 1.00 95.19 327 VAL A N 1
ATOM 2618 C CA . VAL A 1 327 ? -10.197 5.713 34.044 1.00 95.19 327 VAL A CA 1
ATOM 2619 C C . VAL A 1 327 ? -9.008 6.009 33.130 1.00 95.19 327 VAL A C 1
ATOM 2621 O O . VAL A 1 327 ? -8.818 7.163 32.757 1.00 95.19 327 VAL A O 1
ATOM 2624 N N . GLU A 1 328 ? -8.267 4.982 32.701 1.00 95.12 328 GLU A N 1
ATOM 2625 C CA . GLU A 1 328 ? -7.137 5.139 31.773 1.00 95.12 328 GLU A CA 1
ATOM 2626 C C . GLU A 1 328 ? -7.577 5.791 30.450 1.00 95.12 328 GLU A C 1
ATOM 2628 O O . GLU A 1 328 ? -6.914 6.703 29.957 1.00 95.12 328 GLU A O 1
ATOM 2633 N N . ALA A 1 329 ? -8.719 5.379 29.890 1.00 94.19 329 ALA A N 1
ATOM 2634 C CA . ALA A 1 329 ? -9.277 5.968 28.676 1.00 94.19 329 ALA A CA 1
ATOM 2635 C C . ALA A 1 329 ? -9.546 7.471 28.837 1.00 94.19 329 ALA A C 1
ATOM 2637 O O . ALA A 1 329 ? -9.177 8.260 27.965 1.00 94.19 329 ALA A O 1
ATOM 2638 N N . LEU A 1 330 ? -10.152 7.877 29.957 1.00 94.12 330 LEU A N 1
ATOM 2639 C CA . LEU A 1 330 ? -10.457 9.280 30.231 1.00 94.12 330 LEU A CA 1
ATOM 2640 C C . LEU A 1 330 ? -9.182 10.107 30.465 1.00 94.12 330 LEU A C 1
ATOM 2642 O O . LEU A 1 330 ? -9.071 11.212 29.939 1.00 94.12 330 LEU A O 1
ATOM 2646 N N . GLU A 1 331 ? -8.199 9.562 31.185 1.00 94.81 331 GLU A N 1
ATOM 2647 C CA . GLU A 1 331 ? -6.895 10.204 31.405 1.00 94.81 331 GLU A CA 1
ATOM 2648 C C . GLU A 1 331 ? -6.128 10.407 30.091 1.00 94.81 331 GLU A C 1
ATOM 2650 O O . GLU A 1 331 ? -5.615 11.499 29.824 1.00 94.81 331 GLU A O 1
ATOM 2655 N N . LEU A 1 332 ? -6.086 9.379 29.234 1.00 93.12 332 LEU A N 1
ATOM 2656 C CA . LEU A 1 332 ? -5.499 9.473 27.898 1.00 93.12 332 LEU A CA 1
ATOM 2657 C C . LEU A 1 332 ? -6.200 10.547 27.066 1.00 93.12 332 LEU A C 1
ATOM 2659 O O . LEU A 1 332 ? -5.517 11.355 26.432 1.00 93.12 332 LEU A O 1
ATOM 2663 N N . TRP A 1 333 ? -7.534 10.596 27.106 1.00 90.62 333 TRP A N 1
ATOM 2664 C CA . TRP A 1 333 ? -8.319 11.595 26.387 1.00 90.62 333 TRP A CA 1
ATOM 2665 C C . TRP A 1 333 ? -8.017 13.018 26.868 1.00 90.62 333 TRP A C 1
ATOM 2667 O O . TRP A 1 333 ? -7.647 13.874 26.066 1.00 90.62 333 TRP A O 1
ATOM 2677 N N . ASP A 1 334 ? -8.088 13.272 28.174 1.00 90.62 334 ASP A N 1
ATOM 2678 C CA . ASP A 1 334 ? -7.849 14.600 28.750 1.00 90.62 334 ASP A CA 1
ATOM 2679 C C . ASP A 1 334 ? -6.397 15.075 28.536 1.00 90.62 334 ASP A C 1
ATOM 2681 O O . ASP A 1 334 ? -6.148 16.266 28.316 1.00 90.62 334 ASP A O 1
ATOM 2685 N N . SER A 1 335 ? -5.430 14.149 28.498 1.00 90.56 335 SER A N 1
ATOM 2686 C CA . SER A 1 335 ? -4.027 14.475 28.207 1.00 90.56 335 SER A CA 1
ATOM 2687 C C . SER A 1 335 ? -3.806 15.015 26.787 1.00 90.56 335 SER A C 1
ATOM 2689 O O . SER A 1 335 ? -2.878 15.795 26.571 1.00 90.56 335 SER A O 1
ATOM 2691 N N . THR A 1 336 ? -4.666 14.656 25.824 1.00 84.69 336 THR A N 1
ATOM 2692 C CA . THR A 1 336 ? -4.545 15.124 24.429 1.00 84.69 336 THR A CA 1
ATOM 2693 C C . THR A 1 336 ? -4.876 16.608 24.298 1.00 84.69 336 THR A C 1
ATOM 2695 O O . THR A 1 336 ? -4.234 17.322 23.535 1.00 84.69 336 THR A O 1
ATOM 2698 N N . ARG A 1 337 ? -5.803 17.098 25.128 1.00 76.00 337 ARG A N 1
ATOM 2699 C CA . ARG A 1 337 ? -6.286 18.483 25.140 1.00 76.00 337 ARG A CA 1
ATOM 2700 C C . ARG A 1 337 ? -5.235 19.473 25.648 1.00 76.00 337 ARG A C 1
ATOM 2702 O O . ARG A 1 337 ? -5.136 20.602 25.181 1.00 76.00 337 ARG A O 1
ATOM 2709 N N . SER A 1 338 ? -4.393 19.020 26.575 1.00 69.62 338 SER A N 1
ATOM 2710 C CA . SER A 1 338 ? -3.312 19.830 27.152 1.00 69.62 338 SER A CA 1
ATOM 2711 C C . SER A 1 338 ? -2.170 20.112 26.163 1.00 69.62 338 SER A C 1
ATOM 2713 O O . SER A 1 338 ? -1.332 20.968 26.436 1.00 69.62 338 SER A O 1
ATOM 2715 N N . ALA A 1 339 ? -2.118 19.401 25.030 1.00 68.69 339 ALA A N 1
ATOM 2716 C CA . ALA A 1 339 ? -1.054 19.525 24.036 1.00 68.69 339 ALA A CA 1
ATOM 2717 C C . ALA A 1 339 ? -1.259 20.676 23.028 1.00 68.69 339 ALA A C 1
ATOM 2719 O O . ALA A 1 339 ? -0.365 20.925 22.226 1.00 68.69 339 ALA A O 1
ATOM 2720 N N . GLY A 1 340 ? -2.384 21.401 23.080 1.00 62.19 340 GLY A N 1
ATOM 2721 C CA . GLY A 1 340 ? -2.647 22.564 22.217 1.00 62.19 340 GLY A CA 1
ATOM 2722 C C . GLY A 1 340 ? -3.270 22.247 20.850 1.00 62.19 340 GLY A C 1
ATOM 2723 O O . GLY A 1 340 ? -3.608 23.180 20.129 1.00 62.19 340 GLY A O 1
ATOM 2724 N N . ASP A 1 341 ? -3.482 20.969 20.532 1.00 61.06 341 ASP A N 1
ATOM 2725 C CA . ASP A 1 341 ? -4.252 20.501 19.374 1.00 61.06 341 ASP A CA 1
ATOM 2726 C C . ASP A 1 341 ? -5.702 20.224 19.802 1.00 61.06 341 ASP A C 1
ATOM 2728 O O . ASP A 1 341 ? -6.094 19.070 19.981 1.00 61.06 341 ASP A O 1
ATOM 2732 N N . GLU A 1 342 ? -6.503 21.270 20.033 1.00 58.47 342 GLU A N 1
ATOM 2733 C CA . GLU A 1 342 ? -7.955 21.106 20.189 1.00 58.47 342 GLU A CA 1
ATOM 2734 C C . GLU A 1 342 ? -8.612 21.049 18.802 1.00 58.47 342 GLU A C 1
ATOM 2736 O O . GLU A 1 342 ? -8.760 22.089 18.159 1.00 58.47 342 GLU A O 1
ATOM 2741 N N . PRO A 1 343 ? -9.047 19.876 18.311 1.00 58.59 343 PRO A N 1
ATOM 2742 C CA . PRO A 1 343 ? -10.073 19.866 17.285 1.00 58.59 343 PRO A CA 1
ATOM 2743 C C . PRO A 1 343 ? -11.370 20.403 17.910 1.00 58.59 343 PRO A C 1
ATOM 2745 O O . PRO A 1 343 ? -11.881 19.831 18.874 1.00 58.59 343 PRO A O 1
ATOM 2748 N N . GLU A 1 344 ? -11.917 21.491 17.359 1.00 63.38 344 GLU A N 1
ATOM 2749 C CA . GLU A 1 344 ? -13.285 21.974 17.629 1.00 63.38 344 GLU A CA 1
ATOM 2750 C C . GLU A 1 344 ? -14.334 21.028 17.002 1.00 63.38 344 GLU A C 1
ATOM 2752 O O . GLU A 1 344 ? -15.233 21.459 16.286 1.00 63.38 344 GLU A O 1
ATOM 2757 N N . ASP A 1 345 ? -14.182 19.719 17.194 1.00 75.12 345 ASP A N 1
ATOM 2758 C CA . ASP A 1 345 ? -15.053 18.717 16.587 1.00 75.12 345 ASP A CA 1
ATOM 2759 C C . ASP A 1 345 ? -16.080 18.224 17.617 1.00 75.12 345 ASP A C 1
ATOM 2761 O O . ASP A 1 345 ? -15.723 17.696 18.673 1.00 75.12 345 ASP A O 1
ATOM 2765 N N . ASP A 1 346 ? -17.369 18.396 17.325 1.00 79.50 346 ASP A N 1
ATOM 2766 C CA . ASP A 1 346 ? -18.468 17.923 18.174 1.00 79.50 346 ASP A CA 1
ATOM 2767 C C . ASP A 1 346 ? -18.385 16.399 18.402 1.00 79.50 346 ASP A C 1
ATOM 2769 O O . ASP A 1 346 ? -18.656 15.919 19.511 1.00 79.50 346 ASP A O 1
ATOM 2773 N N . ASP A 1 347 ? -17.913 15.640 17.399 1.00 77.06 347 ASP A N 1
ATOM 2774 C CA . ASP A 1 347 ? -17.714 14.188 17.500 1.00 77.06 347 ASP A CA 1
ATOM 2775 C C . ASP A 1 347 ? -16.645 13.849 18.565 1.00 77.06 347 ASP A C 1
ATOM 2777 O O . ASP A 1 347 ? -16.706 12.803 19.221 1.00 77.06 347 ASP A O 1
ATOM 2781 N N . PHE A 1 348 ? -15.688 14.754 18.799 1.00 76.69 348 PHE A N 1
ATOM 2782 C CA . PHE A 1 348 ? -14.628 14.595 19.794 1.00 76.69 348 PHE A CA 1
ATOM 2783 C C . PHE A 1 348 ? -15.161 14.717 21.222 1.00 76.69 348 PHE A C 1
ATOM 2785 O O . PHE A 1 348 ? -14.902 13.858 22.070 1.00 76.69 348 PHE A O 1
ATOM 2792 N N . GLN A 1 349 ? -15.917 15.778 21.513 1.00 84.62 349 GLN A N 1
ATOM 2793 C CA . GLN A 1 349 ? -16.469 15.976 22.853 1.00 84.62 349 GLN A CA 1
ATOM 2794 C C . GLN A 1 349 ? -17.476 14.871 23.199 1.00 84.62 349 GLN A C 1
ATOM 2796 O O . GLN A 1 349 ? -17.496 14.395 24.336 1.00 84.62 349 GLN A O 1
ATOM 2801 N N . GLN A 1 350 ? -18.231 14.394 22.206 1.00 88.94 350 GLN A N 1
ATOM 2802 C CA . GLN A 1 350 ? -19.176 13.299 22.382 1.00 88.94 350 GLN A CA 1
ATOM 2803 C C . GLN A 1 350 ? -18.502 12.014 22.899 1.00 88.94 350 GLN A C 1
ATOM 2805 O O . GLN A 1 350 ? -19.003 11.398 23.838 1.00 88.94 350 GLN A O 1
ATOM 2810 N N . VAL A 1 351 ? -17.361 11.603 22.331 1.00 87.62 351 VAL A N 1
ATOM 2811 C CA . VAL A 1 351 ? -16.647 10.382 22.769 1.00 87.62 351 VAL A CA 1
ATOM 2812 C C . VAL A 1 351 ? -16.216 10.486 24.224 1.00 87.62 351 VAL A C 1
ATOM 2814 O O . VAL A 1 351 ? -16.402 9.553 25.002 1.00 87.62 351 VAL A O 1
ATOM 2817 N N . ARG A 1 352 ? -15.671 11.638 24.614 1.00 91.44 352 ARG A N 1
ATOM 2818 C CA . ARG A 1 352 ? -15.266 11.889 25.997 1.00 91.44 352 ARG A CA 1
ATOM 2819 C C . ARG A 1 352 ? -16.436 11.761 26.964 1.00 91.44 352 ARG A C 1
ATOM 2821 O O . ARG A 1 352 ? -16.300 11.144 28.020 1.00 91.44 352 ARG A O 1
ATOM 2828 N N . ASP A 1 353 ? -17.567 12.365 26.612 1.00 92.94 353 ASP A N 1
ATOM 2829 C CA . ASP A 1 353 ? -18.756 12.370 27.456 1.00 92.94 353 ASP A CA 1
ATOM 2830 C C . ASP A 1 353 ? -19.334 10.955 27.605 1.00 92.94 353 ASP A C 1
ATOM 2832 O O . ASP A 1 353 ? -19.760 10.583 28.698 1.00 92.94 353 ASP A O 1
ATOM 2836 N N . GLU A 1 354 ? -19.258 10.132 26.556 1.00 92.00 354 GLU A N 1
ATOM 2837 C CA . GLU A 1 354 ? -19.619 8.712 26.611 1.00 92.00 354 GLU A CA 1
ATOM 2838 C C . GLU A 1 354 ? -18.670 7.892 27.498 1.00 92.00 354 GLU A C 1
ATOM 2840 O O . GLU A 1 354 ? -19.137 7.085 28.304 1.00 92.00 354 GLU A O 1
ATOM 2845 N N . ILE A 1 355 ? -17.353 8.131 27.434 1.00 92.00 355 ILE A N 1
ATOM 2846 C CA . ILE A 1 355 ? -16.382 7.501 28.349 1.00 92.00 355 ILE A CA 1
ATOM 2847 C C . ILE A 1 355 ? -16.709 7.862 29.801 1.00 92.00 355 ILE A C 1
ATOM 2849 O O . ILE A 1 355 ? -16.772 6.984 30.667 1.00 92.00 355 ILE A O 1
ATOM 2853 N N . ALA A 1 356 ? -16.948 9.149 30.064 1.00 93.69 356 ALA A N 1
ATOM 2854 C CA . ALA A 1 356 ? -17.271 9.647 31.393 1.00 93.69 356 ALA A CA 1
ATOM 2855 C C . ALA A 1 356 ? -18.597 9.077 31.916 1.00 93.69 356 ALA A C 1
ATOM 2857 O O . ALA A 1 356 ? -18.691 8.730 33.093 1.00 93.69 356 ALA A O 1
ATOM 2858 N N . GLU A 1 357 ? -19.614 8.957 31.063 1.00 93.75 357 GLU A N 1
ATOM 2859 C CA . GLU A 1 357 ? -20.895 8.365 31.443 1.00 93.75 357 GLU A CA 1
ATOM 2860 C C . GLU A 1 357 ? -20.764 6.868 31.742 1.00 93.75 357 GLU A C 1
ATOM 2862 O O . GLU A 1 357 ? -21.246 6.417 32.781 1.00 93.75 357 GLU A O 1
ATOM 2867 N N . SER A 1 358 ? -20.034 6.107 30.921 1.00 92.06 358 SER A N 1
ATOM 2868 C CA . SER A 1 358 ? -19.753 4.693 31.202 1.00 92.06 358 SER A CA 1
ATOM 2869 C C . SER A 1 358 ? -19.041 4.498 32.543 1.00 92.06 358 SER A C 1
ATOM 2871 O O . SER A 1 358 ? -19.376 3.575 33.287 1.00 92.06 358 SER A O 1
ATOM 2873 N N . LEU A 1 359 ? -18.105 5.387 32.898 1.00 93.31 359 LEU A N 1
ATOM 2874 C CA . LEU A 1 359 ? -17.434 5.351 34.200 1.00 93.31 359 LEU A CA 1
ATOM 2875 C C . LEU A 1 359 ? -18.408 5.624 35.359 1.00 93.31 359 LEU A C 1
ATOM 2877 O O . LEU A 1 359 ? -18.398 4.889 36.345 1.00 93.31 359 LEU A O 1
ATOM 2881 N N . ARG A 1 360 ? -19.297 6.621 35.230 1.00 93.81 360 ARG A N 1
ATOM 2882 C CA . ARG A 1 360 ? -20.332 6.909 36.246 1.00 93.81 360 ARG A CA 1
ATOM 2883 C C . ARG A 1 360 ? -21.290 5.738 36.439 1.00 93.81 360 ARG A C 1
ATOM 2885 O O . ARG A 1 360 ? -21.647 5.421 37.573 1.00 93.81 360 ARG A O 1
ATOM 2892 N N . LEU A 1 361 ? -21.718 5.106 35.346 1.00 90.88 361 LEU A N 1
ATOM 2893 C CA . LEU A 1 361 ? -22.611 3.948 35.393 1.00 90.88 361 LEU A CA 1
ATOM 2894 C C . LEU A 1 361 ? -21.942 2.751 36.081 1.00 90.88 361 LEU A C 1
ATOM 2896 O O . LEU A 1 361 ? -22.600 2.052 36.853 1.00 90.88 361 LEU A O 1
ATOM 2900 N N . HIS A 1 362 ? -20.641 2.543 35.849 1.00 91.06 362 HIS A N 1
ATOM 2901 C CA . HIS A 1 362 ? -19.856 1.509 36.529 1.00 91.06 362 HIS A CA 1
ATOM 2902 C C . HIS A 1 362 ? -19.758 1.768 38.040 1.00 91.06 362 HIS A C 1
ATOM 2904 O O . HIS A 1 362 ? -20.081 0.884 38.838 1.00 91.06 362 HIS A O 1
ATOM 2910 N N . ASP A 1 363 ? -19.431 3.002 38.437 1.00 90.88 363 ASP A N 1
ATOM 2911 C CA . ASP A 1 363 ? -19.351 3.408 39.848 1.00 90.88 363 ASP A CA 1
ATOM 2912 C C . ASP A 1 363 ? -20.700 3.222 40.572 1.00 90.88 363 ASP A C 1
ATOM 2914 O O . ASP A 1 363 ? -20.760 2.611 41.644 1.00 90.88 363 ASP A O 1
ATOM 2918 N N . ALA A 1 364 ? -21.808 3.640 39.949 1.00 90.19 364 ALA A N 1
ATOM 2919 C CA . ALA A 1 364 ? -23.152 3.467 40.503 1.00 90.19 364 ALA A CA 1
ATOM 2920 C C . ALA A 1 364 ? -23.548 1.984 40.666 1.00 90.19 364 ALA A C 1
ATOM 2922 O O . ALA A 1 364 ? -24.216 1.608 41.637 1.00 90.19 364 ALA A O 1
ATOM 2923 N N . ALA A 1 365 ? -23.129 1.118 39.737 1.00 87.25 365 ALA A N 1
ATOM 2924 C CA . ALA A 1 365 ? -23.362 -0.322 39.831 1.00 87.25 365 ALA A CA 1
ATOM 2925 C C . ALA A 1 365 ? -22.558 -0.960 40.981 1.00 87.25 365 ALA A C 1
ATOM 2927 O O . ALA A 1 365 ? -23.092 -1.803 41.711 1.00 87.25 365 ALA A O 1
ATOM 2928 N N . GLY A 1 366 ? -21.310 -0.525 41.184 1.00 85.38 366 GLY A N 1
ATOM 2929 C CA . GLY A 1 366 ? -20.463 -0.960 42.298 1.00 85.38 366 GLY A CA 1
ATOM 2930 C C . GLY A 1 366 ? -21.039 -0.594 43.670 1.00 85.38 366 GLY A C 1
ATOM 2931 O O . GLY A 1 366 ? -21.078 -1.434 44.574 1.00 85.38 366 GLY A O 1
ATOM 2932 N N . GLU A 1 367 ? -21.566 0.624 43.819 1.00 83.69 367 GLU A N 1
ATOM 2933 C CA . GLU A 1 367 ? -22.218 1.080 45.056 1.00 83.69 367 GLU A CA 1
ATOM 2934 C C . GLU A 1 367 ? -23.510 0.304 45.359 1.00 83.69 367 GLU A C 1
ATOM 2936 O O . GLU A 1 367 ? -23.765 -0.072 46.508 1.00 83.69 367 GLU A O 1
ATOM 2941 N N . SER A 1 368 ? -24.304 -0.010 44.329 1.00 78.06 368 SER A N 1
ATOM 2942 C CA . SER A 1 368 ? -25.524 -0.813 44.477 1.00 78.06 368 SER A CA 1
ATOM 2943 C C . SER A 1 368 ? -25.226 -2.246 44.942 1.00 78.06 368 SER A C 1
ATOM 2945 O O . SER A 1 368 ? -25.929 -2.777 45.807 1.00 78.06 368 SER A O 1
ATOM 2947 N N . ALA A 1 369 ? -24.148 -2.855 44.435 1.00 74.31 369 ALA A N 1
ATOM 2948 C CA . ALA A 1 369 ? -23.701 -4.177 44.871 1.00 74.31 369 ALA A CA 1
ATOM 2949 C C . ALA A 1 369 ? -23.195 -4.173 46.326 1.00 74.31 369 ALA A C 1
ATOM 2951 O O . ALA A 1 369 ? -23.482 -5.107 47.078 1.00 74.31 369 ALA A O 1
ATOM 2952 N N . ALA A 1 370 ? -22.499 -3.112 46.747 1.00 72.12 370 ALA A N 1
ATOM 2953 C CA . ALA A 1 370 ? -22.019 -2.963 48.120 1.00 72.12 370 ALA A CA 1
ATOM 2954 C C . ALA A 1 370 ? -23.165 -2.752 49.131 1.00 72.12 370 ALA A C 1
ATOM 2956 O O . ALA A 1 370 ? -23.140 -3.324 50.220 1.00 72.12 370 ALA A O 1
ATOM 2957 N N . ALA A 1 371 ? -24.200 -1.987 48.766 1.00 71.62 371 ALA A N 1
ATOM 2958 C CA . ALA A 1 371 ? -25.367 -1.745 49.621 1.00 71.62 371 ALA A CA 1
ATOM 2959 C C . ALA A 1 371 ? -26.307 -2.965 49.746 1.00 71.62 371 ALA A C 1
ATOM 2961 O O . ALA A 1 371 ? -27.085 -3.058 50.696 1.00 71.62 371 ALA A O 1
ATOM 2962 N N . GLY A 1 372 ? -26.247 -3.901 48.792 1.00 58.66 372 GLY A N 1
ATOM 2963 C CA . GLY A 1 372 ? -27.111 -5.080 48.719 1.00 58.66 372 GLY A CA 1
ATOM 2964 C C . GLY A 1 372 ? -26.624 -6.318 49.477 1.00 58.66 372 GLY A C 1
ATOM 2965 O O . GLY A 1 372 ? -27.353 -7.307 49.502 1.00 58.66 372 GLY A O 1
ATOM 2966 N N . ALA A 1 373 ? -25.433 -6.308 50.088 1.00 54.97 373 ALA A N 1
ATOM 2967 C CA . ALA A 1 373 ? -24.956 -7.434 50.889 1.00 54.97 373 ALA A CA 1
ATOM 2968 C C . ALA A 1 373 ? -25.724 -7.473 52.226 1.00 54.97 373 ALA A C 1
ATOM 2970 O O . ALA A 1 373 ? -25.498 -6.614 53.083 1.00 54.97 373 ALA A O 1
ATOM 2971 N N . PRO A 1 374 ? -26.651 -8.429 52.446 1.00 56.88 374 PRO A N 1
ATOM 2972 C CA . PRO A 1 374 ? -27.382 -8.484 53.696 1.00 56.88 374 PRO A CA 1
ATOM 2973 C C . PRO A 1 374 ? -26.383 -8.782 54.809 1.00 56.88 374 PRO A C 1
ATOM 2975 O O . PRO A 1 374 ? -25.749 -9.839 54.824 1.00 56.88 374 PRO A O 1
ATOM 2978 N N . GLY A 1 375 ? -26.270 -7.855 55.758 1.00 55.72 375 GLY A N 1
ATOM 2979 C CA . GLY A 1 375 ? -25.676 -8.090 57.067 1.00 55.72 375 GLY A CA 1
ATOM 2980 C C . GLY A 1 375 ? -26.493 -9.131 57.828 1.00 55.72 375 GLY A C 1
ATOM 2981 O O . GLY A 1 375 ? -27.182 -8.816 58.792 1.00 55.72 375 GLY A O 1
ATOM 2982 N N . GLY A 1 376 ? -26.444 -10.384 57.378 1.00 51.38 376 GLY A N 1
ATOM 2983 C CA . GLY A 1 376 ? -26.892 -11.550 58.113 1.00 51.38 376 GLY A CA 1
ATOM 2984 C C . GLY A 1 376 ? -25.890 -11.832 59.218 1.00 51.38 376 GLY A C 1
ATOM 2985 O O . GLY A 1 376 ? -25.144 -12.805 59.152 1.00 51.38 376 GLY A O 1
ATOM 2986 N N . ALA A 1 377 ? -25.853 -10.963 60.226 1.00 52.72 377 ALA A N 1
ATOM 2987 C CA . ALA A 1 377 ? -25.313 -11.318 61.522 1.00 52.72 377 ALA A CA 1
ATOM 2988 C C . ALA A 1 377 ? -26.175 -12.471 62.051 1.00 52.72 377 ALA A C 1
ATOM 2990 O O . ALA A 1 377 ? -27.271 -12.254 62.562 1.00 52.72 377 ALA A O 1
ATOM 2991 N N . ILE A 1 378 ? -25.716 -13.709 61.859 1.00 56.38 378 ILE A N 1
ATOM 2992 C CA . ILE A 1 378 ? -26.257 -14.865 62.568 1.00 56.38 378 ILE A CA 1
ATOM 2993 C C . ILE A 1 378 ? -25.831 -14.673 64.029 1.00 56.38 378 ILE A C 1
ATOM 2995 O O . ILE A 1 378 ? -24.629 -14.704 64.300 1.00 56.38 378 ILE A O 1
ATOM 2999 N N . PRO A 1 379 ? -26.757 -14.442 64.976 1.00 58.94 379 PRO A N 1
ATOM 3000 C CA . PRO A 1 379 ? -26.388 -14.368 66.377 1.00 58.94 379 PRO A CA 1
ATOM 3001 C C . PRO A 1 379 ? -25.946 -15.765 66.820 1.00 58.94 379 PRO A C 1
ATOM 3003 O O . PRO A 1 379 ? -26.729 -16.717 66.819 1.00 58.94 379 PRO A O 1
ATOM 3006 N N . SER A 1 380 ? -24.672 -15.895 67.174 1.00 53.84 380 SER A N 1
ATOM 3007 C CA . SER A 1 380 ? -24.101 -17.077 67.807 1.00 53.84 380 SER A CA 1
ATOM 3008 C C . SER A 1 380 ? -24.752 -17.259 69.179 1.00 53.84 380 SER A C 1
ATOM 3010 O O . SER A 1 380 ? -24.366 -16.637 70.166 1.00 53.84 380 SER A O 1
ATOM 3012 N N . GLY A 1 381 ? -25.782 -18.105 69.223 1.00 54.88 381 GLY A N 1
ATOM 3013 C CA . GLY A 1 381 ? -26.398 -18.564 70.459 1.00 54.88 381 GLY A CA 1
ATOM 3014 C C . GLY A 1 381 ? -25.384 -19.336 71.298 1.00 54.88 381 GLY A C 1
ATOM 3015 O O . GLY A 1 381 ? -24.908 -20.401 70.909 1.00 54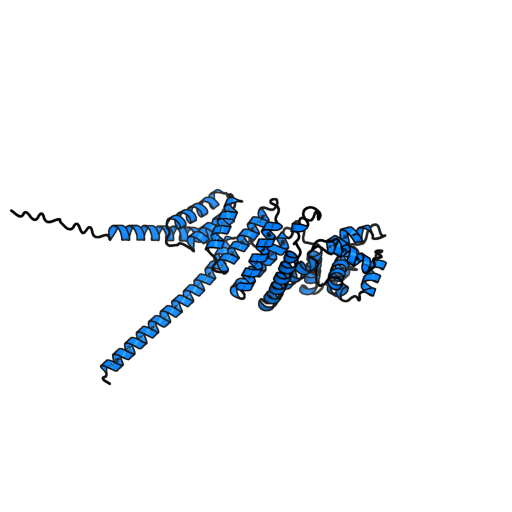.88 381 GLY A O 1
ATOM 3016 N N . THR A 1 382 ? -25.064 -18.787 72.461 1.00 54.97 382 THR A N 1
ATOM 3017 C CA . THR A 1 382 ? -24.371 -19.458 73.555 1.00 54.97 382 THR A CA 1
ATOM 3018 C C . THR A 1 382 ? -25.257 -20.576 74.103 1.00 54.97 382 THR A C 1
ATOM 3020 O O . THR A 1 382 ? -26.184 -20.337 74.872 1.00 54.97 382 THR A O 1
ATOM 3023 N N . SER A 1 383 ? -24.968 -21.821 73.722 1.00 52.88 383 SER A N 1
ATOM 3024 C CA . SER A 1 383 ? -25.520 -22.986 74.411 1.00 52.88 383 SER A CA 1
ATOM 3025 C C . SER A 1 383 ? -24.636 -23.289 75.618 1.00 52.88 383 SER A C 1
ATOM 3027 O O . SER A 1 383 ? -23.555 -23.858 75.484 1.00 52.88 383 SER A O 1
ATOM 3029 N N . GLY A 1 384 ? -25.092 -22.874 76.800 1.00 49.91 384 GLY A N 1
ATOM 3030 C CA . GLY A 1 384 ? -24.636 -23.449 78.059 1.00 49.91 384 GLY A CA 1
ATOM 3031 C C . GLY A 1 384 ? -25.160 -24.878 78.181 1.00 49.91 384 GLY A C 1
ATOM 3032 O O . GLY A 1 384 ? -26.347 -25.123 77.969 1.00 49.91 384 GLY A O 1
ATOM 3033 N N . VAL A 1 385 ? -24.276 -25.814 78.511 1.00 52.66 385 VAL A N 1
ATOM 3034 C CA . VAL A 1 385 ? -24.631 -27.147 79.006 1.00 52.66 385 VAL A CA 1
ATOM 3035 C C . VAL A 1 385 ? -23.810 -27.377 80.271 1.00 52.66 385 VAL A C 1
ATOM 3037 O O . VAL A 1 385 ? -22.611 -27.094 80.290 1.00 52.66 385 VAL A O 1
ATOM 3040 N N . ALA A 1 386 ? -24.528 -27.787 81.316 1.00 54.75 386 ALA A N 1
ATOM 3041 C CA . ALA A 1 386 ? -24.048 -28.182 82.634 1.00 54.75 386 ALA A CA 1
ATOM 3042 C C . ALA A 1 386 ? -23.402 -29.572 82.629 1.00 54.75 386 ALA A C 1
ATOM 3044 O O . ALA A 1 386 ? -23.752 -30.375 81.731 1.00 54.75 386 ALA A O 1
#